Protein AF-A0A524LQP6-F1 (afdb_monomer)

Secondary structure (DSSP, 8-state):
-EEEESSEEEE--EETTEESSEEEETTEEEE--TT--EEEEEEETTEEEEEEE-S-EEEEE----TTS-EEEEEEE-TTT--EEEEEESSPPEEESS--SSPPTT-EEEETTTTEEEEEETTEEEEEEEEEEEEEETTEEE---BS-TTSTTSEESS--EEEEE-EEBPB-TTSPBPB-TTSPBPBTTS---BTTBTT----TTSS-EEEEESS-B-TT-EEEEEETTEEEE--GGGTTTS-EEEESS-B-TT-EEEEESSEEEE-TT----STT-EEEE-TTS-EESS-HHHH-TTT--S----SEEEEETTEEEE-S-----PPPPPPPPSS-PPPP-------PPPSS--SSTTS--SS-TT-GGGT--PPPP--PPPTTS-B----TT---SBHHHHHHHHHHHSPPTT----SS----SS---STTSPPPHHHHHH--GGG-TTEE-SSPPPTT---EE-SSSEE-S--TT--SSGGG-TTS-S--TT-TT-EEEE-TTSSSEEEE----PPPS-TTEEEEEETTEEEEEEEEEEETTTTEEEE-----

pLDDT: mean 83.87, std 13.57, range [41.31, 98.38]

Sequence (554 aa):
MNINFTQGIIIYPYSGTSQLFLSASAGYVSLGTTAGRVDVAFAFGEQNYLLTEASSVPNAWGPYTNGVDTWLYWDINTQTAVRTFGTTILPPLYGPTFPVSPAEDQHFFHTTEKIMYVYQSGGWREAIRVFAAMVNTSTFTPLGVGFPATPFAGTQVGITGSNVVGRIIVDNTGTPIRKSDGSFFTSEDEFFINGSPANTLRFEANVINATAQENIATYQVVAYTGFNEINLATYNQLQTTAIAMSVQGLGIGQVGTIVTQGTVVNPAWNWTVAGAPLWVDDSGELTAIDLHTTDVVGHPIAKPPIGRVLSPTSVFFDQGLGGAGPAGPIGPDGTPALATDTVFGITKLSLPATSAINPIAVGDNDPRMVDARAPLTHEQPATTITFTPYGTLTGPYTQNAIQQLEDEKLSLDGGTLTGFLTLAANPVNPLHAATKLYVDSLTLASLTDVTLLGPASLGDVLSYDGAVWTNTIPSFIPKTFLQLTDAPSSYVGQAGLFARVNIGETGLEFAASAGTPAGANTEIQYNNSGSFGADSSFTYDLTSGAFRVSPGTV

Mean predicted aligned error: 21.94 Å

Solvent-accessible surface area (backbone atoms only — not comparable to full-atom values): 33281 Å² total; per-residue (Å²): 89,82,40,65,33,54,37,27,31,71,45,62,27,63,58,81,70,43,75,58,33,70,48,64,55,99,44,24,31,23,40,42,24,92,79,34,49,36,32,35,33,26,26,50,46,97,46,33,37,38,46,73,42,73,66,62,35,80,60,47,30,63,83,53,56,73,85,40,64,31,36,34,30,44,36,35,41,91,83,52,61,49,75,46,56,41,69,37,75,50,75,76,44,68,38,82,65,82,74,94,77,71,53,82,64,30,35,36,34,30,63,76,59,34,30,27,29,37,26,51,97,92,42,77,39,86,41,37,46,40,71,65,31,36,37,40,69,76,43,75,43,62,56,26,47,93,33,88,65,45,35,52,24,34,17,68,77,77,53,69,43,87,32,67,32,18,39,72,40,55,50,100,85,60,47,52,42,62,44,97,87,68,49,75,33,30,76,71,59,88,49,65,52,93,95,40,86,83,57,73,69,59,95,87,73,64,74,49,70,34,26,23,75,40,79,40,55,58,66,25,33,26,25,53,80,51,93,56,29,29,36,72,22,35,52,84,46,59,89,75,44,62,45,31,30,26,78,46,69,32,50,63,74,35,73,40,60,29,38,46,57,46,80,48,72,42,90,87,50,76,52,89,53,71,66,40,54,22,32,51,36,82,79,6,42,79,33,76,62,63,55,39,82,77,36,49,82,89,30,77,65,82,69,65,38,34,27,30,31,67,43,41,36,29,30,40,40,35,74,44,57,88,56,81,71,78,81,71,79,82,71,75,96,64,84,81,79,78,86,85,80,84,75,90,72,90,78,86,70,97,59,85,55,96,40,87,89,65,64,68,94,70,52,99,79,41,61,74,81,79,47,87,64,73,82,68,94,71,88,77,61,48,78,75,43,68,60,85,64,63,89,88,49,80,37,72,20,51,46,48,37,52,51,50,51,64,73,71,50,80,50,94,93,52,74,86,77,94,66,90,85,87,73,97,63,71,56,86,55,95,87,49,74,71,45,68,67,52,64,72,66,58,50,76,77,69,38,92,58,36,48,73,83,62,86,88,53,96,86,66,53,78,40,74,79,87,84,39,33,24,53,47,75,58,98,76,68,62,88,47,73,45,61,36,92,47,32,50,76,66,69,82,91,45,82,85,41,46,85,41,73,35,98,80,73,74,34,41,33,76,41,71,91,67,82,71,75,33,73,55,99,39,32,48,75,45,82,54,94,88,40,61,30,44,41,88,38,36,31,43,40,85,89,78,72,45,77,44,78,52,88,68,86,129

Foldseek 3Di:
DKDFFAWFKADAQADFQGGDQWFDDPQAIKGDAPRHKIWTWWWQFQAIAIDIGNDIGPRQEDNHDAPQWKWKKWFQPLFARDIHIYIDSEDAAEECDDDPDDDQQHWYQNPVRRFIWGDHPNDTDTTRMDIQFIDHNRDTHAQAPDDSRHRNGHDNHPGTGIGDYFHFDADPVSGFDADPVSGGDGLPDFDDDVPGPPDTDNPPDWKDKAAEQAWDAAFFKWFDPDVRYIDGDAQQCQPVTQIWTFRHTHHHGDIGITGRWFKDFAPPAFDDDFFQFWTAHRRRDIDSDFCCVVPCPVPVDGHAGQWTHHHRGMITGHSHDPDDPPDPPDDPPDDDDDDPDDPDDDQDDPDDAPDPVDRDSADPPNVVVVDVDDPDDDDDPQLPAADDDDDPQDDRTRVSSVVVCVVPDADPVGDDDPDDDDDPDADDDPPDDGDPVRVVPDDQVNDPQEDEPDDDDPPQDFDDPPRGTYSPPPPDDCPDQLSDPQEPVDCVPLPQFDWDQDPVNRHIYTHHPDQDADDDPFWDWDDDPNHTDTDPQWGADPVVRDTGGHPDDD

Nearest PDB structures (foldseek):
  8qsy-assembly1_KJ  TM=5.710E-01  e=4.023E-04  Haloferax tailed virus 1

Structure (mmCIF, N/CA/C/O backbone):
data_AF-A0A524LQP6-F1
#
_entry.id   AF-A0A524LQP6-F1
#
loop_
_atom_site.group_PDB
_atom_site.id
_atom_site.type_symbol
_atom_site.label_atom_id
_atom_site.label_alt_id
_atom_site.label_comp_id
_atom_site.label_asym_id
_atom_site.label_entity_id
_atom_site.label_seq_id
_atom_site.pdbx_PDB_ins_code
_atom_site.Cartn_x
_atom_site.Cartn_y
_atom_site.Cartn_z
_atom_site.occupancy
_atom_site.B_iso_or_equiv
_atom_site.auth_seq_id
_atom_site.auth_comp_id
_atom_site.auth_asym_id
_atom_site.auth_atom_id
_atom_site.pdbx_PDB_model_num
ATOM 1 N N . MET A 1 1 ? -3.733 2.770 -8.983 1.00 78.31 1 MET A N 1
ATOM 2 C CA . MET A 1 1 ? -3.804 4.188 -8.536 1.00 78.31 1 MET A CA 1
ATOM 3 C C . MET A 1 1 ? -3.780 4.212 -7.015 1.00 78.31 1 MET A C 1
ATOM 5 O O . MET A 1 1 ? -4.474 3.408 -6.415 1.00 78.31 1 MET A O 1
ATOM 9 N N . ASN A 1 2 ? -3.011 5.101 -6.380 1.00 86.19 2 ASN A N 1
ATOM 10 C CA . ASN A 1 2 ? -2.996 5.215 -4.915 1.00 86.19 2 ASN A CA 1
ATOM 11 C C . ASN A 1 2 ? -3.967 6.313 -4.450 1.00 86.19 2 ASN A C 1
ATOM 13 O O . ASN A 1 2 ? -3.911 7.433 -4.959 1.00 86.19 2 ASN A O 1
ATOM 17 N N . ILE A 1 3 ? -4.843 5.991 -3.501 1.00 90.00 3 ILE A N 1
ATOM 18 C CA . ILE A 1 3 ? -5.812 6.906 -2.886 1.00 90.00 3 ILE A CA 1
ATOM 19 C C . ILE A 1 3 ? -5.651 6.900 -1.361 1.00 90.00 3 ILE A C 1
ATOM 21 O O . ILE A 1 3 ? -5.089 5.971 -0.792 1.00 90.00 3 ILE A O 1
ATOM 25 N N . ASN A 1 4 ? -6.133 7.938 -0.677 1.00 89.62 4 ASN A N 1
ATOM 26 C CA . ASN A 1 4 ? -5.966 8.120 0.773 1.00 89.62 4 ASN A CA 1
ATOM 27 C C . ASN A 1 4 ? -7.167 7.638 1.615 1.00 89.62 4 ASN A C 1
ATOM 29 O O . ASN A 1 4 ? -7.301 8.020 2.782 1.00 89.62 4 ASN A O 1
ATOM 33 N N . PHE A 1 5 ? -8.035 6.804 1.045 1.00 90.81 5 PHE A N 1
ATOM 34 C CA . PHE A 1 5 ? -9.161 6.169 1.727 1.00 90.81 5 PHE A CA 1
ATOM 35 C C . PHE A 1 5 ? -9.500 4.808 1.106 1.00 90.81 5 PHE A C 1
ATOM 37 O O . PHE A 1 5 ? -8.947 4.450 0.073 1.00 90.81 5 PHE A O 1
ATOM 44 N N . THR A 1 6 ? -10.394 4.045 1.741 1.00 88.12 6 THR A N 1
ATOM 45 C CA . THR A 1 6 ? -10.693 2.652 1.350 1.00 88.12 6 THR A CA 1
ATOM 46 C C . THR A 1 6 ? -11.822 2.518 0.322 1.00 88.12 6 THR A C 1
ATOM 48 O O . THR A 1 6 ? -11.671 1.803 -0.659 1.00 88.12 6 THR A O 1
ATOM 51 N N . GLN A 1 7 ? -12.948 3.214 0.503 1.00 93.75 7 GLN A N 1
ATOM 52 C CA . GLN A 1 7 ? -14.068 3.179 -0.449 1.00 93.75 7 GLN A CA 1
ATOM 53 C C . GLN A 1 7 ? -14.760 4.536 -0.526 1.00 93.75 7 GLN A C 1
ATOM 55 O O . GLN A 1 7 ? -14.829 5.226 0.491 1.00 93.75 7 GLN A O 1
ATOM 60 N N . GLY A 1 8 ? -15.264 4.908 -1.700 1.00 94.69 8 GLY A N 1
ATOM 61 C CA . GLY A 1 8 ? -15.974 6.164 -1.929 1.00 94.69 8 GLY A CA 1
ATOM 62 C C . GLY A 1 8 ? -15.736 6.745 -3.322 1.00 94.69 8 GLY A C 1
ATOM 63 O O . GLY A 1 8 ? -15.078 6.137 -4.168 1.00 94.69 8 GLY A O 1
ATOM 64 N N . ILE A 1 9 ? -16.263 7.942 -3.577 1.00 95.69 9 ILE A N 1
ATOM 65 C CA . ILE A 1 9 ? -16.049 8.644 -4.850 1.00 95.69 9 ILE A CA 1
ATOM 66 C C . ILE A 1 9 ? -14.677 9.325 -4.811 1.00 95.69 9 ILE A C 1
ATOM 68 O O . ILE A 1 9 ? -14.369 10.062 -3.878 1.00 95.69 9 ILE A O 1
ATOM 72 N N . ILE A 1 10 ? -13.850 9.098 -5.829 1.00 93.56 10 ILE A N 1
ATOM 73 C CA . ILE A 1 10 ? -12.512 9.693 -5.946 1.00 93.56 10 ILE A CA 1
ATOM 74 C C . ILE A 1 10 ? -12.606 11.059 -6.624 1.00 93.56 10 ILE A C 1
ATOM 76 O O . ILE A 1 10 ? -12.106 12.056 -6.108 1.00 93.56 10 ILE A O 1
ATOM 80 N N . ILE A 1 11 ? -13.254 11.106 -7.787 1.00 92.31 11 ILE A N 1
ATOM 81 C CA . ILE A 1 11 ? -13.440 12.326 -8.572 1.00 92.31 11 ILE A CA 1
ATOM 82 C C . ILE A 1 11 ? -14.802 12.295 -9.251 1.00 92.31 11 ILE A C 1
ATOM 84 O O . ILE A 1 11 ? -15.312 11.234 -9.603 1.00 92.31 11 ILE A O 1
ATOM 88 N N . TYR A 1 12 ? -15.382 13.473 -9.432 1.00 94.38 12 TYR A N 1
ATOM 89 C CA . TYR A 1 12 ? -16.624 13.698 -10.156 1.00 94.38 12 TYR A CA 1
ATOM 90 C C . TYR A 1 12 ? -16.598 15.113 -10.761 1.00 94.38 12 TYR A C 1
ATOM 92 O O . TYR A 1 12 ? -15.854 15.961 -10.265 1.00 94.38 12 TYR A O 1
ATOM 100 N N . PRO A 1 13 ? -17.373 15.412 -11.817 1.00 93.25 13 PRO A N 1
ATOM 101 C CA . PRO A 1 13 ? -17.502 16.770 -12.334 1.00 93.25 13 PRO A CA 1
ATOM 102 C C . PRO A 1 13 ? -18.320 17.653 -11.378 1.00 93.25 13 PRO A C 1
ATOM 104 O O . PRO A 1 13 ? -19.394 17.261 -10.915 1.00 93.25 13 PRO A O 1
ATOM 107 N N . TYR A 1 14 ? -17.833 18.864 -11.100 1.00 92.94 14 TYR A N 1
ATOM 108 C CA . TYR A 1 14 ? -18.463 19.809 -10.173 1.00 92.94 14 TYR A CA 1
ATOM 109 C C . TYR A 1 14 ? -18.298 21.268 -10.619 1.00 92.94 14 TYR A C 1
ATOM 111 O O . TYR A 1 14 ? -17.412 21.599 -11.405 1.00 92.94 14 TYR A O 1
ATOM 119 N N . SER A 1 15 ? -19.148 22.150 -10.090 1.00 91.38 15 SER A N 1
ATOM 120 C CA . SER A 1 15 ? -19.000 23.607 -10.179 1.00 91.38 15 SER A CA 1
ATOM 121 C C . SER A 1 15 ? -19.232 24.226 -8.802 1.00 91.38 15 SER A C 1
ATOM 123 O O . SER A 1 15 ? -20.302 24.074 -8.207 1.00 91.38 15 SER A O 1
ATOM 125 N N . GLY A 1 16 ? -18.204 24.874 -8.247 1.00 87.56 16 GLY A N 1
ATOM 126 C CA . GLY A 1 16 ? -18.199 25.263 -6.834 1.00 87.56 16 GLY A CA 1
ATOM 127 C C . GLY A 1 16 ? -18.302 24.028 -5.933 1.00 87.56 16 GLY A C 1
ATOM 128 O O . GLY A 1 16 ? -17.493 23.120 -6.051 1.00 87.56 16 GLY A O 1
ATOM 129 N N . THR A 1 17 ? -19.313 23.970 -5.067 1.00 85.94 17 THR A N 1
ATOM 130 C CA . THR A 1 17 ? -19.618 22.790 -4.232 1.00 85.94 17 THR A CA 1
ATOM 131 C C . THR A 1 17 ? -20.709 21.892 -4.828 1.00 85.94 17 THR A C 1
ATOM 133 O O . THR A 1 17 ? -21.042 20.856 -4.251 1.00 85.94 17 THR A O 1
ATOM 136 N N . SER A 1 18 ? -21.282 22.273 -5.977 1.00 89.38 18 SER A N 1
ATOM 137 C CA . SER A 1 18 ? -22.383 21.547 -6.617 1.00 89.38 18 SER A CA 1
ATOM 138 C C . SER A 1 18 ? -21.863 20.458 -7.545 1.00 89.38 18 SER A C 1
ATOM 140 O O . SER A 1 18 ? -20.984 20.694 -8.372 1.00 89.38 18 SER A O 1
ATOM 142 N N . GLN A 1 19 ? -22.437 19.266 -7.431 1.00 93.94 19 GLN A N 1
ATOM 143 C CA . GLN A 1 19 ? -22.165 18.149 -8.330 1.00 93.94 19 GLN A CA 1
ATOM 144 C C . GLN A 1 19 ? -22.809 18.367 -9.715 1.00 93.94 19 GLN A C 1
ATOM 146 O O . GLN A 1 19 ? -23.863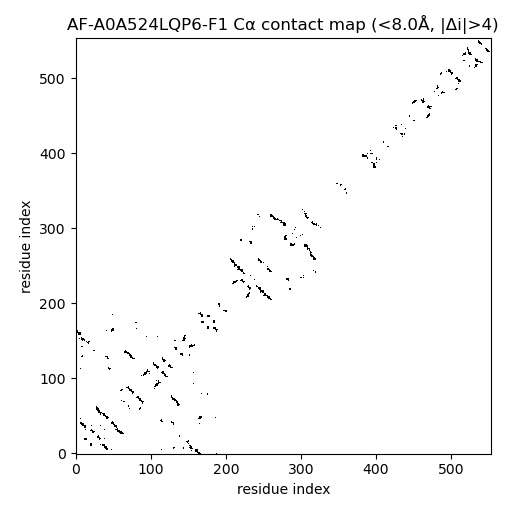 18.996 -9.804 1.00 93.94 19 GLN A O 1
ATOM 151 N N . LEU A 1 20 ? -22.190 17.843 -10.781 1.00 94.69 20 LEU A N 1
ATOM 152 C CA . LEU A 1 20 ? -22.688 17.908 -12.167 1.00 94.69 20 LEU A CA 1
ATOM 153 C C . LEU A 1 20 ? -22.902 16.522 -12.813 1.00 94.69 20 LEU A C 1
ATOM 155 O O . LEU A 1 20 ? -23.123 16.442 -14.020 1.00 94.69 20 LEU A O 1
ATOM 159 N N . PHE A 1 21 ? -22.810 15.434 -12.042 1.00 96.12 21 PHE A N 1
ATOM 160 C CA . PHE A 1 21 ? -22.890 14.057 -12.548 1.00 96.12 21 PHE A CA 1
ATOM 161 C C . PHE A 1 21 ? -24.236 13.368 -12.309 1.00 96.12 21 PHE A C 1
ATOM 163 O O . PHE A 1 21 ? -24.485 12.316 -12.888 1.00 96.12 21 PHE A O 1
ATOM 170 N N . LEU A 1 22 ? -25.115 13.938 -11.487 1.00 96.88 22 LEU A N 1
ATOM 171 C CA . LEU A 1 22 ? -26.453 13.433 -11.198 1.00 96.88 22 LEU A CA 1
ATOM 172 C C . LEU A 1 22 ? -27.497 14.450 -11.642 1.00 96.88 22 LEU A C 1
ATOM 174 O O . LEU A 1 22 ? -27.423 15.633 -11.301 1.00 96.88 22 LEU A O 1
ATOM 178 N N . SER A 1 23 ? -28.507 13.969 -12.358 1.00 95.62 23 SER A N 1
ATOM 179 C CA . SER A 1 23 ? -29.680 14.757 -12.738 1.00 95.62 23 SER A CA 1
ATOM 180 C C . SER A 1 23 ? -30.948 13.950 -12.492 1.00 95.62 23 SER A C 1
ATOM 182 O O . SER A 1 23 ? -31.059 12.812 -12.942 1.00 95.62 23 SER A O 1
ATOM 184 N N . ALA A 1 24 ? -31.893 14.518 -11.746 1.00 94.38 24 ALA A N 1
ATOM 185 C CA . ALA A 1 24 ? -33.171 13.881 -11.454 1.00 94.38 24 ALA A CA 1
ATOM 186 C C . ALA A 1 24 ? -34.245 14.360 -12.438 1.00 94.38 24 ALA A C 1
ATOM 188 O O . ALA A 1 24 ? -34.389 15.559 -12.671 1.00 94.38 24 ALA A O 1
ATOM 189 N N . SER A 1 25 ? -35.005 13.428 -13.011 1.00 92.88 25 SER A N 1
ATOM 190 C CA . SER A 1 25 ? -36.141 13.722 -13.884 1.00 92.88 25 SER A CA 1
ATOM 191 C C . SER A 1 25 ? -37.157 12.584 -13.836 1.00 92.88 25 SER A C 1
ATOM 193 O O . SER A 1 25 ? -36.784 11.416 -13.871 1.00 92.88 25 SER A O 1
ATOM 195 N N . ALA A 1 26 ? -38.446 12.923 -13.747 1.00 88.44 26 ALA A N 1
ATOM 196 C CA . ALA A 1 26 ? -39.562 11.971 -13.803 1.00 88.44 26 ALA A CA 1
ATOM 197 C C . ALA A 1 26 ? -39.443 10.749 -12.856 1.00 88.44 26 ALA A C 1
ATOM 199 O O . ALA A 1 26 ? -39.868 9.653 -13.210 1.00 88.44 26 ALA A O 1
ATOM 200 N N . GLY A 1 27 ? -38.878 10.926 -11.654 1.00 90.69 27 GLY A N 1
ATOM 201 C CA . GLY A 1 27 ? -38.706 9.840 -10.676 1.00 90.69 27 GLY A CA 1
ATOM 202 C C . GLY A 1 27 ? -37.508 8.922 -10.944 1.00 90.69 27 GLY A C 1
ATOM 203 O O . GLY A 1 27 ? -37.382 7.889 -10.299 1.00 90.69 27 GLY A O 1
ATOM 204 N N . TYR A 1 28 ? -36.616 9.293 -11.861 1.00 96.62 28 TYR A N 1
ATOM 205 C CA . TYR A 1 28 ? -35.351 8.609 -12.123 1.00 96.62 28 TYR A CA 1
ATOM 206 C C . TYR A 1 28 ? -34.178 9.575 -11.964 1.00 96.62 28 TYR A C 1
ATOM 208 O O . TYR A 1 28 ? -34.334 10.794 -12.068 1.00 96.62 28 TYR A O 1
ATOM 216 N N . VAL A 1 29 ? -32.987 9.032 -11.728 1.00 97.62 29 VAL A N 1
ATOM 217 C CA . VAL A 1 29 ? -31.732 9.783 -11.692 1.00 97.62 29 VAL A CA 1
ATOM 218 C C . VAL A 1 29 ? -30.822 9.272 -12.797 1.00 97.62 29 VAL A C 1
ATOM 220 O O . VAL A 1 29 ? -30.566 8.076 -12.901 1.00 97.62 29 VAL A O 1
ATOM 223 N N . SER A 1 30 ? -30.330 10.183 -13.627 1.00 97.56 30 SER A N 1
ATOM 224 C CA . SER A 1 30 ? -29.376 9.892 -14.694 1.00 97.56 30 SER A CA 1
ATOM 225 C C . SER A 1 30 ? -27.956 10.232 -14.257 1.00 97.56 30 SER A C 1
ATOM 227 O O . SER A 1 30 ? -27.734 11.255 -13.604 1.00 97.56 30 SER A O 1
ATOM 229 N N . LEU A 1 31 ? -27.009 9.393 -14.674 1.00 97.25 31 LEU A N 1
ATOM 230 C CA . LEU A 1 31 ? -25.576 9.635 -14.562 1.00 97.25 31 LEU A CA 1
ATOM 231 C C . LEU A 1 31 ? -25.103 10.428 -15.787 1.00 97.25 31 LEU A C 1
ATOM 233 O O . LEU A 1 31 ? -25.296 9.985 -16.918 1.00 97.25 31 LEU A O 1
ATOM 237 N N . GLY A 1 32 ? -24.481 11.583 -15.581 1.00 93.81 32 GLY A N 1
ATOM 238 C CA . GLY A 1 32 ? -23.940 12.438 -16.636 1.00 93.81 32 GLY A CA 1
ATOM 239 C C . GLY A 1 32 ? -22.417 12.511 -16.589 1.00 93.81 32 GLY A C 1
ATOM 240 O O . GLY A 1 32 ? -21.848 12.788 -15.537 1.00 93.81 32 GLY A O 1
ATOM 241 N N . THR A 1 33 ? -21.758 12.318 -17.734 1.00 91.50 33 THR A N 1
ATOM 242 C CA . THR A 1 33 ? -20.290 12.426 -17.858 1.00 91.50 33 THR A CA 1
ATOM 243 C C . THR A 1 33 ? -19.832 13.544 -18.801 1.00 91.50 33 THR A C 1
ATOM 245 O O . THR A 1 33 ? -18.643 13.704 -19.068 1.00 91.50 33 THR A O 1
ATOM 248 N N . THR A 1 34 ? -20.759 14.375 -19.294 1.00 89.75 34 THR A N 1
ATOM 249 C CA . THR A 1 34 ? -20.473 15.456 -20.258 1.00 89.75 34 THR A CA 1
ATOM 250 C C . THR A 1 34 ? -19.499 16.509 -19.719 1.00 89.75 34 THR A C 1
ATOM 252 O O . THR A 1 34 ? -18.716 17.063 -20.482 1.00 89.75 34 THR A O 1
ATOM 255 N N . ALA A 1 35 ? -19.528 16.778 -18.411 1.00 87.00 35 ALA A N 1
ATOM 256 C CA . ALA A 1 35 ? -18.632 17.730 -17.749 1.00 87.00 35 ALA A CA 1
ATOM 257 C C . ALA A 1 35 ? -17.348 17.078 -17.191 1.00 87.00 35 ALA A C 1
ATOM 259 O O . ALA A 1 35 ? -16.534 17.760 -16.574 1.00 87.00 35 ALA A O 1
ATOM 260 N N . GLY A 1 36 ? -17.170 15.766 -17.379 1.00 90.12 36 GLY A N 1
ATOM 261 C CA . GLY A 1 36 ? -16.053 14.991 -16.844 1.00 90.12 36 GLY A CA 1
ATOM 262 C C . GLY A 1 36 ? -16.475 13.594 -16.388 1.00 90.12 36 GLY A C 1
ATOM 263 O O . GLY A 1 36 ? -17.659 13.306 -16.228 1.00 90.12 36 GLY A O 1
ATOM 264 N N . ARG A 1 37 ? -15.490 12.720 -16.170 1.00 91.94 37 ARG A N 1
ATOM 265 C CA . ARG A 1 37 ? -15.708 11.349 -15.682 1.00 91.94 37 ARG A CA 1
ATOM 266 C C . ARG A 1 37 ? -15.982 11.303 -14.175 1.00 91.94 37 ARG A C 1
ATOM 268 O O . ARG A 1 37 ? -15.606 12.226 -13.452 1.00 91.94 37 ARG A O 1
ATOM 275 N N . VAL A 1 38 ? -16.549 10.192 -13.711 1.00 95.12 38 VAL A N 1
ATOM 276 C CA . VAL A 1 38 ? -16.641 9.856 -12.280 1.00 95.12 38 VAL A CA 1
ATOM 277 C C . VAL A 1 38 ? -15.774 8.633 -12.011 1.00 95.12 38 VAL A C 1
ATOM 279 O O . VAL A 1 38 ? -15.972 7.608 -12.654 1.00 95.12 38 VAL A O 1
ATOM 282 N N . ASP A 1 39 ? -14.831 8.725 -11.074 1.00 95.38 39 ASP A N 1
ATOM 283 C CA . ASP A 1 39 ? -14.061 7.562 -10.622 1.00 95.38 39 ASP A CA 1
ATOM 284 C C . ASP A 1 39 ? -14.493 7.181 -9.201 1.00 95.38 39 ASP A C 1
ATOM 286 O O . ASP A 1 39 ? -14.607 8.041 -8.323 1.00 95.38 39 ASP A O 1
ATOM 290 N N . VAL A 1 40 ? -14.730 5.890 -8.973 1.00 96.44 40 VAL A N 1
ATOM 291 C CA . VAL A 1 40 ? -15.268 5.349 -7.717 1.00 96.44 40 VAL A CA 1
ATOM 292 C C . VAL A 1 40 ? -14.398 4.186 -7.244 1.00 96.44 40 VAL A C 1
ATOM 294 O O . VAL A 1 40 ? -14.078 3.289 -8.025 1.00 96.44 40 VAL A O 1
ATOM 297 N N . ALA A 1 41 ? -14.024 4.207 -5.965 1.00 95.94 41 ALA A N 1
ATOM 298 C CA . ALA A 1 41 ? -13.287 3.147 -5.286 1.00 95.94 41 ALA A CA 1
ATOM 299 C C . ALA A 1 41 ? -14.238 2.259 -4.481 1.00 95.94 41 ALA A C 1
ATOM 301 O O . ALA A 1 41 ? -14.897 2.742 -3.563 1.00 95.94 41 ALA A O 1
ATOM 302 N N . PHE A 1 42 ? -14.263 0.967 -4.785 1.00 96.94 42 PHE A N 1
ATOM 303 C CA . PHE A 1 42 ? -15.020 -0.051 -4.060 1.00 96.94 42 PHE A CA 1
ATOM 304 C C . PHE A 1 42 ? -14.071 -0.870 -3.195 1.00 96.94 42 PHE A C 1
ATOM 306 O O . PHE A 1 42 ? -12.996 -1.228 -3.667 1.00 96.94 42 PHE A O 1
ATOM 313 N N . ALA A 1 43 ? -14.490 -1.230 -1.985 1.00 95.25 43 ALA A N 1
ATOM 314 C CA . ALA A 1 43 ? -13.748 -2.151 -1.128 1.00 95.25 43 ALA A CA 1
ATOM 315 C C . ALA A 1 43 ? -14.444 -3.512 -1.052 1.00 95.25 43 ALA A C 1
ATOM 317 O O . ALA A 1 43 ? -15.677 -3.588 -1.021 1.00 95.25 43 ALA A O 1
ATOM 318 N N . PHE A 1 44 ? -13.643 -4.574 -1.031 1.00 94.94 44 PHE A N 1
ATOM 319 C CA . PHE A 1 44 ? -14.095 -5.942 -0.824 1.00 94.94 44 PHE A CA 1
ATOM 320 C C . PHE A 1 44 ? -12.998 -6.746 -0.125 1.00 94.94 44 PHE A C 1
ATOM 322 O O . PHE A 1 44 ? -12.129 -7.350 -0.763 1.00 94.94 44 PHE A O 1
ATOM 329 N N . GLY A 1 45 ? -13.008 -6.710 1.204 1.00 92.50 45 GLY A N 1
ATOM 330 C CA . GLY A 1 45 ? -11.943 -7.302 1.998 1.00 92.50 45 GLY A CA 1
ATOM 331 C C . GLY A 1 45 ? -10.687 -6.445 1.915 1.00 92.50 45 GLY A C 1
ATOM 332 O O . GLY A 1 45 ? -10.727 -5.219 2.008 1.00 92.50 45 GLY A O 1
ATOM 333 N N . GLU A 1 46 ? -9.555 -7.094 1.672 1.00 89.44 46 GLU A N 1
ATOM 334 C CA . GLU A 1 46 ? -8.277 -6.408 1.452 1.00 89.44 46 GLU A CA 1
ATOM 335 C C . GLU A 1 46 ? -8.097 -5.903 0.008 1.00 89.44 46 GLU A C 1
ATOM 337 O O . GLU A 1 46 ? -7.094 -5.263 -0.301 1.00 89.44 46 GLU A O 1
ATOM 342 N N . GLN A 1 47 ? -9.054 -6.174 -0.886 1.00 90.81 47 GLN A N 1
ATOM 343 C CA . GLN A 1 47 ? -9.006 -5.742 -2.282 1.00 90.81 47 GLN A CA 1
ATOM 344 C C . GLN A 1 47 ? -9.821 -4.470 -2.495 1.00 90.81 47 GLN A C 1
ATOM 346 O O . GLN A 1 47 ? -10.910 -4.316 -1.937 1.00 90.81 47 GLN A O 1
ATOM 351 N N . ASN A 1 48 ? -9.321 -3.586 -3.362 1.00 93.12 48 ASN A N 1
ATOM 352 C CA . ASN A 1 48 ? -10.041 -2.383 -3.756 1.00 93.12 48 ASN A CA 1
ATOM 353 C C . ASN A 1 48 ? -10.111 -2.245 -5.282 1.00 93.12 48 ASN A C 1
ATOM 355 O O . ASN A 1 48 ? -9.102 -2.341 -5.985 1.00 93.12 48 ASN A O 1
ATOM 359 N N . TYR A 1 49 ? -11.309 -1.972 -5.791 1.00 95.56 49 TYR A N 1
ATOM 360 C CA . TYR A 1 49 ? -11.600 -1.919 -7.220 1.00 95.56 49 TYR A CA 1
ATOM 361 C C . TYR A 1 49 ? -11.922 -0.497 -7.670 1.00 95.56 49 TYR A C 1
ATOM 363 O O . TYR A 1 49 ? -12.674 0.223 -7.016 1.00 95.56 49 TYR A O 1
ATOM 371 N N . LEU A 1 50 ? -11.371 -0.109 -8.815 1.00 95.31 50 LEU A N 1
ATOM 372 C CA . LEU A 1 50 ? -11.617 1.167 -9.471 1.00 95.31 50 LEU A CA 1
ATOM 373 C C . LEU A 1 50 ? -12.647 0.994 -10.588 1.00 95.31 50 LEU A C 1
ATOM 375 O O . LEU A 1 50 ? -12.418 0.254 -11.546 1.00 95.31 50 LEU A O 1
ATOM 379 N N . LEU A 1 51 ? -13.738 1.747 -10.502 1.00 95.88 51 LEU A N 1
ATOM 380 C CA . LEU A 1 51 ? -14.693 1.938 -11.589 1.00 95.88 51 LEU A CA 1
ATOM 381 C C . LEU A 1 51 ? -14.540 3.352 -12.145 1.00 95.88 51 LEU A C 1
ATOM 383 O O . LEU A 1 51 ? -14.530 4.316 -11.382 1.00 95.88 51 LEU A O 1
ATOM 387 N N . THR A 1 52 ? -14.473 3.473 -13.469 1.00 94.75 52 THR A N 1
ATOM 388 C CA . THR A 1 52 ? -14.508 4.763 -14.164 1.00 94.75 52 THR A CA 1
ATOM 389 C C . THR A 1 52 ? -15.777 4.854 -15.002 1.00 94.75 52 THR A C 1
ATOM 391 O O . THR A 1 52 ? -15.955 4.111 -15.966 1.00 94.75 52 THR A O 1
ATOM 394 N N . GLU A 1 53 ? -16.623 5.825 -14.687 1.00 94.62 53 GLU A N 1
ATOM 395 C CA . GLU A 1 53 ? -17.762 6.218 -15.503 1.00 94.62 53 GLU A CA 1
ATOM 396 C C . GLU A 1 53 ? -17.330 7.231 -16.554 1.00 94.62 53 GLU A C 1
ATOM 398 O O . GLU A 1 53 ? -17.173 8.422 -16.274 1.00 94.62 53 GLU A O 1
ATOM 403 N N . ALA A 1 54 ? -17.142 6.752 -17.781 1.00 87.69 54 ALA A N 1
ATOM 404 C CA . ALA A 1 54 ? -16.793 7.599 -18.918 1.00 87.69 54 ALA A CA 1
ATOM 405 C C . ALA A 1 54 ? -18.004 7.969 -19.795 1.00 87.69 54 ALA A C 1
ATOM 407 O O . ALA A 1 54 ? -17.922 8.912 -20.578 1.00 87.69 54 ALA A O 1
ATOM 408 N N . SER A 1 55 ? -19.133 7.265 -19.667 1.00 93.19 55 SER A N 1
ATOM 409 C CA . SER A 1 55 ? -20.326 7.463 -20.503 1.00 93.19 55 SER A CA 1
ATOM 410 C C . SER A 1 55 ? -21.561 7.784 -19.667 1.00 93.19 55 SER A C 1
ATOM 412 O O . SER A 1 55 ? -21.795 7.154 -18.638 1.00 93.19 55 SER A O 1
ATOM 414 N N . SER A 1 56 ? -22.370 8.736 -20.135 1.00 94.31 56 SER A N 1
ATOM 415 C CA . SER A 1 56 ? -23.647 9.073 -19.506 1.00 94.31 56 SER A CA 1
ATOM 416 C C . SER A 1 56 ? -24.620 7.896 -19.581 1.00 94.31 56 SER A C 1
ATOM 418 O O . SER A 1 56 ? -24.759 7.265 -20.630 1.00 94.31 56 SER A O 1
ATOM 420 N N . VAL A 1 57 ? -25.341 7.645 -18.489 1.00 96.69 57 VAL A N 1
ATOM 421 C CA . VAL A 1 57 ? -26.379 6.615 -18.407 1.00 96.69 57 VAL A CA 1
ATOM 422 C C . VAL A 1 57 ? -27.714 7.277 -18.054 1.00 96.69 57 VAL A C 1
ATOM 424 O O . VAL A 1 57 ? -27.900 7.714 -16.911 1.00 96.69 57 VAL A O 1
ATOM 427 N N . PRO A 1 58 ? -28.653 7.377 -19.011 1.00 96.12 58 PRO A N 1
ATOM 428 C CA . PRO A 1 58 ? -29.987 7.883 -18.729 1.00 96.12 58 PRO A CA 1
ATOM 429 C C . PRO A 1 58 ? -30.739 6.899 -17.831 1.00 96.12 58 PRO A C 1
ATOM 431 O O . PRO A 1 58 ? -30.650 5.688 -18.024 1.00 96.12 58 PRO A O 1
ATOM 434 N N . ASN A 1 59 ? -31.494 7.423 -16.865 1.00 96.12 59 ASN A N 1
ATOM 435 C CA . ASN A 1 59 ? -32.272 6.636 -15.901 1.00 96.12 59 ASN A CA 1
ATOM 436 C C . ASN A 1 59 ? -31.441 5.558 -15.184 1.00 96.12 59 ASN A C 1
ATOM 438 O O . ASN A 1 59 ? -31.926 4.454 -14.947 1.00 96.12 59 ASN A O 1
ATOM 442 N N . ALA A 1 60 ? -30.187 5.887 -14.859 1.00 96.88 60 ALA A N 1
ATOM 443 C CA . ALA A 1 60 ? -29.266 5.011 -14.147 1.00 96.88 60 ALA A CA 1
ATOM 444 C C . ALA A 1 60 ? -29.883 4.457 -12.856 1.00 96.88 60 ALA A C 1
ATOM 446 O O . ALA A 1 60 ? -29.835 3.256 -12.628 1.00 96.88 60 ALA A O 1
ATOM 447 N N . TRP A 1 61 ? -30.519 5.308 -12.050 1.00 98.12 61 TRP A N 1
ATOM 448 C CA . TRP A 1 61 ? -31.187 4.896 -10.819 1.00 98.12 61 TRP A CA 1
ATOM 449 C C . TRP A 1 61 ? -32.679 5.201 -10.839 1.00 98.12 61 TRP A C 1
ATOM 451 O O . TRP A 1 61 ? -33.108 6.249 -11.325 1.00 98.12 61 TRP A O 1
ATOM 461 N N . GLY A 1 62 ? -33.461 4.319 -10.222 1.00 93.12 62 GLY A N 1
ATOM 462 C CA . GLY A 1 62 ? -34.880 4.519 -9.957 1.00 93.12 62 GLY A CA 1
ATOM 463 C C . GLY A 1 62 ? -35.741 3.301 -10.310 1.00 93.12 62 GLY A C 1
ATOM 464 O O . GLY A 1 62 ? -35.214 2.257 -10.696 1.00 93.12 62 GLY A O 1
ATOM 465 N N . PRO A 1 63 ? -37.072 3.439 -10.207 1.00 94.62 63 PRO A N 1
ATOM 466 C CA . PRO A 1 63 ? -37.775 4.663 -9.817 1.00 94.62 63 PRO A CA 1
ATOM 467 C C . PRO A 1 63 ? -37.588 5.013 -8.329 1.00 94.62 63 PRO A C 1
ATOM 469 O O . PRO A 1 63 ? -37.459 4.125 -7.493 1.00 94.62 63 PRO A O 1
ATOM 472 N N . TYR A 1 64 ? -37.603 6.305 -7.995 1.00 94.00 64 TYR A N 1
ATOM 473 C CA . TYR A 1 64 ? -37.659 6.814 -6.621 1.00 94.00 64 TYR A CA 1
ATOM 474 C C . TYR A 1 64 ? -38.886 7.716 -6.421 1.00 94.00 64 TYR A C 1
ATOM 476 O O . TYR A 1 64 ? -39.411 8.311 -7.366 1.00 94.00 64 TYR A O 1
ATOM 484 N N . THR A 1 65 ? -39.339 7.834 -5.173 1.00 93.88 65 THR A N 1
ATOM 485 C CA . THR A 1 65 ? -40.534 8.611 -4.816 1.00 93.88 65 THR A CA 1
ATOM 486 C C . THR A 1 65 ? -40.135 9.964 -4.235 1.00 93.88 65 THR A C 1
ATOM 488 O O . THR A 1 65 ? -39.376 10.038 -3.273 1.00 93.88 65 THR A O 1
ATOM 491 N N . ASN A 1 66 ? -40.668 11.057 -4.787 1.00 90.25 66 ASN A N 1
ATOM 492 C CA . ASN A 1 66 ? -40.456 12.389 -4.213 1.00 90.25 66 ASN A CA 1
ATOM 493 C C . ASN A 1 66 ? -41.039 12.472 -2.792 1.00 90.25 66 ASN A C 1
ATOM 495 O O . ASN A 1 66 ? -42.133 11.971 -2.540 1.00 90.25 66 ASN A O 1
ATOM 499 N N . GLY A 1 67 ? -40.320 13.126 -1.879 1.00 92.00 67 GLY A N 1
ATOM 500 C CA . GLY A 1 67 ? -40.674 13.189 -0.459 1.00 92.00 67 GLY A CA 1
ATOM 501 C C . GLY A 1 67 ? -40.183 12.001 0.375 1.00 92.00 67 GLY A C 1
ATOM 502 O O . GLY A 1 67 ? -40.343 12.037 1.591 1.00 92.00 67 GLY A O 1
ATOM 503 N N . VAL A 1 68 ? -39.570 10.982 -0.240 1.00 95.38 68 VAL A N 1
ATOM 504 C CA . VAL A 1 68 ? -38.959 9.838 0.452 1.00 95.38 68 VAL A CA 1
ATOM 505 C C . VAL A 1 68 ? -37.452 9.868 0.225 1.00 95.38 68 VAL A C 1
ATOM 507 O O . VAL A 1 68 ? -37.000 9.886 -0.922 1.00 95.38 68 VAL A O 1
ATOM 510 N N . ASP A 1 69 ? -36.676 9.854 1.309 1.00 97.31 69 ASP A N 1
ATOM 511 C CA . ASP A 1 69 ? -35.221 9.743 1.221 1.00 97.31 69 ASP A CA 1
ATOM 512 C C . ASP A 1 69 ? -34.856 8.421 0.541 1.00 97.31 69 ASP A C 1
ATOM 514 O O . ASP A 1 69 ? -35.245 7.341 0.985 1.00 97.31 69 ASP A O 1
ATOM 518 N N . THR A 1 70 ? -34.150 8.518 -0.584 1.00 97.75 70 THR A N 1
ATOM 519 C CA . THR A 1 70 ? -33.732 7.358 -1.371 1.00 97.75 70 THR A CA 1
ATOM 520 C C . THR A 1 70 ? -32.232 7.420 -1.603 1.00 97.75 70 THR A C 1
ATOM 522 O O . THR A 1 70 ? -31.716 8.399 -2.135 1.00 97.75 70 THR A O 1
ATOM 525 N N . TRP A 1 71 ? -31.513 6.369 -1.233 1.00 98.25 71 TRP A N 1
ATOM 526 C CA . TRP A 1 71 ? -30.076 6.250 -1.431 1.00 98.25 71 TRP A CA 1
ATOM 527 C C . TRP A 1 71 ? -29.777 5.527 -2.736 1.00 98.25 71 TRP A C 1
ATOM 529 O O . TRP A 1 71 ? -30.311 4.453 -3.003 1.00 98.25 71 TRP A O 1
ATOM 539 N N . LEU A 1 72 ? -28.908 6.130 -3.539 1.00 98.25 72 LEU A N 1
ATOM 540 C CA . LEU A 1 72 ? -28.475 5.637 -4.841 1.00 98.25 72 LEU A CA 1
ATOM 541 C C . LEU A 1 72 ? -27.136 4.922 -4.672 1.00 98.25 72 LEU A C 1
ATOM 543 O O . LEU A 1 72 ? -26.258 5.459 -3.998 1.00 98.25 72 LEU A O 1
ATOM 547 N N . TYR A 1 73 ? -26.935 3.763 -5.291 1.00 98.19 73 TYR A N 1
ATOM 548 C CA . TYR A 1 73 ? -25.657 3.053 -5.220 1.00 98.19 73 TYR A CA 1
ATOM 549 C C . TYR A 1 73 ? -25.257 2.402 -6.541 1.00 98.19 73 TYR A C 1
ATOM 551 O O . TYR A 1 73 ? -26.100 2.042 -7.367 1.00 98.19 73 TYR A O 1
ATOM 559 N N . TRP A 1 74 ? -23.949 2.259 -6.730 1.00 98.38 74 TRP A N 1
ATOM 560 C CA . TRP A 1 74 ? -23.371 1.375 -7.733 1.00 98.38 74 TRP A CA 1
ATOM 561 C C . TRP A 1 74 ? -23.125 0.012 -7.116 1.00 98.38 74 TRP A C 1
ATOM 563 O O . TRP A 1 74 ? -22.627 -0.076 -5.996 1.00 98.38 74 TRP A O 1
ATOM 573 N N . ASP A 1 75 ? -23.393 -1.026 -7.891 1.00 97.25 75 ASP A N 1
ATOM 574 C CA . ASP A 1 75 ? -23.045 -2.397 -7.559 1.00 97.25 75 ASP A CA 1
ATOM 575 C C . ASP A 1 75 ? -22.134 -2.977 -8.617 1.00 97.25 75 ASP A C 1
ATOM 577 O O . ASP A 1 75 ? -22.364 -2.783 -9.809 1.00 97.25 75 ASP A O 1
ATOM 581 N N . ILE A 1 76 ? -21.160 -3.765 -8.189 1.00 96.94 76 ILE A N 1
ATOM 582 C CA . ILE A 1 76 ? -20.408 -4.651 -9.066 1.00 96.94 76 ILE A CA 1
ATOM 583 C C . ILE A 1 76 ? -20.791 -6.076 -8.689 1.00 96.94 76 ILE A C 1
ATOM 585 O O . ILE A 1 76 ? -20.629 -6.503 -7.545 1.00 96.94 76 ILE A O 1
ATOM 589 N N . ASN A 1 77 ? -21.317 -6.828 -9.654 1.00 94.00 77 ASN A N 1
ATOM 590 C CA . ASN A 1 77 ? -21.659 -8.221 -9.417 1.00 94.00 77 ASN A CA 1
ATOM 591 C C . ASN A 1 77 ? -20.393 -9.009 -9.041 1.00 94.00 77 ASN A C 1
ATOM 593 O O . ASN A 1 77 ? -19.424 -9.038 -9.801 1.00 94.00 77 ASN A O 1
ATOM 597 N N . THR A 1 78 ? -20.415 -9.682 -7.890 1.00 91.56 78 THR A N 1
ATOM 598 C CA . THR A 1 78 ? -19.259 -10.414 -7.346 1.00 91.56 78 THR A CA 1
ATOM 599 C C . THR A 1 78 ? -18.796 -11.566 -8.235 1.00 91.56 78 THR A C 1
ATOM 601 O O . THR A 1 78 ? -17.653 -12.002 -8.113 1.00 91.56 78 THR A O 1
ATOM 604 N N . GLN A 1 79 ? -19.640 -12.040 -9.159 1.00 90.81 79 GLN A N 1
ATOM 605 C CA . GLN A 1 79 ? -19.356 -13.130 -10.094 1.00 90.81 79 GLN A CA 1
ATOM 606 C C . GLN A 1 79 ? -18.971 -12.636 -11.494 1.00 90.81 79 GLN A C 1
ATOM 608 O O . GLN A 1 79 ? -17.989 -13.112 -12.061 1.00 90.81 79 GLN A O 1
ATOM 613 N N . THR A 1 80 ? -19.714 -11.676 -12.041 1.00 92.19 80 THR A N 1
ATOM 614 C CA . THR A 1 80 ? -19.572 -11.254 -13.444 1.00 92.19 80 THR A CA 1
ATOM 615 C C . THR A 1 80 ? -18.831 -9.934 -13.629 1.00 92.19 80 THR A C 1
ATOM 617 O O . THR A 1 80 ? -18.589 -9.548 -14.764 1.00 92.19 80 THR A O 1
ATOM 620 N N . ALA A 1 81 ? -18.501 -9.219 -12.548 1.00 92.88 81 ALA A N 1
ATOM 621 C CA . ALA A 1 81 ? -17.948 -7.859 -12.572 1.00 92.88 81 ALA A CA 1
ATOM 622 C C . ALA A 1 81 ? -18.816 -6.821 -13.316 1.00 92.88 81 ALA A C 1
ATOM 624 O O . ALA A 1 81 ? -18.393 -5.688 -13.541 1.00 92.88 81 ALA A O 1
ATOM 625 N N . VAL A 1 82 ? -20.054 -7.176 -13.669 1.00 93.75 82 VAL A N 1
ATOM 626 C CA . VAL A 1 82 ? -20.982 -6.262 -14.331 1.00 93.75 82 VAL A CA 1
ATOM 627 C C . VAL A 1 82 ? -21.424 -5.202 -13.335 1.00 93.75 82 VAL A C 1
ATOM 629 O O . VAL A 1 82 ? -21.937 -5.519 -12.257 1.00 93.75 82 VAL A O 1
ATOM 632 N N . ARG A 1 83 ? -21.261 -3.937 -13.728 1.00 94.69 83 ARG A N 1
ATOM 633 C CA . ARG A 1 83 ? 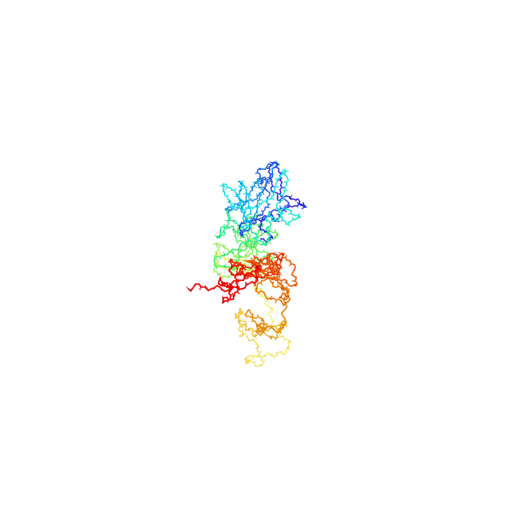-21.818 -2.809 -12.993 1.00 94.69 83 ARG A CA 1
ATOM 634 C C . ARG A 1 83 ? -23.333 -2.789 -13.142 1.00 94.69 83 ARG A C 1
ATOM 636 O O . ARG A 1 83 ? -23.852 -2.789 -14.257 1.00 94.69 83 ARG A O 1
ATOM 643 N N . THR A 1 84 ? -24.028 -2.629 -12.025 1.00 96.81 84 THR A N 1
ATOM 644 C CA . THR A 1 84 ? -25.454 -2.302 -11.966 1.00 96.81 84 THR A CA 1
ATOM 645 C C . THR A 1 84 ? -25.694 -1.073 -11.088 1.00 96.81 84 THR A C 1
ATOM 647 O O . THR A 1 84 ? -24.781 -0.557 -10.438 1.00 96.81 84 THR A O 1
ATOM 650 N N . PHE A 1 85 ? -26.918 -0.566 -11.127 1.00 97.94 85 PHE A N 1
ATOM 651 C CA . PHE A 1 85 ? -27.365 0.568 -10.337 1.00 97.94 85 PHE A CA 1
ATOM 652 C C . PHE A 1 85 ? -28.575 0.142 -9.520 1.00 97.94 85 PHE A C 1
ATOM 654 O O . PHE A 1 85 ? -29.451 -0.553 -10.038 1.00 97.94 85 PHE A O 1
ATOM 661 N N . GLY A 1 86 ? -28.646 0.580 -8.270 1.00 97.31 86 GLY A N 1
ATOM 662 C CA . GLY A 1 86 ? -29.788 0.278 -7.422 1.00 97.31 86 GLY A CA 1
ATOM 663 C C . GLY A 1 86 ? -30.094 1.385 -6.430 1.00 97.31 86 GLY A C 1
ATOM 664 O O . GLY A 1 86 ? -29.325 2.332 -6.242 1.00 97.31 86 GLY A O 1
ATOM 665 N N . THR A 1 87 ? -31.269 1.273 -5.827 1.00 97.44 87 THR A N 1
ATOM 666 C CA . THR A 1 87 ? -31.796 2.248 -4.877 1.00 97.44 87 THR A CA 1
ATOM 667 C C . THR A 1 87 ? -32.313 1.553 -3.634 1.00 97.44 87 THR A C 1
ATOM 669 O O . THR A 1 87 ? -32.785 0.424 -3.716 1.00 97.44 87 THR A O 1
ATOM 672 N N . THR A 1 88 ? -32.277 2.244 -2.503 1.00 97.38 88 THR A N 1
ATOM 673 C CA . THR A 1 88 ? -32.898 1.794 -1.253 1.00 97.38 88 THR A CA 1
ATOM 674 C C . THR A 1 88 ? -33.499 2.984 -0.514 1.00 97.38 88 THR A C 1
ATOM 676 O O . THR A 1 88 ? -33.034 4.112 -0.672 1.00 97.38 88 THR A O 1
ATOM 679 N N . ILE A 1 89 ? -34.528 2.745 0.294 1.00 97.06 89 ILE A N 1
ATOM 680 C CA . ILE A 1 89 ? -35.117 3.752 1.194 1.00 97.06 89 ILE A CA 1
ATOM 681 C C . ILE A 1 89 ? -34.547 3.663 2.615 1.00 97.06 89 ILE A C 1
ATOM 683 O O . ILE A 1 89 ? -34.996 4.379 3.508 1.00 97.06 89 ILE A O 1
ATOM 687 N N . LEU A 1 90 ? -33.598 2.753 2.848 1.00 97.25 90 LEU A N 1
ATOM 688 C CA . LEU A 1 90 ? -32.938 2.588 4.134 1.00 97.25 90 LEU A CA 1
ATOM 689 C C . LEU A 1 90 ? -31.551 3.238 4.096 1.00 97.25 90 LEU A C 1
ATOM 691 O O . LEU A 1 90 ? -30.786 2.994 3.158 1.00 97.25 90 LEU A O 1
ATOM 695 N N . PRO A 1 91 ? -31.184 4.039 5.111 1.00 95.88 91 PRO A N 1
ATOM 696 C CA . PRO A 1 91 ? -29.870 4.659 5.156 1.00 95.88 91 PRO A CA 1
ATOM 697 C C . PRO A 1 91 ? -28.777 3.587 5.264 1.00 95.88 91 PRO A C 1
ATOM 699 O O . PRO A 1 91 ? -28.940 2.635 6.035 1.00 95.88 91 PRO A O 1
ATOM 702 N N . PRO A 1 92 ? -27.646 3.726 4.550 1.00 96.69 92 PRO A N 1
ATOM 703 C CA . PRO A 1 92 ? -26.510 2.845 4.753 1.00 96.69 92 PRO A CA 1
ATOM 704 C C . PRO A 1 92 ? -25.933 3.045 6.153 1.00 96.69 92 PRO A C 1
ATOM 706 O O . PRO A 1 92 ? -25.718 4.168 6.609 1.00 96.69 92 PRO A O 1
ATOM 709 N N . LEU A 1 93 ? -25.670 1.934 6.829 1.00 96.94 93 LEU A N 1
ATOM 710 C CA . LEU A 1 93 ? -25.035 1.891 8.139 1.00 96.94 93 LEU A CA 1
ATOM 711 C C . LEU A 1 93 ? -23.581 1.432 7.994 1.00 96.94 93 LEU A C 1
ATOM 713 O O . LEU A 1 93 ? -23.198 0.856 6.976 1.00 96.94 93 LEU A O 1
ATOM 717 N N . TYR A 1 94 ? -22.761 1.665 9.013 1.00 96.56 94 TYR A N 1
ATOM 718 C CA . TYR A 1 94 ? -21.389 1.167 9.047 1.00 96.56 94 TYR A CA 1
ATOM 719 C C . TYR A 1 94 ? -20.912 0.955 10.483 1.00 96.56 94 TYR A C 1
ATOM 721 O O . TYR A 1 94 ? -21.372 1.625 11.408 1.00 96.56 94 TYR A O 1
ATOM 729 N N . GLY A 1 95 ? -19.982 0.024 10.672 1.00 96.50 95 GLY A N 1
ATOM 730 C CA . GLY A 1 95 ? -19.370 -0.243 11.971 1.00 96.50 95 GLY A CA 1
ATOM 731 C C . GLY A 1 95 ? -18.652 -1.592 12.033 1.00 96.50 95 GLY A C 1
ATOM 732 O O . GLY A 1 95 ? -18.660 -2.341 11.057 1.00 96.50 95 GLY A O 1
ATOM 733 N N . PRO A 1 96 ? -18.031 -1.924 13.176 1.00 96.19 96 PRO A N 1
ATOM 734 C CA . PRO A 1 96 ? -17.296 -3.175 13.350 1.00 96.19 96 PRO A CA 1
ATOM 735 C C . PRO A 1 96 ? -18.189 -4.361 13.748 1.00 96.19 96 PRO A C 1
ATOM 737 O O . PRO A 1 96 ? -17.673 -5.458 13.929 1.00 96.19 96 PRO A O 1
ATOM 740 N N . THR A 1 97 ? -19.492 -4.143 13.955 1.00 96.50 97 THR A N 1
ATOM 741 C CA . THR A 1 97 ? -20.454 -5.166 14.384 1.00 96.50 97 THR A CA 1
ATOM 742 C C . THR A 1 97 ? -21.787 -4.996 13.665 1.00 96.50 97 THR A C 1
ATOM 744 O O . THR A 1 97 ? -22.312 -3.886 13.567 1.00 96.50 97 THR A O 1
ATOM 747 N N . PHE A 1 98 ? -22.364 -6.101 13.190 1.00 96.50 98 PHE A N 1
ATOM 748 C CA . PHE A 1 98 ? -23.665 -6.077 12.522 1.00 96.50 98 PHE A CA 1
ATOM 749 C C . PHE A 1 98 ? -24.800 -5.593 13.451 1.00 96.50 98 PHE A C 1
ATOM 751 O O . PHE A 1 98 ? -24.817 -5.935 14.638 1.00 96.50 98 PHE A O 1
ATOM 758 N N . PRO A 1 99 ? -25.796 -4.857 12.920 1.00 94.88 99 PRO A N 1
ATOM 759 C CA . PRO A 1 99 ? -27.036 -4.549 13.627 1.00 94.88 99 PRO A CA 1
ATOM 760 C C . PRO A 1 99 ? -27.774 -5.815 14.090 1.00 94.88 99 PRO A C 1
ATOM 762 O O . PRO A 1 99 ? -27.879 -6.788 13.347 1.00 94.88 99 PRO A O 1
ATOM 765 N N . VAL A 1 100 ? -28.346 -5.784 15.298 1.00 90.62 100 VAL A N 1
ATOM 766 C CA . VAL A 1 100 ? -29.025 -6.940 15.928 1.00 90.62 100 VAL A CA 1
ATOM 767 C C . VAL A 1 100 ? -30.454 -7.195 15.425 1.00 90.62 100 VAL A C 1
ATOM 769 O O . VAL A 1 100 ? -31.063 -8.206 15.765 1.00 90.62 100 VAL A O 1
ATOM 772 N N . SER A 1 101 ? -31.026 -6.283 14.638 1.00 92.00 101 SER A N 1
ATOM 773 C CA . SER A 1 101 ? -32.362 -6.423 14.036 1.00 92.00 101 SER A CA 1
ATOM 774 C C . SER A 1 101 ? -32.436 -5.634 12.723 1.00 92.00 101 SER A C 1
ATOM 776 O O . SER A 1 101 ? -33.069 -4.579 12.677 1.00 92.00 101 SER A O 1
ATOM 778 N N . PRO A 1 102 ? -31.720 -6.074 11.673 1.00 95.56 102 PRO A N 1
ATOM 779 C CA . PRO A 1 102 ? -31.729 -5.387 10.388 1.00 95.56 102 PRO A CA 1
ATOM 780 C C . PRO A 1 102 ? -33.088 -5.530 9.694 1.00 95.56 102 PRO A C 1
ATOM 782 O O . PRO A 1 102 ? -33.730 -6.578 9.757 1.00 95.56 102 PRO A O 1
ATOM 785 N N . ALA A 1 103 ? -33.516 -4.464 9.022 1.00 96.12 103 ALA A N 1
ATOM 786 C CA . ALA A 1 103 ? -34.638 -4.527 8.096 1.00 96.12 103 ALA A CA 1
ATOM 787 C C . ALA A 1 103 ? -34.210 -5.213 6.786 1.00 96.12 103 ALA A C 1
ATOM 789 O O . ALA A 1 103 ? -33.027 -5.232 6.443 1.00 96.12 103 ALA A O 1
ATOM 790 N N . GLU A 1 104 ? -35.169 -5.765 6.044 1.00 96.44 104 GLU A N 1
ATOM 791 C CA . GLU A 1 104 ? -34.914 -6.244 4.680 1.00 96.44 104 GLU A CA 1
ATOM 792 C C . GLU A 1 104 ? -34.407 -5.080 3.817 1.00 96.44 104 GLU A C 1
ATOM 794 O O . GLU A 1 104 ? -34.941 -3.975 3.912 1.00 96.44 104 GLU A O 1
ATOM 799 N N . ASP A 1 105 ? -33.384 -5.330 2.995 1.00 96.69 105 ASP A N 1
ATOM 800 C CA . ASP A 1 105 ? -32.671 -4.322 2.196 1.00 96.69 105 ASP A CA 1
ATOM 801 C C . ASP A 1 105 ? -31.848 -3.319 3.034 1.00 96.69 105 ASP A C 1
ATOM 803 O O . ASP A 1 105 ? -31.464 -2.249 2.563 1.00 96.69 105 ASP A O 1
ATOM 807 N N . GLN A 1 106 ? -31.534 -3.643 4.294 1.00 98.06 106 GLN A N 1
ATOM 808 C CA . GLN A 1 106 ? -30.598 -2.844 5.083 1.00 98.06 106 GLN A CA 1
ATOM 809 C C . GLN A 1 106 ? -29.170 -3.041 4.569 1.00 98.06 106 GLN A C 1
ATOM 811 O O . GLN A 1 106 ? -28.686 -4.166 4.456 1.00 98.06 106 GLN A O 1
ATOM 816 N N . HIS A 1 107 ? -28.467 -1.935 4.336 1.00 98.12 107 HIS A N 1
ATOM 817 C CA . HIS A 1 107 ? -27.068 -1.932 3.911 1.00 98.12 107 HIS A CA 1
ATOM 818 C C . HIS A 1 107 ? -26.153 -1.629 5.088 1.00 98.12 107 HIS A C 1
ATOM 820 O O . HIS A 1 107 ? -26.447 -0.729 5.883 1.00 98.12 107 HIS A O 1
ATOM 826 N N . PHE A 1 108 ? -25.058 -2.373 5.198 1.00 97.94 108 PHE A N 1
ATOM 827 C CA . PHE A 1 108 ? -24.097 -2.230 6.281 1.00 97.94 108 PHE A CA 1
ATOM 828 C C . PHE A 1 108 ? -22.669 -2.425 5.778 1.00 97.94 108 PHE A C 1
ATOM 830 O O . PHE A 1 108 ? -22.310 -3.508 5.326 1.00 97.94 108 PHE A O 1
ATOM 837 N N . PHE A 1 109 ? -21.836 -1.393 5.887 1.00 97.69 109 PHE A N 1
ATOM 838 C CA . PHE A 1 109 ? -20.408 -1.522 5.626 1.00 97.69 109 PHE A CA 1
ATOM 839 C C . PHE A 1 109 ? -19.683 -1.985 6.891 1.00 97.69 109 PHE A C 1
ATOM 841 O O . PHE A 1 109 ? -19.576 -1.238 7.870 1.00 97.69 109 PHE A O 1
ATOM 848 N N . HIS A 1 110 ? -19.158 -3.207 6.868 1.00 97.62 110 HIS A N 1
ATOM 849 C CA . HIS A 1 110 ? -18.420 -3.759 7.994 1.00 97.62 110 HIS A CA 1
ATOM 850 C C . HIS A 1 110 ? -16.999 -3.186 8.014 1.00 97.62 110 HIS A C 1
ATOM 852 O O . HIS A 1 110 ? -16.183 -3.495 7.151 1.00 97.62 110 HIS A O 1
ATOM 858 N N . THR A 1 111 ? -16.666 -2.352 9.000 1.00 95.38 111 THR A N 1
ATOM 859 C CA . THR A 1 111 ? -15.409 -1.578 8.990 1.00 95.38 111 THR A CA 1
ATOM 860 C C . THR A 1 111 ? -14.165 -2.417 9.271 1.00 95.38 111 THR A C 1
ATOM 862 O O . THR A 1 111 ? -13.086 -2.050 8.817 1.00 95.38 111 THR A O 1
ATOM 865 N N . THR A 1 112 ? -14.302 -3.544 9.979 1.00 94.62 112 THR A N 1
ATOM 866 C CA . THR A 1 112 ? -13.199 -4.501 10.192 1.00 94.62 112 THR A CA 1
ATOM 867 C C . THR A 1 112 ? -12.916 -5.337 8.947 1.00 94.62 112 THR A C 1
ATOM 869 O O . THR A 1 112 ? -11.779 -5.407 8.501 1.00 94.62 112 THR A O 1
ATOM 872 N N . GLU A 1 113 ? -13.954 -5.951 8.374 1.00 95.19 113 GLU A N 1
ATOM 873 C CA . GLU A 1 113 ? -13.842 -6.804 7.189 1.00 95.19 113 GLU A CA 1
ATOM 874 C C . GLU A 1 113 ? -13.687 -6.004 5.893 1.00 95.19 113 GLU A C 1
ATOM 876 O O . GLU A 1 113 ? -13.281 -6.568 4.890 1.00 95.19 113 GLU A O 1
ATOM 881 N N . LYS A 1 114 ? -13.990 -4.698 5.901 1.00 95.12 114 LYS A N 1
ATOM 882 C CA . LYS A 1 114 ? -13.958 -3.801 4.732 1.00 95.12 114 LYS A CA 1
ATOM 883 C C . LYS A 1 114 ? -14.830 -4.310 3.574 1.00 95.12 114 LYS A C 1
ATOM 885 O O . LYS A 1 114 ? -14.457 -4.226 2.404 1.00 95.12 114 LYS A O 1
ATOM 890 N N . ILE A 1 115 ? -16.005 -4.840 3.904 1.00 96.31 115 ILE A N 1
ATOM 891 C CA . ILE A 1 115 ? -16.979 -5.380 2.946 1.00 96.31 115 ILE A CA 1
ATOM 892 C C . ILE A 1 115 ? -18.327 -4.690 3.163 1.00 96.31 115 ILE A C 1
ATOM 894 O O . ILE A 1 115 ? -18.749 -4.465 4.302 1.00 96.31 115 ILE A O 1
ATOM 898 N N . MET A 1 116 ? -19.013 -4.349 2.068 1.00 97.81 116 MET A N 1
ATOM 899 C CA . MET A 1 116 ? -20.419 -3.959 2.136 1.00 97.81 116 MET A CA 1
ATOM 900 C C . MET A 1 116 ? -21.289 -5.209 2.213 1.00 97.81 116 MET A C 1
ATOM 902 O O . MET A 1 116 ? -21.122 -6.140 1.432 1.00 97.81 116 MET A O 1
ATOM 906 N N . TYR A 1 117 ? -22.271 -5.190 3.102 1.00 97.94 117 TYR A N 1
ATOM 907 C CA . TYR A 1 117 ? -23.295 -6.211 3.202 1.00 97.94 117 TYR A CA 1
ATOM 908 C C . TYR A 1 117 ? -24.681 -5.636 2.930 1.00 97.94 117 TYR A C 1
ATOM 910 O O . TYR A 1 117 ? -24.964 -4.475 3.236 1.00 97.94 117 TYR A O 1
ATOM 918 N N . VAL A 1 118 ? -25.564 -6.478 2.404 1.00 97.56 118 VAL A N 1
ATOM 919 C CA . VAL A 1 118 ? -27.004 -6.227 2.323 1.00 97.56 118 VAL A CA 1
ATOM 920 C C . VAL A 1 118 ? -27.760 -7.334 3.051 1.00 97.56 118 VAL A C 1
ATOM 922 O O . VAL A 1 118 ? -27.447 -8.515 2.893 1.00 97.56 118 VAL A O 1
ATOM 925 N N . TYR A 1 119 ? -28.732 -6.966 3.882 1.00 97.81 119 TYR A N 1
ATOM 926 C CA . TYR A 1 119 ? -29.584 -7.925 4.574 1.00 97.81 119 TYR A CA 1
ATOM 927 C C . TYR A 1 119 ? -30.741 -8.345 3.669 1.00 97.81 119 TYR A C 1
ATOM 929 O O . TYR A 1 119 ? -31.581 -7.520 3.308 1.00 97.81 119 TYR A O 1
ATOM 937 N N . GLN A 1 120 ? -30.764 -9.619 3.280 1.00 95.38 120 GLN A N 1
ATOM 938 C CA . GLN A 1 120 ? -31.793 -10.174 2.404 1.00 95.38 120 GLN A CA 1
ATOM 939 C C . GLN A 1 120 ? -32.163 -11.595 2.806 1.00 95.38 120 GLN A C 1
ATOM 941 O O . GLN A 1 120 ? -31.289 -12.433 3.051 1.00 95.38 120 GLN A O 1
ATOM 946 N N . SER A 1 121 ? -33.458 -11.910 2.775 1.00 93.38 121 SER A N 1
ATOM 947 C CA . SER A 1 121 ? -33.971 -13.267 3.026 1.00 93.38 121 SER A CA 1
ATOM 948 C C . SER A 1 121 ? -33.482 -13.867 4.355 1.00 93.38 121 SER A C 1
ATOM 950 O O . SER A 1 121 ? -33.182 -15.059 4.435 1.00 93.38 121 SER A O 1
ATOM 952 N N . GLY A 1 122 ? -33.374 -13.038 5.396 1.00 91.62 122 GLY A N 1
ATOM 953 C CA . GLY A 1 122 ? -32.981 -13.468 6.739 1.00 91.62 122 GLY A CA 1
ATOM 954 C C . GLY A 1 122 ? -31.472 -13.520 7.017 1.00 91.62 122 GLY A C 1
ATOM 955 O O . GLY A 1 122 ? -31.089 -13.956 8.103 1.00 91.62 122 GLY A O 1
ATOM 956 N N . GLY A 1 123 ? -30.608 -13.078 6.093 1.00 94.94 123 GLY A N 1
ATOM 957 C CA . GLY A 1 123 ? -29.153 -13.098 6.287 1.00 94.94 123 GLY A CA 1
ATOM 958 C C . GLY A 1 123 ? -28.405 -11.958 5.596 1.00 94.94 123 GLY A C 1
ATOM 959 O O . GLY A 1 123 ? -28.901 -11.345 4.654 1.00 94.94 123 GLY A O 1
ATOM 960 N N . TRP A 1 124 ? -27.188 -11.688 6.067 1.00 97.00 124 TRP A N 1
ATOM 961 C CA . TRP A 1 124 ? -26.270 -10.742 5.433 1.00 97.00 124 TRP A CA 1
ATOM 962 C C . TRP A 1 124 ? -25.585 -11.385 4.227 1.00 97.00 124 TRP A C 1
ATOM 964 O O . TRP A 1 124 ? -25.076 -12.502 4.315 1.00 97.00 124 TRP A O 1
ATOM 974 N N . ARG A 1 125 ? -25.575 -10.675 3.098 1.00 95.62 125 ARG A N 1
ATOM 975 C CA . ARG A 1 125 ? -24.904 -11.076 1.858 1.00 95.62 125 ARG A CA 1
ATOM 976 C C . ARG A 1 125 ? -23.868 -10.034 1.477 1.00 95.62 125 ARG A C 1
ATOM 978 O O . ARG A 1 125 ? -24.161 -8.843 1.524 1.00 95.62 125 ARG A O 1
ATOM 985 N N . GLU A 1 126 ? -22.685 -10.491 1.099 1.00 96.06 126 GLU A N 1
ATOM 986 C CA . GLU A 1 126 ? -21.590 -9.635 0.648 1.00 96.06 126 GLU A CA 1
ATOM 987 C C . GLU A 1 126 ? -21.928 -8.957 -0.688 1.00 96.06 126 GLU A C 1
ATOM 989 O O . GLU A 1 126 ? -22.504 -9.570 -1.592 1.00 96.06 126 GLU A O 1
ATOM 994 N N . ALA A 1 127 ? -21.532 -7.696 -0.829 1.00 96.25 127 ALA A N 1
ATOM 995 C CA . ALA A 1 127 ? -21.706 -6.887 -2.024 1.00 96.25 127 ALA A CA 1
ATOM 996 C C . ALA A 1 127 ? -20.466 -6.015 -2.270 1.00 96.25 127 ALA A C 1
ATOM 998 O O . ALA A 1 127 ? -19.835 -5.514 -1.340 1.00 96.25 127 ALA A O 1
ATOM 999 N N . ILE A 1 128 ? -20.140 -5.784 -3.542 1.00 97.19 128 ILE A N 1
ATOM 1000 C CA . ILE A 1 128 ? -19.152 -4.777 -3.944 1.00 97.19 128 ILE A CA 1
ATOM 1001 C C . ILE A 1 128 ? -19.939 -3.517 -4.291 1.00 97.19 128 ILE A C 1
ATOM 1003 O O . ILE A 1 128 ? -20.482 -3.410 -5.392 1.00 97.19 128 ILE A O 1
ATOM 1007 N N . ARG A 1 129 ? -20.034 -2.584 -3.339 1.00 97.56 129 ARG A N 1
ATOM 1008 C CA . ARG A 1 129 ? -20.970 -1.457 -3.428 1.00 97.56 129 ARG A CA 1
ATOM 1009 C C . ARG A 1 129 ? -20.430 -0.159 -2.847 1.00 97.56 129 ARG A C 1
ATOM 1011 O O . ARG A 1 129 ? -19.796 -0.161 -1.795 1.00 97.56 129 ARG A O 1
ATOM 1018 N N . VAL A 1 130 ? -20.789 0.947 -3.496 1.00 97.44 130 VAL A N 1
ATOM 1019 C CA . VAL A 1 130 ? -20.556 2.324 -3.034 1.00 97.44 130 VAL A CA 1
ATOM 1020 C C . VAL A 1 130 ? -21.799 3.160 -3.316 1.00 97.44 130 VAL A C 1
ATOM 1022 O O . VAL A 1 130 ? -22.417 3.028 -4.374 1.00 97.44 130 VAL A O 1
ATOM 1025 N N . PHE A 1 131 ? -22.171 4.037 -2.386 1.00 97.88 131 PHE A N 1
ATOM 1026 C CA . PHE A 1 131 ? -23.320 4.924 -2.561 1.00 97.88 131 PHE A CA 1
ATOM 1027 C C . PHE A 1 131 ? -22.942 6.187 -3.350 1.00 97.88 131 PHE A C 1
ATOM 1029 O O . PHE A 1 131 ? -21.872 6.752 -3.154 1.00 97.88 131 PHE A O 1
ATOM 1036 N N . ALA A 1 132 ? -23.810 6.662 -4.237 1.00 96.62 132 ALA A N 1
ATOM 1037 C CA . ALA A 1 132 ? -23.590 7.886 -5.005 1.00 96.62 132 ALA A CA 1
ATOM 1038 C C . ALA A 1 132 ? -24.045 9.134 -4.237 1.00 96.62 132 ALA A C 1
ATOM 1040 O O . ALA A 1 132 ? -23.300 10.103 -4.106 1.00 96.62 132 ALA A O 1
ATOM 1041 N N . ALA A 1 133 ? -25.285 9.108 -3.746 1.00 96.88 133 ALA A N 1
ATOM 1042 C CA . ALA A 1 133 ? -25.940 10.208 -3.045 1.00 96.88 133 ALA A CA 1
ATOM 1043 C C . ALA A 1 133 ? -27.231 9.713 -2.377 1.00 96.88 133 ALA A C 1
ATOM 1045 O O . ALA A 1 133 ? -27.764 8.664 -2.745 1.00 96.88 133 ALA A O 1
ATOM 1046 N N . MET A 1 134 ? -27.777 10.510 -1.464 1.00 96.88 134 MET A N 1
ATOM 1047 C CA . MET A 1 134 ? -29.200 10.461 -1.128 1.00 96.88 134 MET A CA 1
ATOM 1048 C C . MET A 1 134 ? -29.943 11.452 -2.028 1.00 96.88 134 MET A C 1
ATOM 1050 O O . MET A 1 134 ? -29.457 12.560 -2.245 1.00 96.88 134 MET A O 1
ATOM 1054 N N . VAL A 1 135 ? -31.106 11.075 -2.552 1.00 97.00 135 VAL A N 1
ATOM 1055 C CA . VAL A 1 135 ? -32.001 11.958 -3.301 1.00 97.00 135 VAL A CA 1
ATOM 1056 C C . VAL A 1 135 ? -33.336 12.093 -2.577 1.00 97.00 135 VAL A C 1
ATOM 1058 O O . VAL A 1 135 ? -33.935 11.103 -2.164 1.00 97.00 135 VAL A O 1
ATOM 1061 N N . ASN A 1 136 ? -33.817 13.329 -2.455 1.00 94.75 136 ASN A N 1
ATOM 1062 C CA . ASN A 1 136 ? -35.186 13.626 -2.051 1.00 94.75 136 ASN A CA 1
ATOM 1063 C C . ASN A 1 136 ? -35.665 14.873 -2.796 1.00 94.75 136 ASN A C 1
ATOM 1065 O O . ASN A 1 136 ? -35.012 15.914 -2.781 1.00 94.75 136 ASN A O 1
ATOM 1069 N N . THR A 1 137 ? -36.803 14.765 -3.485 1.00 90.81 137 THR A N 1
ATOM 1070 C CA . THR A 1 137 ? -37.425 15.887 -4.211 1.00 90.81 137 THR A CA 1
ATOM 1071 C C . THR A 1 137 ? -36.426 16.579 -5.158 1.00 90.81 137 THR A C 1
ATOM 1073 O O . THR A 1 137 ? -36.303 17.799 -5.198 1.00 90.81 137 THR A O 1
ATOM 1076 N N . SER A 1 138 ? -35.670 15.775 -5.918 1.00 88.19 138 SER A N 1
ATOM 1077 C CA . SER A 1 138 ? -34.606 16.209 -6.850 1.00 88.19 138 SER A CA 1
ATOM 1078 C C . SER A 1 138 ? -33.401 16.919 -6.214 1.00 88.19 138 SER A C 1
ATOM 1080 O O . SER A 1 138 ? -32.540 17.424 -6.930 1.00 88.19 138 SER A O 1
ATOM 1082 N N . THR A 1 139 ? -33.312 16.948 -4.884 1.00 93.69 139 THR A N 1
ATOM 1083 C CA . THR A 1 139 ? -32.142 17.447 -4.157 1.00 93.69 139 THR A CA 1
ATOM 1084 C C . THR A 1 139 ? -31.221 16.282 -3.826 1.00 93.69 139 THR A C 1
ATOM 1086 O O . THR A 1 139 ? -31.689 15.265 -3.318 1.00 93.69 139 THR A O 1
ATOM 1089 N N . PHE A 1 140 ? -29.924 16.433 -4.106 1.00 96.56 140 PHE A N 1
ATOM 1090 C CA . PHE A 1 140 ? -28.906 15.425 -3.813 1.00 96.56 140 PHE A CA 1
ATOM 1091 C C . PHE A 1 140 ? -28.108 15.799 -2.567 1.00 96.56 140 PHE A C 1
ATOM 1093 O O . PHE A 1 140 ? -27.532 16.886 -2.500 1.00 96.56 140 PHE A O 1
ATOM 1100 N N . THR A 1 141 ? -28.019 14.876 -1.617 1.00 95.38 141 THR A N 1
ATOM 1101 C CA . THR A 1 141 ? -27.200 15.011 -0.414 1.00 95.38 141 THR A CA 1
ATOM 1102 C C . THR A 1 141 ? -25.984 14.084 -0.517 1.00 95.38 141 THR A C 1
ATOM 1104 O O . THR A 1 141 ? -26.147 12.894 -0.811 1.00 95.38 141 THR A O 1
ATOM 1107 N N . PRO A 1 142 ? -24.765 14.609 -0.308 1.00 94.69 142 PRO A N 1
ATOM 1108 C CA . PRO A 1 142 ? -23.541 13.820 -0.362 1.00 94.69 142 PRO A CA 1
ATOM 1109 C C . PRO A 1 142 ? -23.417 12.856 0.823 1.00 94.69 142 PRO A C 1
ATOM 1111 O O . PRO A 1 142 ? -23.935 13.121 1.905 1.00 94.69 142 PRO A O 1
ATOM 1114 N N . LEU A 1 143 ? -22.666 11.770 0.621 1.00 91.88 143 LEU A N 1
ATOM 1115 C CA . LEU A 1 143 ? -22.247 10.843 1.684 1.00 91.88 143 LEU A CA 1
ATOM 1116 C C . LEU A 1 143 ? -20.734 10.890 1.957 1.00 91.88 143 LEU A C 1
ATOM 1118 O O . LEU A 1 143 ? -20.264 10.247 2.893 1.00 91.88 143 LEU A O 1
ATOM 1122 N N . GLY A 1 144 ? -19.966 11.605 1.130 1.00 83.06 144 GLY A N 1
ATOM 1123 C CA . GLY A 1 144 ? -18.521 11.726 1.289 1.00 83.06 144 GLY A CA 1
ATOM 1124 C C . GLY A 1 144 ? -18.158 12.543 2.527 1.00 83.06 144 GLY A C 1
ATOM 1125 O O . GLY A 1 144 ? -18.759 13.581 2.809 1.00 83.06 144 GLY A O 1
ATOM 1126 N N . VAL A 1 145 ? -17.148 12.088 3.266 1.00 77.88 145 VAL A N 1
ATOM 1127 C CA . VAL A 1 145 ? -16.535 12.832 4.369 1.00 77.88 145 VAL A CA 1
ATOM 1128 C C . VAL A 1 145 ? -15.065 13.125 4.065 1.00 77.88 145 VAL A C 1
ATOM 1130 O O . VAL A 1 145 ? -14.364 12.329 3.440 1.00 77.88 145 VAL A O 1
ATOM 1133 N N . GLY A 1 146 ? -14.588 14.287 4.521 1.00 69.25 146 GLY A N 1
ATOM 1134 C CA . GLY A 1 146 ? -13.173 14.677 4.445 1.00 69.25 146 GLY A CA 1
ATOM 1135 C C . GLY A 1 146 ? -12.813 15.738 3.397 1.00 69.25 146 GLY A C 1
ATOM 1136 O O . GLY A 1 146 ? -11.694 16.243 3.447 1.00 69.25 146 GLY A O 1
ATOM 1137 N N . PHE A 1 147 ? -13.733 16.143 2.508 1.00 80.25 147 PHE A N 1
ATOM 1138 C CA . PHE A 1 147 ? -13.445 17.115 1.436 1.00 80.25 147 PHE A CA 1
ATOM 1139 C C . PHE A 1 147 ? -14.508 18.229 1.318 1.00 80.25 147 PHE A C 1
ATOM 1141 O O . PHE A 1 147 ? -15.416 18.137 0.494 1.00 80.25 147 PHE A O 1
ATOM 1148 N N . PRO A 1 148 ? -14.397 19.333 2.086 1.00 79.62 148 PRO A N 1
ATOM 1149 C CA . PRO A 1 148 ? -15.411 20.398 2.111 1.00 79.62 148 PRO A CA 1
ATOM 1150 C C . PRO A 1 148 ? -15.655 21.091 0.761 1.00 79.62 148 PRO A C 1
ATOM 1152 O O . PRO A 1 148 ? -16.761 21.553 0.493 1.00 79.62 148 PRO A O 1
ATOM 1155 N N . ALA A 1 149 ? -14.629 21.169 -0.093 1.00 84.50 149 ALA A N 1
ATOM 1156 C CA . ALA A 1 149 ? -14.727 21.776 -1.421 1.00 84.50 149 ALA A CA 1
ATOM 1157 C C . ALA A 1 149 ? -15.400 20.855 -2.456 1.00 84.50 149 ALA A C 1
ATOM 1159 O O . ALA A 1 149 ? -15.965 21.339 -3.432 1.00 84.50 149 ALA A O 1
ATOM 1160 N N . THR A 1 150 ? -15.359 19.540 -2.232 1.00 89.06 150 THR A N 1
ATOM 1161 C CA . THR A 1 150 ? -15.901 18.510 -3.126 1.00 89.06 150 THR A CA 1
ATOM 1162 C C . THR A 1 150 ? -16.679 17.490 -2.292 1.00 89.06 150 THR A C 1
ATOM 1164 O O . THR A 1 150 ? -16.206 16.372 -2.082 1.00 89.06 150 THR A O 1
ATOM 1167 N N . PRO A 1 151 ? -17.860 17.863 -1.771 1.00 89.56 151 PRO A N 1
ATOM 1168 C CA . PRO A 1 151 ? -18.508 17.130 -0.686 1.00 89.56 151 PRO A CA 1
ATOM 1169 C C . PRO A 1 151 ? -19.000 15.729 -1.077 1.00 89.56 151 PRO A C 1
ATOM 1171 O O . PRO A 1 151 ? -19.252 14.915 -0.199 1.00 89.56 151 PRO A O 1
ATOM 1174 N N . PHE A 1 152 ? -19.123 15.414 -2.371 1.00 93.50 152 PHE A N 1
ATOM 1175 C CA . PHE A 1 152 ? -19.466 14.057 -2.816 1.00 93.50 152 PHE A CA 1
ATOM 1176 C C . PHE A 1 152 ? -18.247 13.129 -2.888 1.00 93.50 152 PHE A C 1
ATOM 1178 O O . PHE A 1 152 ? -18.434 11.919 -2.926 1.00 93.50 152 PHE A O 1
ATOM 1185 N N . ALA A 1 153 ? -17.022 13.665 -2.894 1.00 92.62 153 ALA A N 1
ATOM 1186 C CA . ALA A 1 153 ? -15.797 12.872 -2.914 1.00 92.62 153 ALA A CA 1
ATOM 1187 C C . ALA A 1 153 ? -15.355 12.485 -1.498 1.00 92.62 153 ALA A C 1
ATOM 1189 O O . ALA 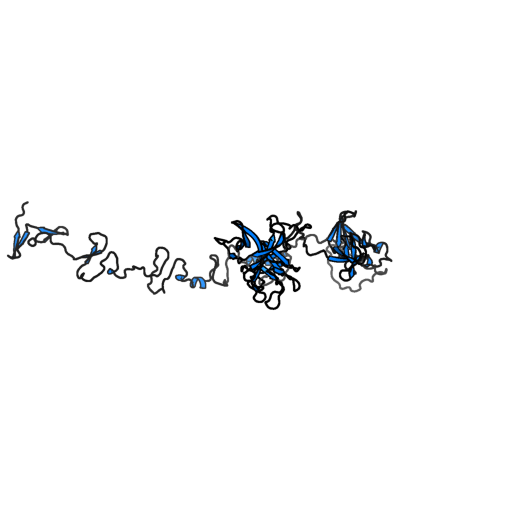A 1 153 ? -15.646 13.170 -0.516 1.00 92.62 153 ALA A O 1
ATOM 1190 N N . GLY A 1 154 ? -14.594 11.400 -1.421 1.00 91.06 154 GLY A N 1
ATOM 1191 C CA . GLY A 1 154 ? -14.029 10.861 -0.196 1.00 91.06 154 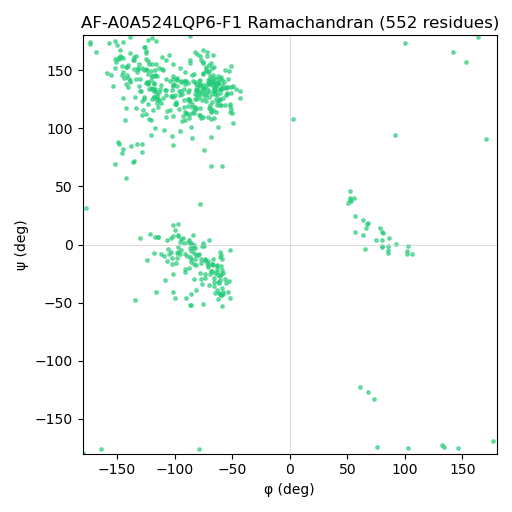GLY A CA 1
ATOM 1192 C C . GLY A 1 154 ? -14.762 9.639 0.332 1.00 91.06 154 GLY A C 1
ATOM 1193 O O . GLY A 1 154 ? -15.673 9.092 -0.293 1.00 91.06 154 GLY A O 1
ATOM 1194 N N . THR A 1 155 ? -14.318 9.208 1.510 1.00 92.31 155 THR A N 1
ATOM 1195 C CA . THR A 1 155 ? -14.840 8.018 2.183 1.00 92.31 155 THR A CA 1
ATOM 1196 C C . THR A 1 155 ? -16.245 8.236 2.712 1.00 92.31 155 THR A C 1
ATOM 1198 O O . THR A 1 155 ? -16.576 9.342 3.117 1.00 92.31 155 THR A O 1
ATOM 1201 N N . GLN A 1 156 ? -17.067 7.188 2.748 1.00 91.88 156 GLN A N 1
ATOM 1202 C CA . GLN A 1 156 ? -18.423 7.253 3.324 1.00 91.88 156 GLN A CA 1
ATOM 1203 C C . GLN A 1 156 ? -18.478 6.721 4.759 1.00 91.88 156 GLN A C 1
ATOM 1205 O O . GLN A 1 156 ? -19.509 6.793 5.418 1.00 91.88 156 GLN A O 1
ATOM 1210 N N . VAL A 1 157 ? -17.368 6.146 5.229 1.00 92.06 157 VAL A N 1
ATOM 1211 C CA . VAL A 1 157 ? -17.286 5.398 6.495 1.00 92.06 157 VAL A CA 1
ATOM 1212 C C . VAL A 1 157 ? -16.122 5.855 7.375 1.00 92.06 157 VAL A C 1
ATOM 1214 O O . VAL A 1 157 ? -15.837 5.251 8.402 1.00 92.06 157 VAL A O 1
ATOM 1217 N N . GLY A 1 158 ? -15.414 6.913 6.968 1.00 88.19 158 GLY A N 1
ATOM 1218 C CA . GLY A 1 158 ? -14.333 7.520 7.749 1.00 88.19 158 GLY A CA 1
ATOM 1219 C C . GLY A 1 158 ? -13.016 6.735 7.776 1.00 88.19 158 GLY A C 1
ATOM 1220 O O . GLY A 1 158 ? -12.085 7.160 8.453 1.00 88.19 158 GLY A O 1
ATOM 1221 N N . ILE A 1 159 ? -12.902 5.624 7.040 1.00 89.06 159 ILE A N 1
ATOM 1222 C CA . ILE A 1 159 ? -11.651 4.859 6.942 1.00 89.06 159 ILE A CA 1
ATOM 1223 C C . ILE A 1 159 ? -10.705 5.570 5.970 1.00 89.06 159 ILE A C 1
ATOM 1225 O O . ILE A 1 159 ? -10.963 5.624 4.761 1.00 89.06 159 ILE A O 1
ATOM 1229 N N . THR A 1 160 ? -9.620 6.117 6.514 1.00 87.06 160 THR A N 1
ATOM 1230 C CA . THR A 1 160 ? -8.548 6.804 5.785 1.00 87.06 160 THR A CA 1
ATOM 1231 C C . THR A 1 160 ? -7.261 5.977 5.820 1.00 87.06 160 THR A C 1
ATOM 1233 O O . THR A 1 160 ? -7.032 5.190 6.736 1.00 87.06 160 THR A O 1
ATOM 1236 N N . GLY A 1 161 ? -6.425 6.119 4.794 1.00 82.88 161 GLY A N 1
ATOM 1237 C CA . GLY A 1 161 ? -5.185 5.358 4.642 1.00 82.88 161 GLY A CA 1
ATOM 1238 C C . GLY A 1 161 ? -4.776 5.217 3.180 1.00 82.88 161 GLY A C 1
ATOM 1239 O O . GLY A 1 161 ? -5.614 5.333 2.289 1.00 82.88 161 GLY A O 1
ATOM 1240 N N . SER A 1 162 ? -3.490 4.981 2.924 1.00 85.19 162 SER A N 1
ATOM 1241 C CA . SER A 1 162 ? -2.995 4.739 1.565 1.00 85.19 162 SER A CA 1
ATOM 1242 C C . SER A 1 162 ? -3.497 3.381 1.077 1.00 85.19 162 SER A C 1
ATOM 1244 O O . SER A 1 162 ? -3.159 2.359 1.667 1.00 85.19 162 SER A O 1
ATOM 1246 N N . ASN A 1 163 ? -4.297 3.374 0.016 1.00 88.12 163 ASN A N 1
ATOM 1247 C CA . ASN A 1 163 ? -4.844 2.169 -0.593 1.00 88.12 163 ASN A CA 1
ATOM 1248 C C . ASN A 1 163 ? -4.606 2.204 -2.101 1.00 88.12 163 ASN A C 1
ATOM 1250 O O . ASN A 1 163 ? -4.820 3.222 -2.761 1.00 88.12 163 ASN A O 1
ATOM 1254 N N . VAL A 1 164 ? -4.192 1.067 -2.649 1.00 88.69 164 VAL A N 1
ATOM 1255 C CA . VAL A 1 164 ? -4.067 0.881 -4.092 1.00 88.69 164 VAL A CA 1
ATOM 1256 C C . VAL A 1 164 ? -5.412 0.400 -4.631 1.00 88.69 164 VAL A C 1
ATOM 1258 O O . VAL A 1 164 ? -5.965 -0.582 -4.143 1.00 88.69 164 VAL A O 1
ATOM 1261 N N . VAL A 1 165 ? -5.942 1.114 -5.623 1.00 91.75 165 VAL A N 1
ATOM 1262 C CA . VAL A 1 165 ? -7.165 0.766 -6.356 1.00 91.75 165 VAL A CA 1
ATOM 1263 C C . VAL A 1 165 ? -6.827 0.472 -7.812 1.00 91.75 165 VAL A C 1
ATOM 1265 O O . VAL A 1 165 ? -6.147 1.270 -8.471 1.00 91.75 165 VAL A O 1
ATOM 1268 N N . GLY A 1 166 ? -7.306 -0.669 -8.309 1.00 90.81 166 GLY A N 1
ATOM 1269 C CA . GLY A 1 166 ? -7.061 -1.140 -9.673 1.00 90.81 166 GLY A CA 1
ATOM 1270 C C . GLY A 1 166 ? -8.350 -1.421 -10.436 1.00 90.81 166 GLY A C 1
ATOM 1271 O O . GLY A 1 166 ? -9.373 -1.765 -9.847 1.00 90.81 166 GLY A O 1
ATOM 1272 N N . ARG A 1 167 ? -8.322 -1.266 -11.762 1.00 91.81 167 ARG A N 1
ATOM 1273 C CA . ARG A 1 167 ? -9.473 -1.598 -12.619 1.00 91.81 167 ARG A CA 1
ATOM 1274 C C . ARG A 1 167 ? -9.588 -3.108 -12.765 1.00 91.81 167 ARG A C 1
ATOM 1276 O O . ARG A 1 167 ? -8.568 -3.755 -12.975 1.00 91.81 167 ARG A O 1
ATOM 1283 N N . ILE A 1 168 ? -10.803 -3.647 -12.688 1.00 93.69 168 ILE A N 1
ATOM 1284 C CA . ILE A 1 168 ? -11.052 -5.080 -12.904 1.00 93.69 168 ILE A CA 1
ATOM 1285 C C . ILE A 1 168 ? -10.712 -5.438 -14.353 1.00 93.69 168 ILE A C 1
ATOM 1287 O O . ILE A 1 168 ? -11.183 -4.783 -15.284 1.00 93.69 168 ILE A O 1
ATOM 1291 N N . ILE A 1 169 ? -9.903 -6.481 -14.534 1.00 90.56 169 ILE A N 1
ATOM 1292 C CA . ILE A 1 169 ? -9.519 -6.993 -15.849 1.00 90.56 169 ILE A CA 1
ATOM 1293 C C . ILE A 1 169 ? -10.500 -8.085 -16.280 1.00 90.56 169 ILE A C 1
ATOM 1295 O O . ILE A 1 169 ? -10.830 -8.993 -15.513 1.00 90.56 169 ILE A O 1
ATOM 1299 N N . VAL A 1 170 ? -10.948 -8.002 -17.531 1.00 89.44 170 VAL A N 1
ATOM 1300 C CA . VAL A 1 170 ? -11.854 -8.965 -18.166 1.00 89.44 170 VAL A CA 1
ATOM 1301 C C . VAL A 1 170 ? -11.193 -9.596 -19.389 1.00 89.44 170 VAL A C 1
ATOM 1303 O O . VAL A 1 170 ? -10.288 -9.014 -19.986 1.00 89.44 170 VAL A O 1
ATOM 1306 N N . ASP A 1 171 ? -11.635 -10.794 -19.756 1.00 88.12 171 ASP A N 1
ATOM 1307 C CA . ASP A 1 171 ? -11.237 -11.462 -20.991 1.00 88.12 171 ASP A CA 1
ATOM 1308 C C . ASP A 1 171 ? -11.990 -10.911 -22.221 1.00 88.12 171 ASP A C 1
ATOM 1310 O O . ASP A 1 171 ? -12.780 -9.967 -22.138 1.00 88.12 171 ASP A O 1
ATOM 1314 N N . ASN A 1 172 ? -11.764 -11.516 -23.392 1.00 80.62 172 ASN A N 1
ATOM 1315 C CA . ASN A 1 172 ? -12.404 -11.093 -24.642 1.00 80.62 172 ASN A CA 1
ATOM 1316 C C . ASN A 1 172 ? -13.933 -11.306 -24.679 1.00 80.62 172 ASN A C 1
ATOM 1318 O O . ASN A 1 172 ? -14.594 -10.778 -25.573 1.00 80.62 172 ASN A O 1
ATOM 1322 N N . THR A 1 173 ? -14.495 -12.061 -23.732 1.00 85.81 173 THR A N 1
ATOM 1323 C CA . THR A 1 173 ? -15.938 -12.288 -23.580 1.00 85.81 173 THR A CA 1
ATOM 1324 C C . THR A 1 173 ? -16.574 -11.320 -22.583 1.00 85.81 173 THR A C 1
ATOM 1326 O O . THR A 1 173 ? -17.793 -11.321 -22.422 1.00 85.81 173 THR A O 1
ATOM 1329 N N . GLY A 1 174 ? -15.767 -10.484 -21.919 1.00 81.94 174 GLY A N 1
ATOM 1330 C CA . GLY A 1 174 ? -16.204 -9.627 -20.822 1.00 81.94 174 GLY A CA 1
ATOM 1331 C C . GLY A 1 174 ? -16.303 -10.356 -19.479 1.00 81.94 174 GLY A C 1
ATOM 1332 O O . GLY A 1 174 ? -16.821 -9.781 -18.523 1.00 81.94 174 GLY A O 1
ATOM 1333 N N . THR A 1 175 ? -15.809 -11.595 -19.381 1.00 90.44 175 THR A N 1
ATOM 1334 C CA . THR A 1 175 ? -15.772 -12.348 -18.122 1.00 90.44 175 THR A CA 1
ATOM 1335 C C . THR A 1 175 ? -14.554 -11.908 -17.307 1.00 90.44 175 THR A C 1
ATOM 1337 O O . THR A 1 175 ? -13.455 -11.812 -17.856 1.00 90.44 175 THR A O 1
ATOM 1340 N N . PRO A 1 176 ? -14.693 -11.629 -16.002 1.00 93.56 176 PRO A N 1
ATOM 1341 C CA . PRO A 1 176 ? -13.573 -11.168 -15.194 1.00 93.56 176 PRO A CA 1
ATOM 1342 C C . PRO A 1 176 ? -12.541 -12.269 -14.954 1.00 93.56 176 PRO A C 1
ATOM 1344 O O . PRO A 1 176 ? -12.881 -13.414 -14.645 1.00 93.56 176 PRO A O 1
ATOM 1347 N N . ILE A 1 177 ? -11.266 -11.892 -15.017 1.00 92.44 177 ILE A N 1
ATOM 1348 C CA . ILE A 1 177 ? -10.153 -12.754 -14.619 1.00 92.44 177 ILE A CA 1
ATOM 1349 C C . ILE A 1 177 ? -10.052 -12.737 -13.089 1.00 92.44 177 ILE A C 1
ATOM 1351 O O . ILE A 1 177 ? -10.237 -11.697 -12.454 1.00 92.44 177 ILE A O 1
ATOM 1355 N N . ARG A 1 178 ? -9.768 -13.892 -12.476 1.00 92.12 178 ARG A N 1
ATOM 1356 C CA . ARG A 1 178 ? -9.698 -14.042 -11.015 1.00 92.12 178 ARG A CA 1
ATOM 1357 C C . ARG A 1 178 ? -8.337 -14.508 -10.534 1.00 92.12 178 ARG A C 1
ATOM 1359 O O . ARG A 1 178 ? -7.656 -15.280 -11.206 1.00 92.12 178 ARG A O 1
ATOM 1366 N N . LYS A 1 179 ? -7.999 -14.069 -9.326 1.00 90.25 179 LYS A N 1
ATOM 1367 C CA . LYS A 1 179 ? -6.889 -14.584 -8.527 1.00 90.25 179 LYS A CA 1
ATOM 1368 C C . LYS A 1 179 ? -7.242 -15.946 -7.924 1.00 90.25 179 LYS A C 1
ATOM 1370 O O . LYS A 1 179 ? -8.401 -16.364 -7.913 1.00 90.25 179 LYS A O 1
ATOM 1375 N N . SER A 1 180 ? -6.237 -16.642 -7.393 1.00 88.12 180 SER A N 1
ATOM 1376 C CA . SER A 1 180 ? -6.418 -17.947 -6.737 1.00 88.12 180 SER A CA 1
ATOM 1377 C C . SER A 1 180 ? -7.300 -17.889 -5.486 1.00 88.12 180 SER A C 1
ATOM 1379 O O . SER A 1 180 ? -7.879 -18.902 -5.112 1.00 88.12 180 SER A O 1
ATOM 1381 N N . ASP A 1 181 ? -7.406 -16.722 -4.847 1.00 87.94 181 ASP A N 1
ATOM 1382 C CA . ASP A 1 181 ? -8.281 -16.470 -3.693 1.00 87.94 181 ASP A CA 1
ATOM 1383 C C . ASP A 1 181 ? -9.738 -16.148 -4.091 1.00 87.94 181 ASP A C 1
ATOM 1385 O O . ASP A 1 181 ? -10.584 -15.925 -3.230 1.00 87.94 181 ASP A O 1
ATOM 1389 N N . GLY A 1 182 ? -10.042 -16.128 -5.393 1.00 87.94 182 GLY A N 1
ATOM 1390 C CA . GLY A 1 182 ? -11.366 -15.829 -5.929 1.00 87.94 182 GLY A CA 1
ATOM 1391 C C . GLY A 1 182 ? -11.660 -14.341 -6.123 1.00 87.94 182 GLY A C 1
ATOM 1392 O O . GLY A 1 182 ? -12.679 -14.025 -6.738 1.00 87.94 182 GLY A O 1
ATOM 1393 N N . SER A 1 183 ? -10.796 -13.425 -5.681 1.00 91.31 183 SER A N 1
ATOM 1394 C CA . SER A 1 183 ? -10.954 -11.989 -5.937 1.00 91.31 183 SER A CA 1
ATOM 1395 C C . SER A 1 183 ? -10.665 -11.629 -7.402 1.00 91.31 183 SER A C 1
ATOM 1397 O O . SER A 1 183 ? -10.078 -12.416 -8.153 1.00 91.31 183 SER A O 1
ATOM 1399 N N . PHE A 1 184 ? -11.121 -10.456 -7.848 1.00 94.69 184 PHE A N 1
ATOM 1400 C CA . PHE A 1 184 ? -10.877 -10.022 -9.223 1.00 94.69 184 PHE A CA 1
ATOM 1401 C C . PHE A 1 184 ? -9.414 -9.639 -9.426 1.00 94.69 184 PHE A C 1
ATOM 1403 O O . PHE A 1 184 ? -8.817 -8.970 -8.585 1.00 94.69 184 PHE A O 1
ATOM 1410 N N . PHE A 1 185 ? -8.855 -10.043 -10.563 1.00 91.56 185 PHE A N 1
ATOM 1411 C CA . PHE A 1 185 ? -7.558 -9.564 -11.017 1.00 91.56 185 PHE A CA 1
ATOM 1412 C C . PHE A 1 185 ? -7.696 -8.122 -11.516 1.00 91.56 185 PHE A C 1
ATOM 1414 O O . PHE A 1 185 ? -8.653 -7.792 -12.226 1.00 91.56 185 PHE A O 1
ATOM 1421 N N . THR A 1 186 ? -6.759 -7.257 -11.141 1.00 92.06 186 THR A N 1
ATOM 1422 C CA . THR A 1 186 ? -6.820 -5.820 -11.412 1.00 92.06 186 THR A CA 1
ATOM 1423 C C . THR A 1 186 ? -5.590 -5.303 -12.153 1.00 92.06 186 THR A C 1
ATOM 1425 O O . THR A 1 186 ? -4.557 -5.960 -12.216 1.00 92.06 186 THR A O 1
ATOM 1428 N N . SER A 1 187 ? -5.681 -4.081 -12.685 1.00 88.25 187 SER A N 1
ATOM 1429 C CA . SER A 1 187 ? -4.562 -3.376 -13.333 1.00 88.25 187 SER A CA 1
ATOM 1430 C C . SER A 1 187 ? -3.347 -3.114 -12.430 1.00 88.25 187 SER A C 1
ATOM 1432 O O . SER A 1 187 ? -2.319 -2.661 -12.924 1.00 88.25 187 SER A O 1
ATOM 1434 N N . GLU A 1 188 ? -3.469 -3.329 -11.119 1.00 87.19 188 GLU A N 1
ATOM 1435 C CA . GLU A 1 188 ? -2.392 -3.121 -10.143 1.00 87.19 188 GLU A CA 1
ATOM 1436 C C . GLU A 1 188 ? -1.779 -4.445 -9.664 1.00 87.19 188 GLU A C 1
ATOM 1438 O O . GLU A 1 188 ? -0.769 -4.424 -8.965 1.00 87.19 188 GLU A O 1
ATOM 1443 N N . ASP A 1 189 ? -2.371 -5.586 -10.031 1.00 84.62 189 ASP A N 1
ATOM 1444 C CA . ASP A 1 189 ? -1.818 -6.900 -9.720 1.00 84.62 189 ASP A CA 1
ATOM 1445 C C . ASP A 1 189 ? -0.674 -7.239 -10.693 1.00 84.62 189 ASP A C 1
ATOM 1447 O O . ASP A 1 189 ? -0.762 -7.021 -11.905 1.00 84.62 189 ASP A O 1
ATOM 1451 N N . GLU A 1 190 ? 0.413 -7.803 -10.168 1.00 78.38 190 GLU A N 1
ATOM 1452 C CA . GLU A 1 190 ? 1.541 -8.257 -10.982 1.00 78.38 190 GLU A CA 1
ATOM 1453 C C . GLU A 1 190 ? 1.225 -9.603 -11.654 1.00 78.38 190 GLU A C 1
ATOM 1455 O O . GLU A 1 190 ? 0.697 -10.527 -11.030 1.00 78.38 190 GLU A O 1
ATOM 1460 N N . PHE A 1 191 ? 1.571 -9.732 -12.938 1.00 73.00 191 PHE A N 1
ATOM 1461 C CA . PHE A 1 191 ? 1.377 -10.953 -13.720 1.00 73.00 191 PHE A CA 1
ATOM 1462 C C . PHE A 1 191 ? 2.721 -11.505 -14.204 1.00 73.00 191 PHE A C 1
ATOM 1464 O O . PHE A 1 191 ? 3.490 -10.802 -14.864 1.00 73.00 191 PHE A O 1
ATOM 1471 N N . PHE A 1 192 ? 2.974 -12.783 -13.911 1.00 70.00 192 PHE A N 1
ATOM 1472 C CA . PHE A 1 192 ? 4.207 -13.484 -14.266 1.00 70.00 192 PHE A CA 1
ATOM 1473 C C . PHE A 1 192 ? 3.918 -14.685 -15.164 1.00 70.00 192 PHE A C 1
ATOM 1475 O O . PHE A 1 192 ? 2.928 -15.397 -14.989 1.00 70.00 192 PHE A O 1
ATOM 1482 N N . ILE A 1 193 ? 4.833 -14.962 -16.092 1.00 67.06 193 ILE A N 1
ATOM 1483 C CA . ILE A 1 193 ? 4.823 -16.208 -16.860 1.00 67.06 193 ILE A CA 1
ATOM 1484 C C . ILE A 1 193 ? 5.471 -17.297 -16.002 1.00 67.06 193 ILE A C 1
ATOM 1486 O O . ILE A 1 193 ? 6.549 -17.099 -15.436 1.00 67.06 193 ILE A O 1
ATOM 1490 N N . ASN A 1 194 ? 4.834 -18.467 -15.918 1.00 56.06 194 ASN A N 1
ATOM 1491 C CA . ASN A 1 194 ? 5.383 -19.606 -15.188 1.00 56.06 194 ASN A CA 1
ATOM 1492 C C . ASN A 1 194 ? 6.788 -19.964 -15.719 1.00 56.06 194 ASN A C 1
ATOM 1494 O O . ASN A 1 194 ? 6.947 -20.260 -16.902 1.00 56.06 194 ASN A O 1
ATOM 1498 N N . GLY A 1 195 ? 7.800 -19.909 -14.847 1.00 57.28 195 GLY A N 1
ATOM 1499 C CA . GLY A 1 195 ? 9.209 -20.124 -15.198 1.00 57.28 195 GLY A CA 1
ATOM 1500 C C . GLY A 1 195 ? 10.015 -18.864 -15.554 1.00 57.28 195 GLY A C 1
ATOM 1501 O O . GLY A 1 195 ? 11.204 -18.985 -15.836 1.00 57.28 195 GLY A O 1
ATOM 1502 N N . SER A 1 196 ? 9.427 -17.660 -15.519 1.00 51.44 196 SER A N 1
ATOM 1503 C CA . SER A 1 196 ? 10.157 -16.401 -15.736 1.00 51.44 196 SER A CA 1
ATOM 1504 C C . SER A 1 196 ? 9.608 -15.253 -14.867 1.00 51.44 196 SER A C 1
ATOM 1506 O O . SER A 1 196 ? 8.819 -14.434 -15.338 1.00 51.44 196 SER A O 1
ATOM 1508 N N . PRO A 1 197 ? 10.024 -15.159 -13.588 1.00 53.09 197 PRO A N 1
ATOM 1509 C CA . PRO A 1 197 ? 9.575 -14.103 -12.674 1.00 53.09 197 PRO A CA 1
ATOM 1510 C C . PRO A 1 197 ? 10.210 -12.724 -12.951 1.00 53.09 197 PRO A C 1
ATOM 1512 O O . PRO A 1 197 ? 9.903 -11.765 -12.255 1.00 53.09 197 PRO A O 1
ATOM 1515 N N . ALA A 1 198 ? 11.109 -12.607 -13.937 1.00 48.19 198 ALA A N 1
ATOM 1516 C CA . ALA A 1 198 ? 11.882 -11.384 -14.177 1.00 48.19 198 ALA A CA 1
ATOM 1517 C C . ALA A 1 198 ? 11.188 -10.361 -15.096 1.00 48.19 198 ALA A C 1
ATOM 1519 O O . ALA A 1 198 ? 11.545 -9.187 -15.065 1.00 48.19 198 ALA A O 1
ATOM 1520 N N . ASN A 1 199 ? 10.206 -10.783 -15.900 1.00 48.47 199 ASN A N 1
ATOM 1521 C CA . ASN A 1 199 ? 9.516 -9.902 -16.841 1.00 48.47 199 ASN A CA 1
ATOM 1522 C C . ASN A 1 199 ? 8.083 -9.652 -16.367 1.00 48.47 199 ASN A C 1
ATOM 1524 O O . ASN A 1 199 ? 7.189 -10.462 -16.611 1.00 48.47 199 ASN A O 1
ATOM 1528 N N . THR A 1 200 ? 7.864 -8.517 -15.706 1.00 47.69 200 THR A N 1
ATOM 1529 C CA . THR A 1 200 ? 6.521 -8.001 -15.440 1.00 47.69 200 THR A CA 1
ATOM 1530 C C . THR A 1 200 ? 5.924 -7.496 -16.755 1.00 47.69 200 THR A C 1
ATOM 1532 O O . THR A 1 200 ? 6.365 -6.500 -17.329 1.00 47.69 200 THR A O 1
ATOM 1535 N N . LEU A 1 201 ? 4.923 -8.205 -17.279 1.00 54.94 201 LEU A N 1
ATOM 1536 C CA . LEU A 1 201 ? 4.121 -7.707 -18.396 1.00 54.94 201 LEU A CA 1
ATOM 1537 C C . LEU A 1 201 ? 3.284 -6.527 -17.887 1.00 54.94 201 LEU A C 1
ATOM 1539 O O . LEU A 1 201 ? 2.346 -6.709 -17.115 1.00 54.94 201 LEU A O 1
ATOM 1543 N N . ARG A 1 202 ? 3.639 -5.305 -18.296 1.00 49.69 202 ARG A N 1
ATOM 1544 C CA . ARG A 1 202 ? 2.869 -4.094 -17.987 1.00 49.69 202 ARG A CA 1
ATOM 1545 C C . ARG A 1 202 ? 1.880 -3.837 -19.122 1.00 49.69 202 ARG A C 1
ATOM 1547 O O . ARG A 1 202 ? 2.279 -3.469 -20.222 1.00 49.69 202 ARG A O 1
ATOM 1554 N N . PHE A 1 203 ? 0.590 -4.011 -18.850 1.00 53.28 203 PHE A N 1
ATOM 1555 C CA . PHE A 1 203 ? -0.489 -3.961 -19.850 1.00 53.28 203 PHE A CA 1
ATOM 1556 C C . PHE A 1 203 ? -0.793 -2.563 -20.435 1.00 53.28 203 PHE A C 1
ATOM 1558 O O . PHE A 1 203 ? -1.696 -2.433 -21.252 1.00 53.28 203 PHE A O 1
ATOM 1565 N N . GLU A 1 204 ? -0.031 -1.526 -20.072 1.00 41.31 204 GLU A N 1
ATOM 1566 C CA . GLU A 1 204 ? -0.235 -0.139 -20.534 1.00 41.31 204 GLU A CA 1
ATOM 1567 C C . GLU A 1 204 ? 0.921 0.390 -21.416 1.00 41.31 204 GLU A C 1
ATOM 1569 O O . GLU A 1 204 ? 0.937 1.564 -21.770 1.00 41.31 204 GLU A O 1
ATOM 1574 N N . ALA A 1 205 ? 1.903 -0.436 -21.800 1.00 45.62 205 ALA A N 1
ATOM 1575 C CA . ALA A 1 205 ? 3.003 0.027 -22.653 1.00 45.62 205 ALA A CA 1
ATOM 1576 C C . ALA A 1 205 ? 3.550 -1.072 -23.577 1.00 45.62 205 ALA A C 1
ATOM 1578 O O . ALA A 1 205 ? 4.507 -1.742 -23.210 1.00 45.62 205 ALA A O 1
ATOM 1579 N N . ASN A 1 206 ? 2.937 -1.251 -24.759 1.00 52.69 206 ASN A N 1
ATOM 1580 C CA . ASN A 1 206 ? 3.637 -1.238 -26.066 1.00 52.69 206 ASN A CA 1
ATOM 1581 C C . ASN A 1 206 ? 2.698 -1.398 -27.285 1.00 52.69 206 ASN A C 1
ATOM 1583 O O . ASN A 1 206 ? 3.070 -1.987 -28.299 1.00 52.69 206 ASN A O 1
ATOM 1587 N N . VAL A 1 207 ? 1.462 -0.903 -27.198 1.00 57.62 207 VAL A N 1
ATOM 1588 C CA . VAL A 1 207 ? 0.514 -0.931 -28.318 1.00 57.62 207 VAL A CA 1
ATOM 1589 C C . VAL A 1 207 ? 0.097 0.500 -28.612 1.00 57.62 207 VAL A C 1
ATOM 1591 O O . VAL A 1 207 ? -0.612 1.120 -27.824 1.00 57.62 207 VAL A O 1
ATOM 1594 N N . ILE A 1 208 ? 0.580 1.035 -29.731 1.00 68.81 208 ILE A N 1
ATOM 1595 C CA . ILE A 1 208 ? 0.158 2.339 -30.243 1.00 68.81 208 ILE A CA 1
ATOM 1596 C C . ILE A 1 208 ? -0.850 2.068 -31.361 1.00 68.81 208 ILE A C 1
ATOM 1598 O O . ILE A 1 208 ? -0.672 1.137 -32.148 1.00 68.81 208 ILE A O 1
ATOM 1602 N N . ASN A 1 209 ? -1.932 2.841 -31.407 1.00 76.94 209 ASN A N 1
ATOM 1603 C CA . ASN A 1 209 ? -2.876 2.794 -32.519 1.00 76.94 209 ASN A CA 1
ATOM 1604 C C . ASN A 1 209 ? -2.438 3.798 -33.588 1.00 76.94 209 ASN A C 1
ATOM 1606 O O . ASN A 1 209 ? -2.031 4.899 -33.237 1.00 76.94 209 ASN A O 1
ATOM 1610 N N . ALA A 1 210 ? -2.549 3.451 -34.868 1.00 82.56 210 ALA A N 1
ATOM 1611 C CA . ALA A 1 210 ? -2.285 4.373 -35.973 1.00 82.56 210 ALA A CA 1
ATOM 1612 C C . ALA A 1 210 ? -3.217 4.111 -37.168 1.00 82.56 210 ALA A C 1
ATOM 1614 O O . ALA A 1 210 ? -3.715 3.000 -37.346 1.00 82.56 210 ALA A O 1
ATOM 1615 N N . THR A 1 211 ? -3.473 5.147 -37.965 1.00 90.88 211 THR A N 1
ATOM 1616 C CA . THR A 1 211 ? -4.337 5.135 -39.152 1.00 90.88 211 THR A CA 1
ATOM 1617 C C . THR A 1 211 ? -3.517 4.833 -40.404 1.00 90.88 211 THR A C 1
ATOM 1619 O O . THR A 1 211 ? -2.572 5.560 -40.709 1.00 90.88 211 THR A O 1
ATOM 1622 N N . ALA A 1 212 ? -3.892 3.800 -41.158 1.00 91.81 212 ALA A N 1
ATOM 1623 C CA . ALA A 1 212 ? -3.224 3.440 -42.406 1.00 91.81 212 ALA A CA 1
ATOM 1624 C C . ALA A 1 212 ? -3.566 4.418 -43.542 1.00 91.81 212 ALA A C 1
ATOM 1626 O O . ALA A 1 212 ? -4.740 4.650 -43.826 1.00 91.81 212 ALA A O 1
ATOM 1627 N N . GLN A 1 213 ? -2.555 4.987 -44.199 1.00 92.25 213 GLN A N 1
ATOM 1628 C CA . GLN A 1 213 ? -2.723 5.863 -45.370 1.00 92.25 213 GLN A CA 1
ATOM 1629 C C . GLN A 1 213 ? -2.546 5.103 -46.701 1.00 92.25 213 GLN A C 1
ATOM 1631 O O . GLN A 1 213 ? -2.876 5.619 -47.768 1.00 92.25 213 GLN A O 1
ATOM 1636 N N . GLU A 1 214 ? -2.143 3.834 -46.632 1.00 93.00 214 GLU A N 1
ATOM 1637 C CA . GLU A 1 214 ? -2.140 2.876 -47.737 1.00 93.00 214 GLU A CA 1
ATOM 1638 C C . GLU A 1 214 ? -2.612 1.485 -47.274 1.00 93.00 214 GLU A C 1
ATOM 1640 O O . GLU A 1 214 ? -2.967 1.297 -46.111 1.00 93.00 214 GLU A O 1
ATOM 1645 N N . ASN A 1 215 ? -2.681 0.509 -48.184 1.00 92.31 215 ASN A N 1
ATOM 1646 C CA . ASN A 1 215 ? -3.082 -0.853 -47.828 1.00 92.31 215 ASN A CA 1
ATOM 1647 C C . ASN A 1 215 ? -1.892 -1.630 -47.249 1.00 92.31 215 ASN A C 1
ATOM 1649 O O . ASN A 1 215 ? -0.923 -1.885 -47.959 1.00 92.31 215 ASN A O 1
ATOM 1653 N N . ILE A 1 216 ? -1.999 -2.042 -45.988 1.00 92.69 216 ILE A N 1
ATOM 1654 C CA . ILE A 1 216 ? -0.929 -2.680 -45.216 1.00 92.69 216 ILE A CA 1
ATOM 1655 C C . ILE A 1 216 ? -1.357 -4.109 -44.872 1.00 92.69 216 ILE A C 1
ATOM 1657 O O . ILE A 1 216 ? -2.413 -4.339 -44.283 1.00 92.69 216 ILE A O 1
ATOM 1661 N N . ALA A 1 217 ? -0.545 -5.094 -45.229 1.00 90.75 217 ALA A N 1
ATOM 1662 C CA . ALA A 1 217 ? -0.749 -6.488 -44.866 1.00 90.75 217 ALA A CA 1
ATOM 1663 C C . ALA A 1 217 ? -0.276 -6.785 -43.430 1.00 90.75 217 ALA A C 1
ATOM 1665 O O . ALA A 1 217 ? 0.453 -6.026 -42.791 1.00 90.75 217 ALA A O 1
ATOM 1666 N N . THR A 1 218 ? -0.711 -7.928 -42.902 1.00 89.69 218 THR A N 1
ATOM 1667 C CA . THR A 1 218 ? -0.286 -8.401 -41.576 1.00 89.69 218 THR A CA 1
ATOM 1668 C C . THR A 1 218 ? 1.224 -8.665 -41.562 1.00 89.69 218 THR A C 1
ATOM 1670 O O . THR A 1 218 ? 1.745 -9.269 -42.494 1.00 89.69 218 THR A O 1
ATOM 1673 N N . TYR A 1 219 ? 1.909 -8.257 -40.491 1.00 89.31 219 TYR A N 1
ATOM 1674 C CA . TYR A 1 219 ? 3.359 -8.390 -40.271 1.00 89.31 219 TYR A CA 1
ATOM 1675 C C . TYR A 1 219 ? 4.259 -7.559 -41.195 1.00 89.31 219 TYR A C 1
ATOM 1677 O O . TYR A 1 219 ? 5.459 -7.824 -41.265 1.00 89.31 219 TYR A O 1
ATOM 1685 N N . GLN A 1 220 ? 3.714 -6.533 -41.854 1.00 92.56 220 GLN A N 1
ATOM 1686 C CA . GLN A 1 220 ? 4.524 -5.548 -42.570 1.00 92.56 220 GLN A CA 1
ATOM 1687 C C . GLN A 1 220 ? 5.054 -4.459 -41.636 1.00 92.56 220 GLN A C 1
ATOM 1689 O O . GLN A 1 220 ? 4.412 -4.070 -40.655 1.00 92.56 220 GLN A O 1
ATOM 1694 N N . VAL A 1 221 ? 6.246 -3.970 -41.956 1.00 92.75 221 VAL A N 1
ATOM 1695 C CA . VAL A 1 221 ? 6.894 -2.844 -41.294 1.00 92.75 221 VAL A CA 1
ATOM 1696 C C . VAL A 1 221 ? 6.306 -1.551 -41.847 1.00 92.75 221 VAL A C 1
ATOM 1698 O O . VAL A 1 221 ? 6.166 -1.368 -43.055 1.00 92.75 221 VAL A O 1
ATOM 1701 N N . VAL A 1 222 ? 5.965 -0.644 -40.942 1.00 92.44 222 VAL A N 1
ATOM 1702 C CA . VAL A 1 222 ? 5.313 0.628 -41.227 1.00 92.44 222 VAL A CA 1
ATOM 1703 C C . VAL A 1 222 ? 6.133 1.783 -40.669 1.00 92.44 222 VAL A C 1
ATOM 1705 O O . VAL A 1 222 ? 6.832 1.642 -39.665 1.00 92.44 222 VAL A O 1
ATOM 1708 N N . ALA A 1 223 ? 6.044 2.933 -41.319 1.00 91.81 223 ALA A N 1
ATOM 1709 C CA . ALA A 1 223 ? 6.705 4.172 -40.953 1.00 91.81 223 ALA A CA 1
ATOM 1710 C C . ALA A 1 223 ? 5.659 5.244 -40.637 1.00 91.81 223 ALA A C 1
ATOM 1712 O O . ALA A 1 223 ? 4.663 5.381 -41.352 1.00 91.81 223 ALA A O 1
ATOM 1713 N N . TYR A 1 224 ? 5.896 6.035 -39.590 1.00 89.25 224 TYR A N 1
ATOM 1714 C CA . TYR A 1 224 ? 5.047 7.187 -39.294 1.00 89.25 224 TYR A CA 1
ATOM 1715 C C . TYR A 1 224 ? 5.310 8.310 -40.302 1.00 89.25 224 TYR A C 1
ATOM 1717 O O . TYR A 1 224 ? 6.442 8.781 -40.446 1.00 89.25 224 TYR A O 1
ATOM 1725 N N . THR A 1 225 ? 4.261 8.758 -40.989 1.00 86.88 225 THR A N 1
ATOM 1726 C CA . THR A 1 225 ? 4.318 9.860 -41.969 1.00 86.88 225 THR A CA 1
ATOM 1727 C C . THR A 1 225 ? 3.687 11.148 -41.449 1.00 86.88 225 THR A C 1
ATOM 1729 O O . THR A 1 225 ? 3.916 12.219 -42.007 1.00 86.88 225 THR A O 1
ATOM 1732 N N . GLY A 1 226 ? 2.930 11.056 -40.356 1.00 83.56 226 GLY A N 1
ATOM 1733 C CA . GLY A 1 226 ? 2.258 12.163 -39.689 1.00 83.56 226 GLY A CA 1
ATOM 1734 C C . GLY A 1 226 ? 1.816 11.768 -38.281 1.00 83.56 226 GLY A C 1
ATOM 1735 O O . GLY A 1 226 ? 2.099 10.665 -37.805 1.00 83.56 226 GLY A O 1
ATOM 1736 N N . PHE A 1 227 ? 1.108 12.664 -37.595 1.00 77.56 227 PHE A N 1
ATOM 1737 C CA . PHE A 1 227 ? 0.516 12.331 -36.300 1.00 77.56 227 PHE A CA 1
ATOM 1738 C C . PHE A 1 227 ? -0.529 11.234 -36.478 1.00 77.56 227 PHE A C 1
ATOM 1740 O O . PHE A 1 227 ? -1.573 11.469 -37.076 1.00 77.56 227 PHE A O 1
ATOM 1747 N N . ASN A 1 228 ? -0.260 10.058 -35.905 1.00 81.94 228 ASN A N 1
ATOM 1748 C CA . ASN A 1 228 ? -1.170 8.915 -35.938 1.00 81.94 228 ASN A CA 1
ATOM 1749 C C . ASN A 1 228 ? -1.431 8.358 -37.352 1.00 81.94 228 ASN A C 1
ATOM 1751 O O . ASN A 1 228 ? -2.432 7.679 -37.554 1.00 81.94 228 ASN A O 1
ATOM 1755 N N . GLU A 1 229 ? -0.551 8.633 -38.317 1.00 90.31 229 GLU A N 1
ATOM 1756 C CA . GLU A 1 229 ? -0.660 8.174 -39.705 1.00 90.31 229 GLU A CA 1
ATOM 1757 C C . GLU A 1 229 ? 0.546 7.313 -40.079 1.00 90.31 229 GLU A C 1
ATOM 1759 O O . GLU A 1 229 ? 1.688 7.690 -39.796 1.00 90.31 229 GLU A O 1
ATOM 1764 N N . ILE A 1 230 ? 0.284 6.168 -40.713 1.00 92.00 230 ILE A N 1
ATOM 1765 C CA . ILE A 1 230 ? 1.299 5.181 -41.089 1.00 92.00 230 ILE A CA 1
ATOM 1766 C C . ILE A 1 230 ? 1.184 4.758 -42.557 1.00 92.00 230 ILE A C 1
ATOM 1768 O O . ILE A 1 230 ? 0.083 4.569 -43.077 1.00 92.00 230 ILE A O 1
ATOM 1772 N N . ASN A 1 231 ? 2.347 4.554 -43.169 1.00 93.81 231 ASN A N 1
ATOM 1773 C CA . ASN A 1 231 ? 2.562 3.955 -44.488 1.00 93.81 231 ASN A CA 1
ATOM 1774 C C . ASN A 1 231 ? 3.537 2.778 -44.371 1.00 93.81 231 ASN A C 1
ATOM 1776 O O . ASN A 1 231 ? 4.159 2.607 -43.324 1.00 93.81 231 ASN A O 1
ATOM 1780 N N . LEU A 1 232 ? 3.697 1.977 -45.420 1.00 93.75 232 LEU A N 1
ATOM 1781 C CA . LEU A 1 232 ? 4.742 0.963 -45.511 1.00 93.75 232 LEU A CA 1
ATOM 1782 C C . LEU A 1 232 ? 6.115 1.623 -45.367 1.00 93.75 232 LEU A C 1
ATOM 1784 O O . LEU A 1 232 ? 6.392 2.682 -45.935 1.00 93.75 232 LEU A O 1
ATOM 1788 N N . ALA A 1 233 ? 6.963 1.011 -44.546 1.00 92.44 233 ALA A N 1
ATOM 1789 C CA . ALA A 1 233 ? 8.322 1.483 -44.357 1.00 92.44 233 ALA A CA 1
ATOM 1790 C C . ALA A 1 233 ? 9.195 1.062 -45.539 1.00 92.44 233 ALA A C 1
ATOM 1792 O O . ALA A 1 233 ? 9.106 -0.062 -46.020 1.00 92.44 233 ALA A O 1
ATOM 1793 N N . THR A 1 234 ? 10.092 1.955 -45.937 1.00 91.94 234 THR A N 1
ATOM 1794 C CA . THR A 1 234 ? 11.158 1.692 -46.909 1.00 91.94 234 THR A CA 1
ATOM 1795 C C . THR A 1 234 ? 12.518 1.709 -46.222 1.00 91.94 234 THR A C 1
ATOM 1797 O O . THR A 1 234 ? 12.686 2.302 -45.147 1.00 91.94 234 THR A O 1
ATOM 1800 N N . TYR A 1 235 ? 13.533 1.124 -46.861 1.00 89.69 235 TYR A N 1
ATOM 1801 C CA . TYR A 1 235 ? 14.883 1.058 -46.293 1.00 89.69 235 TYR A CA 1
ATOM 1802 C C . TYR A 1 235 ? 15.461 2.455 -45.997 1.00 89.69 235 TYR A C 1
ATOM 1804 O O . TYR A 1 235 ? 16.100 2.695 -44.973 1.00 89.69 235 TYR A O 1
ATOM 1812 N N . ASN A 1 236 ? 15.188 3.435 -46.860 1.00 88.06 236 ASN A N 1
ATOM 1813 C CA . ASN A 1 236 ? 15.716 4.793 -46.704 1.00 88.06 236 ASN A CA 1
ATOM 1814 C C . ASN A 1 236 ? 15.080 5.569 -45.531 1.00 88.06 236 ASN A C 1
ATOM 1816 O O . ASN A 1 236 ? 15.679 6.529 -45.032 1.00 88.06 236 ASN A O 1
ATOM 1820 N N . GLN A 1 237 ? 13.906 5.141 -45.055 1.00 86.31 237 GLN A N 1
ATOM 1821 C CA . GLN A 1 237 ? 13.208 5.735 -43.907 1.00 86.31 237 GLN A CA 1
ATOM 1822 C C . GLN A 1 237 ? 13.732 5.242 -42.551 1.00 86.31 237 GLN A C 1
ATOM 1824 O O . GLN A 1 237 ? 13.398 5.803 -41.503 1.00 86.31 237 GLN A O 1
ATOM 1829 N N . LEU A 1 238 ? 14.594 4.225 -42.550 1.00 84.75 238 LEU A N 1
ATOM 1830 C CA . LEU A 1 238 ? 15.233 3.759 -41.330 1.00 84.75 238 LEU A CA 1
ATOM 1831 C C . LEU A 1 238 ? 16.064 4.889 -40.695 1.00 84.75 238 LEU A C 1
ATOM 1833 O O . LEU A 1 238 ? 16.825 5.587 -41.376 1.00 84.75 238 LEU A O 1
ATOM 1837 N N . GLN A 1 239 ? 15.914 5.066 -39.379 1.00 82.12 239 GLN A N 1
ATOM 1838 C CA . GLN A 1 239 ? 16.508 6.135 -38.554 1.00 82.12 239 GLN A CA 1
ATOM 1839 C C . GLN A 1 239 ? 16.045 7.575 -38.838 1.00 82.12 239 GLN A C 1
ATOM 1841 O O . GLN A 1 239 ? 16.484 8.485 -38.137 1.00 82.12 239 GLN A O 1
ATOM 1846 N N . THR A 1 240 ? 15.198 7.823 -39.840 1.00 82.19 240 THR A N 1
ATOM 1847 C CA . THR A 1 240 ? 14.680 9.177 -40.124 1.00 82.19 240 THR A CA 1
ATOM 1848 C C . THR A 1 240 ? 13.262 9.378 -39.606 1.00 82.19 240 THR A C 1
ATOM 1850 O O . THR A 1 240 ? 12.884 10.502 -39.285 1.00 82.19 240 THR A O 1
ATOM 1853 N N . THR A 1 241 ? 12.498 8.296 -39.469 1.00 83.12 241 THR A N 1
ATOM 1854 C CA . THR A 1 241 ? 11.183 8.284 -38.829 1.00 83.12 241 THR A CA 1
ATOM 1855 C C . THR A 1 241 ? 11.049 7.085 -37.895 1.00 83.12 241 THR A C 1
ATOM 1857 O O . THR A 1 241 ? 11.804 6.114 -37.986 1.00 83.12 241 THR A O 1
ATOM 1860 N N . ALA A 1 242 ? 10.089 7.164 -36.975 1.00 85.88 242 ALA A N 1
ATOM 1861 C CA . ALA A 1 242 ? 9.722 6.032 -36.145 1.00 85.88 242 ALA A CA 1
ATOM 1862 C C . ALA A 1 242 ? 9.122 4.928 -37.024 1.00 85.88 242 ALA A C 1
ATOM 1864 O O . ALA A 1 242 ? 8.276 5.188 -37.885 1.00 85.88 242 ALA A O 1
ATOM 1865 N N . ILE A 1 243 ? 9.548 3.694 -36.773 1.00 90.31 243 ILE A N 1
ATOM 1866 C CA . ILE A 1 243 ? 9.042 2.501 -37.449 1.00 90.31 243 ILE A CA 1
ATOM 1867 C C . ILE A 1 243 ? 8.293 1.605 -36.467 1.00 90.31 243 ILE A C 1
ATOM 1869 O O . ILE A 1 243 ? 8.567 1.589 -35.266 1.00 90.31 243 ILE A O 1
ATOM 1873 N N . ALA A 1 244 ? 7.337 0.850 -36.976 1.00 89.94 244 ALA A N 1
ATOM 1874 C CA . ALA A 1 244 ? 6.594 -0.143 -36.221 1.00 89.94 244 ALA A CA 1
ATOM 1875 C C . ALA A 1 244 ? 6.280 -1.338 -37.122 1.00 89.94 244 ALA A C 1
ATOM 1877 O O . ALA A 1 244 ? 6.539 -1.302 -38.320 1.00 89.94 244 ALA A O 1
ATOM 1878 N N . MET A 1 245 ? 5.706 -2.393 -36.564 1.00 89.81 245 MET A N 1
ATOM 1879 C CA . MET A 1 245 ? 5.189 -3.522 -37.326 1.00 89.81 245 MET A CA 1
ATOM 1880 C C . MET A 1 245 ? 3.684 -3.637 -37.130 1.00 89.81 245 MET A C 1
ATOM 1882 O O . MET A 1 245 ? 3.194 -3.602 -35.999 1.00 89.81 245 MET A O 1
ATOM 1886 N N . SER A 1 246 ? 2.947 -3.797 -38.225 1.00 89.19 246 SER A N 1
ATOM 1887 C CA . SER A 1 246 ? 1.524 -4.107 -38.160 1.00 89.19 246 SER A CA 1
ATOM 1888 C C . SER A 1 246 ? 1.318 -5.568 -37.779 1.00 89.19 246 SER A C 1
ATOM 1890 O O . SER A 1 246 ? 1.914 -6.454 -38.380 1.00 89.19 246 SER A O 1
ATOM 1892 N N . VAL A 1 247 ? 0.441 -5.851 -36.818 1.00 85.81 247 VAL A N 1
ATOM 1893 C CA . VAL A 1 247 ? 0.074 -7.233 -36.436 1.00 85.81 247 VAL A CA 1
ATOM 1894 C C . VAL A 1 247 ? -1.269 -7.674 -37.019 1.00 85.81 247 VAL A C 1
ATOM 1896 O O . VAL A 1 247 ? -1.763 -8.752 -36.703 1.00 85.81 247 VAL A O 1
ATOM 1899 N N . GLN A 1 248 ? -1.855 -6.853 -37.893 1.00 85.44 248 GLN A N 1
ATOM 1900 C CA . GLN A 1 248 ? -3.114 -7.119 -38.590 1.00 85.44 248 GLN A CA 1
ATOM 1901 C C . GLN A 1 248 ? -3.105 -6.490 -39.992 1.00 85.44 248 GLN A C 1
ATOM 1903 O O . GLN A 1 248 ? -2.280 -5.632 -40.293 1.00 85.44 248 GLN A O 1
ATOM 1908 N N . GLY A 1 249 ? -3.998 -6.928 -40.880 1.00 88.62 249 GLY A N 1
ATOM 1909 C CA . GLY A 1 249 ? -4.206 -6.250 -42.163 1.00 88.62 249 GLY A CA 1
ATOM 1910 C C . GLY A 1 249 ? -5.001 -4.958 -41.967 1.00 88.62 249 GLY A C 1
ATOM 1911 O O . GLY A 1 249 ? -6.000 -4.970 -41.248 1.00 88.62 249 GLY A O 1
ATOM 1912 N N . LEU A 1 250 ? -4.569 -3.864 -42.593 1.00 90.56 250 LEU A N 1
ATOM 1913 C CA . LEU A 1 250 ? -5.198 -2.546 -42.519 1.00 90.56 250 LEU A CA 1
ATOM 1914 C C . LEU A 1 250 ? -5.451 -1.999 -43.921 1.00 90.56 250 LEU A C 1
ATOM 1916 O O . LEU A 1 250 ? -4.529 -1.844 -44.717 1.00 90.56 250 LEU A O 1
ATOM 1920 N N . GLY A 1 251 ? -6.709 -1.676 -44.208 1.00 90.75 251 GLY A N 1
ATOM 1921 C CA . GLY A 1 251 ? -7.077 -0.891 -45.380 1.00 90.75 251 GLY A CA 1
ATOM 1922 C C . GLY A 1 251 ? -6.908 0.612 -45.143 1.00 90.75 251 GLY A C 1
ATOM 1923 O O . GLY A 1 251 ? -6.826 1.075 -44.006 1.00 90.75 251 GLY A O 1
ATOM 1924 N N . ILE A 1 252 ? -6.931 1.388 -46.227 1.00 92.19 252 ILE A N 1
ATOM 1925 C CA . ILE A 1 252 ? -6.809 2.854 -46.189 1.00 92.19 252 ILE A CA 1
ATOM 1926 C C . ILE A 1 252 ? -7.871 3.464 -45.258 1.00 92.19 252 ILE A C 1
ATOM 1928 O O . ILE A 1 252 ? -9.062 3.170 -45.375 1.00 92.19 252 ILE A O 1
ATOM 1932 N N . GLY A 1 253 ? -7.434 4.324 -44.339 1.00 85.50 253 GLY A N 1
ATOM 1933 C CA . GLY A 1 253 ? -8.258 5.010 -43.345 1.00 85.50 253 GLY A CA 1
ATOM 1934 C C . GLY A 1 253 ? -8.620 4.172 -42.115 1.00 85.50 253 GLY A C 1
ATOM 1935 O O . GLY A 1 253 ? -9.286 4.687 -41.216 1.00 85.50 253 GLY A O 1
ATOM 1936 N N . GLN A 1 254 ? -8.207 2.902 -42.040 1.00 86.75 254 GLN A N 1
ATOM 1937 C CA . GLN A 1 254 ? -8.464 2.056 -40.875 1.00 86.75 254 GLN A CA 1
ATOM 1938 C C . GLN A 1 254 ? -7.437 2.305 -39.771 1.00 86.75 254 GLN A C 1
ATOM 1940 O O . GLN A 1 254 ? -6.243 2.445 -40.028 1.00 86.75 254 GLN A O 1
ATOM 1945 N N . VAL A 1 255 ? -7.914 2.329 -38.526 1.00 84.50 255 VAL A N 1
ATOM 1946 C CA . VAL A 1 255 ? -7.064 2.398 -37.334 1.00 84.50 255 VAL A CA 1
ATOM 1947 C C . VAL A 1 255 ? -6.695 0.984 -36.908 1.00 84.50 255 VAL A C 1
ATOM 1949 O O . VAL A 1 255 ? -7.566 0.121 -36.786 1.00 84.50 255 VAL A O 1
ATOM 1952 N N . GLY A 1 256 ? -5.408 0.756 -36.670 1.00 80.06 256 GLY A N 1
ATOM 1953 C CA . GLY A 1 256 ? -4.868 -0.542 -36.303 1.00 80.06 256 GLY A CA 1
ATOM 1954 C C . GLY A 1 256 ? -3.851 -0.493 -35.182 1.00 80.06 256 GLY A C 1
ATOM 1955 O O . GLY A 1 256 ? -3.228 0.536 -34.929 1.00 80.06 256 GLY A O 1
ATOM 1956 N N . THR A 1 257 ? -3.675 -1.641 -34.540 1.00 82.00 257 THR A N 1
ATOM 1957 C CA . THR A 1 257 ? -2.634 -1.875 -33.542 1.00 82.00 257 THR A CA 1
ATOM 1958 C C . THR A 1 257 ? -1.293 -2.139 -34.219 1.00 82.00 257 THR A C 1
ATOM 1960 O O . THR A 1 257 ? -1.192 -3.001 -35.096 1.00 82.00 257 THR A O 1
ATOM 1963 N N . ILE A 1 258 ? -0.257 -1.427 -33.770 1.00 86.56 258 ILE A N 1
ATOM 1964 C CA . ILE A 1 258 ? 1.121 -1.597 -34.236 1.00 86.56 258 ILE A CA 1
ATOM 1965 C C . ILE A 1 258 ? 2.092 -1.831 -33.073 1.00 86.56 258 ILE A C 1
ATOM 1967 O O . ILE A 1 258 ? 1.885 -1.355 -31.956 1.00 86.56 258 ILE A O 1
ATOM 1971 N N . VAL A 1 259 ? 3.163 -2.572 -33.358 1.00 84.38 259 VAL A N 1
ATOM 1972 C CA . VAL A 1 259 ? 4.226 -2.940 -32.415 1.00 84.38 259 VAL A CA 1
ATOM 1973 C C . VAL A 1 259 ? 5.473 -2.126 -32.732 1.00 84.38 259 VAL A C 1
ATOM 1975 O O . VAL A 1 259 ? 6.068 -2.283 -33.792 1.00 84.38 259 VAL A O 1
ATOM 1978 N N . THR A 1 260 ? 5.885 -1.249 -31.824 1.00 83.44 260 THR A N 1
ATOM 1979 C CA . THR A 1 260 ? 7.094 -0.421 -31.986 1.00 83.44 260 THR A CA 1
ATOM 1980 C C . THR A 1 260 ? 8.372 -1.154 -31.593 1.00 83.44 260 THR A C 1
ATOM 1982 O O . THR A 1 260 ? 9.425 -0.877 -32.156 1.00 83.44 260 THR A O 1
ATOM 1985 N N . GLN A 1 261 ? 8.290 -2.094 -30.648 1.00 84.00 261 GLN A N 1
ATOM 1986 C CA . GLN A 1 261 ? 9.416 -2.908 -30.189 1.00 84.00 261 GLN A CA 1
ATOM 1987 C C . GLN A 1 261 ? 8.901 -4.188 -29.515 1.00 84.00 261 GLN A C 1
ATOM 1989 O O . GLN A 1 261 ? 7.856 -4.179 -28.862 1.00 84.00 261 GLN A O 1
ATOM 1994 N N . GLY A 1 262 ? 9.644 -5.286 -29.624 1.00 80.56 262 GLY A N 1
ATOM 1995 C CA . GLY A 1 262 ? 9.375 -6.525 -28.898 1.00 80.56 262 GLY A CA 1
ATOM 1996 C C . GLY A 1 262 ? 9.409 -7.772 -29.774 1.00 80.56 262 GLY A C 1
ATOM 1997 O O . GLY A 1 262 ? 9.802 -7.744 -30.936 1.00 80.56 262 GLY A O 1
ATOM 1998 N N . THR A 1 263 ? 9.012 -8.906 -29.196 1.00 85.12 263 THR A N 1
ATOM 1999 C CA . THR A 1 263 ? 8.981 -10.178 -29.930 1.00 85.12 263 THR A CA 1
ATOM 2000 C C . THR A 1 263 ? 7.729 -10.265 -30.793 1.00 85.12 263 THR A C 1
ATOM 2002 O O . THR A 1 263 ? 6.619 -10.176 -30.273 1.00 85.12 263 THR A O 1
ATOM 2005 N N . VAL A 1 264 ? 7.909 -10.505 -32.091 1.00 84.56 264 VAL A N 1
ATOM 2006 C CA . VAL A 1 264 ? 6.823 -10.770 -33.038 1.00 84.56 264 VAL A CA 1
ATOM 2007 C C . VAL A 1 264 ? 6.919 -12.209 -33.528 1.00 84.56 264 VAL A C 1
ATOM 2009 O O . VAL A 1 264 ? 7.998 -12.689 -33.881 1.00 84.56 264 VAL A O 1
ATOM 2012 N N . VAL A 1 265 ? 5.780 -12.903 -33.542 1.00 86.25 265 VAL A N 1
ATOM 2013 C CA . VAL A 1 265 ? 5.659 -14.286 -34.012 1.00 86.25 265 VAL A CA 1
ATOM 2014 C C . VAL A 1 265 ? 4.766 -14.308 -35.246 1.00 86.25 265 VAL A C 1
ATOM 2016 O O . VAL A 1 265 ? 3.606 -13.907 -35.169 1.00 86.25 265 VAL A O 1
ATOM 2019 N N . ASN A 1 266 ? 5.297 -14.811 -36.358 1.00 86.00 266 ASN A N 1
ATOM 2020 C CA . ASN A 1 266 ? 4.543 -15.079 -37.576 1.00 86.00 266 ASN A CA 1
ATOM 2021 C C . ASN A 1 266 ? 4.746 -16.556 -37.964 1.00 86.00 266 ASN A C 1
ATOM 2023 O O . ASN A 1 266 ? 5.854 -16.939 -38.353 1.00 86.00 266 ASN A O 1
ATOM 2027 N N . PRO A 1 267 ? 3.695 -17.391 -37.887 1.00 82.25 267 PRO A N 1
ATOM 2028 C CA . PRO A 1 267 ? 3.765 -18.808 -38.246 1.00 82.25 267 PRO A CA 1
ATOM 2029 C C . PRO A 1 267 ? 4.174 -19.090 -39.700 1.00 82.25 267 PRO A C 1
ATOM 2031 O O . PRO A 1 267 ? 4.558 -20.215 -40.002 1.00 82.25 267 PRO A O 1
ATOM 2034 N N . ALA A 1 268 ? 4.067 -18.105 -40.600 1.00 87.00 268 ALA A N 1
ATOM 2035 C CA . ALA A 1 268 ? 4.439 -18.243 -42.007 1.00 87.00 268 ALA A CA 1
ATOM 2036 C C . ALA A 1 268 ? 5.930 -17.976 -42.284 1.00 87.00 268 ALA A C 1
ATOM 2038 O O . ALA A 1 268 ? 6.408 -18.281 -43.377 1.00 87.00 268 ALA A O 1
ATOM 2039 N N . TRP A 1 269 ? 6.674 -17.407 -41.328 1.00 91.69 269 TRP A N 1
ATOM 2040 C CA . TRP A 1 269 ? 8.118 -17.230 -41.478 1.00 91.69 269 TRP A CA 1
ATOM 2041 C C . TRP A 1 269 ? 8.867 -18.558 -41.347 1.00 91.69 269 TRP A C 1
ATOM 2043 O O . TRP A 1 269 ? 8.426 -19.487 -40.673 1.00 91.69 269 TRP A O 1
ATOM 2053 N N . ASN A 1 270 ? 10.029 -18.628 -41.995 1.00 93.31 270 ASN A N 1
ATOM 2054 C CA . ASN A 1 270 ? 10.915 -19.786 -41.949 1.00 93.31 270 ASN A CA 1
ATOM 2055 C C . ASN A 1 270 ? 12.386 -19.343 -41.911 1.00 93.31 270 ASN A C 1
ATOM 2057 O O . ASN A 1 270 ? 13.181 -19.663 -42.797 1.00 93.31 270 ASN A O 1
ATOM 2061 N N . TRP A 1 271 ? 12.741 -18.536 -40.910 1.00 94.12 271 TRP A N 1
ATOM 2062 C CA . TRP A 1 271 ? 14.113 -18.068 -40.723 1.00 94.12 271 TRP A CA 1
ATOM 2063 C C . TRP A 1 271 ? 15.046 -19.227 -40.353 1.00 94.12 271 TRP A C 1
ATOM 2065 O O . TRP A 1 271 ? 14.730 -20.063 -39.510 1.00 94.12 271 TRP A O 1
ATOM 2075 N N . THR A 1 272 ? 16.230 -19.277 -40.957 1.00 91.38 272 THR A N 1
ATOM 2076 C CA . THR A 1 272 ? 17.136 -20.433 -40.829 1.00 91.38 272 THR A CA 1
ATOM 2077 C C . THR A 1 272 ? 18.296 -20.211 -39.862 1.00 91.38 272 THR A C 1
ATOM 2079 O O . THR A 1 272 ? 18.918 -21.177 -39.424 1.00 91.38 272 THR A O 1
ATOM 2082 N N . VAL A 1 273 ? 18.589 -18.957 -39.506 1.00 89.81 273 VAL A N 1
ATOM 2083 C CA . VAL A 1 273 ? 19.751 -18.585 -38.688 1.00 89.81 273 VAL A CA 1
ATOM 2084 C C . VAL A 1 273 ? 19.303 -17.726 -37.510 1.00 89.81 273 VAL A C 1
ATOM 2086 O O . VAL A 1 273 ? 18.898 -16.579 -37.685 1.00 89.81 273 VAL A O 1
ATOM 2089 N N . ALA A 1 274 ? 19.396 -18.269 -36.295 1.00 89.94 274 ALA A N 1
ATOM 2090 C CA . ALA A 1 274 ? 19.134 -17.512 -35.073 1.00 89.94 274 ALA A CA 1
ATOM 2091 C C . ALA A 1 274 ? 20.174 -16.393 -34.889 1.00 89.94 274 ALA A C 1
ATOM 2093 O O . ALA A 1 274 ? 21.366 -16.586 -35.123 1.00 89.94 274 ALA A O 1
ATOM 2094 N N . GLY A 1 275 ? 19.718 -15.216 -34.468 1.00 85.94 275 GLY A N 1
ATOM 2095 C CA . GLY A 1 275 ? 20.540 -14.021 -34.287 1.00 85.94 275 GLY A CA 1
ATOM 2096 C C . GLY A 1 275 ? 20.859 -13.249 -35.570 1.00 85.94 275 GLY A C 1
ATOM 2097 O O . GLY A 1 275 ? 21.492 -12.197 -35.469 1.00 85.94 275 GLY A O 1
ATOM 2098 N N . ALA A 1 276 ? 20.420 -13.720 -36.746 1.00 89.69 276 ALA A N 1
ATOM 2099 C CA . ALA A 1 276 ? 20.631 -13.009 -38.005 1.00 89.69 276 ALA A CA 1
ATOM 2100 C C . ALA A 1 276 ? 19.982 -11.608 -37.968 1.00 89.69 276 ALA A C 1
ATOM 2102 O O . ALA A 1 276 ? 18.837 -11.494 -37.509 1.00 89.69 276 ALA A O 1
ATOM 2103 N N . PRO A 1 277 ? 20.695 -10.553 -38.411 1.00 91.06 277 PRO A N 1
ATOM 2104 C CA . PRO A 1 277 ? 20.147 -9.203 -38.499 1.00 91.06 277 PRO A CA 1
ATOM 2105 C C . PRO A 1 277 ? 19.083 -9.112 -39.598 1.00 91.06 277 PRO A C 1
ATOM 2107 O O . PRO A 1 277 ? 19.196 -9.774 -40.629 1.00 91.06 277 PRO A O 1
ATOM 2110 N N . LEU A 1 278 ? 18.060 -8.290 -39.364 1.00 91.62 278 LEU A N 1
ATOM 2111 C CA . LEU A 1 278 ? 16.957 -8.064 -40.295 1.00 91.62 278 LEU A CA 1
ATOM 2112 C C . LEU A 1 278 ? 16.817 -6.576 -40.632 1.00 91.62 278 LEU A C 1
ATOM 2114 O O . LEU A 1 278 ? 16.906 -5.724 -39.745 1.00 91.62 278 LEU A O 1
ATOM 2118 N N . TRP A 1 279 ? 16.545 -6.287 -41.899 1.00 92.50 279 TRP A N 1
ATOM 2119 C CA . TRP A 1 279 ? 16.205 -4.975 -42.451 1.00 92.50 279 TRP A CA 1
ATOM 2120 C C . TRP A 1 279 ? 14.784 -5.000 -43.021 1.00 92.50 279 TRP A C 1
ATOM 2122 O O . TRP A 1 279 ? 14.139 -6.048 -43.046 1.00 92.50 279 TRP A O 1
ATOM 2132 N N . VAL A 1 280 ? 14.299 -3.843 -43.467 1.00 92.62 280 VAL A N 1
ATOM 2133 C CA . VAL A 1 280 ? 13.069 -3.730 -44.258 1.00 92.62 280 VAL A CA 1
ATOM 2134 C C . VAL A 1 280 ? 13.426 -3.552 -45.730 1.00 92.62 280 VAL A C 1
ATOM 2136 O O . VAL A 1 280 ? 14.410 -2.873 -46.036 1.00 92.62 280 VAL A O 1
ATOM 2139 N N . ASP A 1 281 ? 12.649 -4.151 -46.623 1.00 90.56 281 ASP A N 1
ATOM 2140 C CA . ASP A 1 281 ? 12.708 -3.836 -48.047 1.00 90.56 281 ASP A CA 1
ATOM 2141 C C . ASP A 1 281 ? 11.810 -2.645 -48.429 1.00 90.56 281 ASP A C 1
ATOM 2143 O O . ASP A 1 281 ? 11.140 -2.049 -47.589 1.00 90.56 281 ASP A O 1
ATOM 2147 N N . ASP A 1 282 ? 11.794 -2.256 -49.704 1.00 88.25 282 ASP A N 1
ATOM 2148 C CA . ASP A 1 282 ? 10.966 -1.130 -50.162 1.00 88.25 282 ASP A CA 1
ATOM 2149 C C . ASP A 1 282 ? 9.464 -1.456 -50.268 1.00 88.25 282 ASP A C 1
ATOM 2151 O O . ASP A 1 282 ? 8.671 -0.596 -50.650 1.00 88.25 282 ASP A O 1
ATOM 2155 N N . SER A 1 283 ? 9.058 -2.680 -49.922 1.00 88.94 283 SER A N 1
ATOM 2156 C CA . SER A 1 283 ? 7.661 -3.117 -49.849 1.00 88.94 283 SER A CA 1
ATOM 2157 C C . SER A 1 283 ? 7.149 -3.281 -48.412 1.00 88.94 283 SER A C 1
ATOM 2159 O O . SER A 1 283 ? 6.009 -3.700 -48.204 1.00 88.94 283 SER A O 1
ATOM 2161 N N . GLY A 1 284 ? 7.966 -2.935 -47.412 1.00 89.44 284 GLY A N 1
ATOM 2162 C CA . GLY A 1 284 ? 7.621 -3.087 -46.003 1.00 89.44 284 GLY A CA 1
ATOM 2163 C C . GLY A 1 284 ? 7.754 -4.521 -45.484 1.00 89.44 284 GLY A C 1
ATOM 2164 O O . GLY A 1 284 ? 7.240 -4.816 -44.405 1.00 89.44 284 GLY A O 1
ATOM 2165 N N . GLU A 1 285 ? 8.416 -5.432 -46.201 1.00 93.00 285 GLU A N 1
ATOM 2166 C CA . GLU A 1 285 ? 8.688 -6.787 -45.714 1.00 93.00 285 GLU A CA 1
ATOM 2167 C C . GLU A 1 285 ? 10.037 -6.866 -44.990 1.00 93.00 285 GLU A C 1
ATOM 2169 O O . GLU A 1 285 ? 10.995 -6.155 -45.302 1.00 93.00 285 GLU A O 1
ATOM 2174 N N . LEU A 1 286 ? 10.123 -7.748 -43.988 1.00 92.75 286 LEU A N 1
ATOM 2175 C CA . LEU A 1 286 ? 11.392 -8.036 -43.327 1.00 92.75 286 LEU A CA 1
ATOM 2176 C C . LEU A 1 286 ? 12.276 -8.909 -44.216 1.00 92.75 286 LEU A C 1
ATOM 2178 O O . LEU A 1 286 ? 11.854 -9.959 -44.695 1.00 92.75 286 LEU A O 1
ATOM 2182 N N . THR A 1 287 ? 13.543 -8.530 -44.327 1.00 91.69 287 THR A N 1
ATOM 2183 C CA . THR A 1 287 ? 14.557 -9.244 -45.101 1.00 91.69 287 THR A CA 1
ATOM 2184 C C . THR A 1 287 ? 15.843 -9.425 -44.298 1.00 91.69 287 THR A C 1
ATOM 2186 O O . THR A 1 287 ? 16.207 -8.587 -43.477 1.00 91.69 287 THR A O 1
ATOM 2189 N N . ALA A 1 288 ? 16.560 -10.525 -44.534 1.00 89.88 288 ALA A N 1
ATOM 2190 C CA . ALA A 1 288 ? 17.895 -10.757 -43.968 1.00 89.88 288 ALA A CA 1
ATOM 2191 C C . ALA A 1 288 ? 19.021 -10.130 -44.813 1.00 89.88 288 ALA A C 1
ATOM 2193 O O . ALA A 1 288 ? 20.199 -10.288 -44.492 1.00 89.88 288 ALA A O 1
ATOM 2194 N N . ILE A 1 289 ? 18.669 -9.464 -45.916 1.00 88.88 289 ILE A N 1
ATOM 2195 C CA . ILE A 1 289 ? 19.609 -8.842 -46.848 1.00 88.88 289 ILE A CA 1
ATOM 2196 C C . ILE A 1 289 ? 19.685 -7.346 -46.556 1.00 88.88 289 ILE A C 1
ATOM 2198 O O . ILE A 1 289 ? 18.666 -6.660 -46.536 1.00 88.88 289 ILE A O 1
ATOM 2202 N N . ASP A 1 290 ? 20.902 -6.831 -46.391 1.00 89.12 290 ASP A N 1
ATOM 2203 C CA . ASP A 1 290 ? 21.141 -5.392 -46.350 1.00 89.12 290 ASP A CA 1
ATOM 2204 C C . ASP A 1 290 ? 21.090 -4.814 -47.775 1.00 89.12 290 ASP A C 1
ATOM 2206 O O . ASP A 1 290 ? 21.995 -5.046 -48.589 1.00 89.12 290 ASP A O 1
ATOM 2210 N N . LEU A 1 291 ? 20.036 -4.055 -48.086 1.00 88.50 291 LEU A N 1
ATOM 2211 C CA . LEU A 1 291 ? 19.843 -3.464 -49.411 1.00 88.50 291 LEU A CA 1
ATOM 2212 C C . LEU A 1 291 ? 20.955 -2.477 -49.799 1.00 88.50 291 LEU A C 1
ATOM 2214 O O . LEU A 1 291 ? 21.281 -2.384 -50.979 1.00 88.50 291 LEU A O 1
ATOM 2218 N N . HIS A 1 292 ? 21.641 -1.846 -48.838 1.00 85.19 292 HIS A N 1
ATOM 2219 C CA . HIS A 1 292 ? 22.810 -1.008 -49.136 1.00 85.19 292 HIS A CA 1
ATOM 2220 C C . HIS A 1 292 ? 23.962 -1.804 -49.766 1.00 85.19 292 HIS A C 1
ATOM 2222 O O . HIS A 1 292 ? 24.702 -1.280 -50.593 1.00 85.19 292 HIS A O 1
ATOM 2228 N N . THR A 1 293 ? 24.117 -3.080 -49.402 1.00 85.06 293 THR A N 1
ATOM 2229 C CA . THR A 1 293 ? 25.202 -3.933 -49.920 1.00 85.06 293 THR A CA 1
ATOM 2230 C C . THR A 1 293 ? 24.909 -4.525 -51.298 1.00 85.06 293 THR A C 1
ATOM 2232 O O . THR A 1 293 ? 25.831 -4.970 -51.981 1.00 85.06 293 THR A O 1
ATOM 2235 N N . THR A 1 294 ? 23.640 -4.537 -51.711 1.00 84.12 294 THR A N 1
ATOM 2236 C CA . THR A 1 294 ? 23.186 -5.154 -52.966 1.00 84.12 294 THR A CA 1
ATOM 2237 C C . THR A 1 294 ? 22.773 -4.124 -54.020 1.00 84.12 294 THR A C 1
ATOM 2239 O O . THR A 1 294 ? 23.004 -4.367 -55.203 1.00 84.12 294 THR A O 1
ATOM 2242 N N . ASP A 1 295 ? 22.267 -2.954 -53.611 1.00 84.88 295 ASP A N 1
ATOM 2243 C CA . ASP A 1 295 ? 21.986 -1.796 -54.466 1.00 84.88 295 ASP A CA 1
ATOM 2244 C C . ASP A 1 295 ? 22.417 -0.480 -53.790 1.00 84.88 295 ASP A C 1
ATOM 2246 O O . ASP A 1 295 ? 21.639 0.257 -53.181 1.00 84.88 295 ASP A O 1
ATOM 2250 N N . VAL A 1 296 ? 23.701 -0.155 -53.946 1.00 82.62 296 VAL A N 1
ATOM 2251 C CA . VAL A 1 296 ? 24.306 1.071 -53.401 1.00 82.62 296 VAL A CA 1
ATOM 2252 C C . VAL A 1 296 ? 23.763 2.345 -54.077 1.00 82.62 296 VAL A C 1
ATOM 2254 O O . VAL A 1 296 ? 23.944 3.445 -53.557 1.00 82.62 296 VAL A O 1
ATOM 2257 N N . VAL A 1 297 ? 23.124 2.231 -55.251 1.00 81.44 297 VAL A N 1
ATOM 2258 C CA . VAL A 1 297 ? 22.606 3.382 -56.010 1.00 81.44 297 VAL A CA 1
ATOM 2259 C C . VAL A 1 297 ? 21.207 3.763 -55.520 1.00 81.44 297 VAL A C 1
ATOM 2261 O O . VAL A 1 297 ? 20.942 4.950 -55.329 1.00 81.44 297 VAL A O 1
ATOM 2264 N N . GLY A 1 298 ? 20.336 2.780 -55.276 1.00 80.38 298 GLY A N 1
ATOM 2265 C CA . GLY A 1 298 ? 19.013 2.978 -54.667 1.00 80.38 298 GLY A CA 1
ATOM 2266 C C . GLY A 1 298 ? 19.063 3.268 -53.160 1.00 80.38 298 GLY A C 1
ATOM 2267 O O . GLY A 1 298 ? 18.228 4.013 -52.632 1.00 80.38 298 GLY A O 1
ATOM 2268 N N . HIS A 1 299 ? 20.088 2.754 -52.474 1.00 85.12 299 HIS A N 1
ATOM 2269 C CA . HIS A 1 299 ? 20.270 2.894 -51.028 1.00 85.12 299 HIS A CA 1
ATOM 2270 C C . HIS A 1 299 ? 21.675 3.420 -50.716 1.00 85.12 299 HIS A C 1
ATOM 2272 O O . HIS A 1 299 ? 22.555 2.653 -50.339 1.00 85.12 299 HIS A O 1
ATOM 2278 N N . PRO A 1 300 ? 21.935 4.731 -50.847 1.00 79.31 300 PRO A N 1
ATOM 2279 C CA . PRO A 1 300 ? 23.290 5.282 -50.754 1.00 79.31 300 PRO A CA 1
ATOM 2280 C C . PRO A 1 300 ? 23.868 5.327 -49.330 1.00 79.31 300 PRO A C 1
ATOM 2282 O O . PRO A 1 300 ? 25.066 5.547 -49.164 1.00 79.31 300 PRO A O 1
ATOM 2285 N N . ILE A 1 301 ? 23.041 5.144 -48.294 1.00 83.62 301 ILE A N 1
ATOM 2286 C CA . ILE A 1 301 ? 23.444 5.238 -46.884 1.00 83.62 301 ILE A CA 1
ATOM 2287 C C . ILE A 1 301 ? 23.105 3.926 -46.180 1.00 83.62 301 ILE A C 1
ATOM 2289 O O . ILE A 1 301 ? 21.931 3.570 -46.101 1.00 83.62 301 ILE A O 1
ATOM 2293 N N . ALA A 1 302 ? 24.115 3.258 -45.620 1.00 83.56 302 ALA A N 1
ATOM 2294 C CA . ALA A 1 302 ? 23.934 2.057 -44.808 1.00 83.56 302 ALA A CA 1
ATOM 2295 C C . ALA A 1 302 ? 23.055 2.335 -43.579 1.00 83.56 302 ALA A C 1
ATOM 2297 O O . ALA A 1 302 ? 23.275 3.314 -42.857 1.00 83.56 302 ALA A O 1
ATOM 2298 N N . LYS A 1 303 ? 22.082 1.458 -43.320 1.00 86.00 303 LYS A N 1
ATOM 2299 C CA . LYS A 1 303 ? 21.164 1.550 -42.178 1.00 86.00 303 LYS A CA 1
ATOM 2300 C C . LYS A 1 303 ? 21.369 0.379 -41.218 1.00 86.00 303 LYS A C 1
ATOM 2302 O O . LYS A 1 303 ? 21.660 -0.734 -41.661 1.00 86.00 303 LYS A O 1
ATOM 2307 N N . PRO A 1 304 ? 21.216 0.589 -39.899 1.00 86.31 304 PRO A N 1
ATOM 2308 C CA . PRO A 1 304 ? 21.299 -0.505 -38.946 1.00 86.31 304 PRO A CA 1
ATOM 2309 C C . PRO A 1 304 ? 20.102 -1.456 -39.102 1.00 86.31 304 PRO A C 1
ATOM 2311 O O . PRO A 1 304 ? 19.031 -1.037 -39.549 1.00 86.31 304 PRO A O 1
ATOM 2314 N N . PRO A 1 305 ? 20.256 -2.721 -38.685 1.00 89.56 305 PRO A N 1
ATOM 2315 C CA . PRO A 1 305 ? 19.151 -3.664 -38.660 1.00 89.56 305 PRO A CA 1
ATOM 2316 C C . PRO A 1 305 ? 18.085 -3.261 -37.632 1.00 89.56 305 PRO A C 1
ATOM 2318 O O . PRO A 1 305 ? 18.385 -2.761 -36.545 1.00 89.56 305 PRO A O 1
ATOM 2321 N N . ILE A 1 306 ? 16.832 -3.545 -37.974 1.00 89.56 306 ILE A N 1
ATOM 2322 C CA . ILE A 1 306 ? 15.617 -3.227 -37.204 1.00 89.56 306 ILE A CA 1
ATOM 2323 C C . ILE A 1 306 ? 15.046 -4.446 -36.472 1.00 89.56 306 ILE A C 1
ATOM 2325 O O . ILE A 1 306 ? 13.971 -4.410 -35.881 1.00 89.56 306 ILE A O 1
ATOM 2329 N N . GLY A 1 307 ? 15.753 -5.568 -36.523 1.00 89.12 307 GLY A N 1
ATOM 2330 C CA . GLY A 1 307 ? 15.366 -6.753 -35.785 1.00 89.12 307 GLY A CA 1
ATOM 2331 C C . GLY A 1 307 ? 16.400 -7.859 -35.860 1.00 89.12 307 GLY A C 1
ATOM 2332 O O . GLY A 1 307 ? 17.412 -7.757 -36.560 1.00 89.12 307 GLY A O 1
ATOM 2333 N N . ARG A 1 308 ? 16.143 -8.922 -35.100 1.00 90.31 308 ARG A N 1
ATOM 2334 C CA . ARG A 1 308 ? 16.955 -10.139 -35.084 1.00 90.31 308 ARG A CA 1
ATOM 2335 C C . ARG A 1 308 ? 16.083 -11.376 -35.023 1.00 90.31 308 ARG A C 1
ATOM 2337 O O . ARG A 1 308 ? 15.093 -11.409 -34.296 1.00 90.31 308 ARG A O 1
ATOM 2344 N N . VAL A 1 309 ? 16.487 -12.420 -35.734 1.00 91.69 309 VAL A N 1
ATOM 2345 C CA . VAL A 1 309 ? 15.811 -13.721 -35.680 1.00 91.69 309 VAL A CA 1
ATOM 2346 C C . VAL A 1 309 ? 15.995 -14.354 -34.298 1.00 91.69 309 VAL A C 1
ATOM 2348 O O . VAL A 1 309 ? 17.122 -14.479 -33.821 1.00 91.69 309 VAL A O 1
ATOM 2351 N N . LEU A 1 310 ? 14.907 -14.795 -33.666 1.00 88.19 310 LEU A N 1
ATOM 2352 C CA . LEU A 1 310 ? 14.943 -15.575 -32.421 1.00 88.19 310 LEU A CA 1
ATOM 2353 C C . LEU A 1 310 ? 14.720 -17.069 -32.687 1.00 88.19 310 LEU A C 1
ATOM 2355 O O . LEU A 1 310 ? 15.388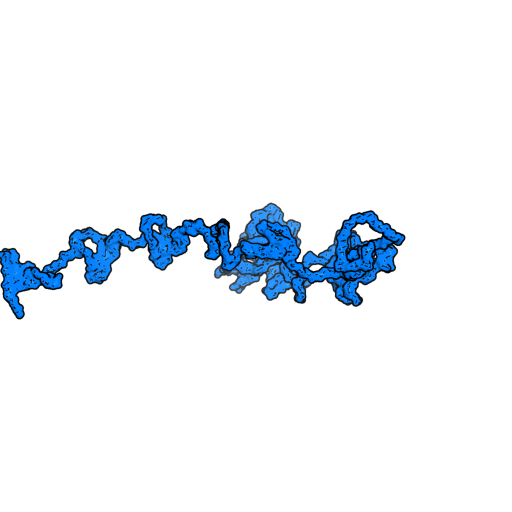 -17.912 -32.096 1.00 88.19 310 LEU A O 1
ATOM 2359 N N . SER A 1 311 ? 13.792 -17.396 -33.587 1.00 88.00 311 SER A N 1
ATOM 2360 C CA . SER A 1 311 ? 13.472 -18.760 -34.024 1.00 88.00 311 SER A CA 1
ATOM 2361 C C . SER A 1 311 ? 12.939 -18.736 -35.467 1.00 88.00 311 SER A C 1
ATOM 2363 O O . SER A 1 311 ? 12.720 -17.644 -35.998 1.00 88.00 311 SER A O 1
ATOM 2365 N N . PRO A 1 312 ? 12.673 -19.887 -36.117 1.00 91.12 312 PRO A N 1
ATOM 2366 C CA . PRO A 1 312 ? 12.153 -19.903 -37.486 1.00 91.12 312 PRO A CA 1
ATOM 2367 C C . PRO A 1 312 ? 10.895 -19.056 -37.706 1.00 91.12 312 PRO A C 1
ATOM 2369 O O . PRO A 1 312 ? 10.738 -18.468 -38.772 1.00 91.12 312 PRO A O 1
ATOM 2372 N N . THR A 1 313 ? 10.047 -18.931 -36.684 1.00 90.12 313 THR A N 1
ATOM 2373 C CA . THR A 1 313 ? 8.769 -18.208 -36.746 1.00 90.12 313 THR A CA 1
ATOM 2374 C C . THR A 1 313 ? 8.730 -16.961 -35.862 1.00 90.12 313 THR A C 1
ATOM 2376 O O . THR A 1 313 ? 7.663 -16.373 -35.695 1.00 90.12 313 THR A O 1
ATOM 2379 N N . SER A 1 314 ? 9.843 -16.554 -35.240 1.00 86.75 314 SER A N 1
ATOM 2380 C CA . SER A 1 314 ? 9.850 -15.392 -34.343 1.00 86.75 314 SER A CA 1
ATOM 2381 C C . SER A 1 314 ? 11.089 -14.520 -34.477 1.00 86.75 314 SER A C 1
ATOM 2383 O O . SER A 1 314 ? 12.211 -15.001 -34.646 1.00 86.75 314 SER A O 1
ATOM 2385 N N . VAL A 1 315 ? 10.873 -13.215 -34.353 1.00 89.94 315 VAL A N 1
ATOM 2386 C CA . VAL A 1 315 ? 11.915 -12.189 -34.411 1.00 89.94 315 VAL A CA 1
ATOM 2387 C C . VAL A 1 315 ? 11.754 -11.240 -33.231 1.00 89.94 315 VAL A C 1
ATOM 2389 O O . VAL A 1 315 ? 10.646 -11.023 -32.743 1.00 89.94 315 VAL A O 1
ATOM 2392 N N . PHE A 1 316 ? 12.855 -10.660 -32.776 1.00 87.25 316 PHE A N 1
ATOM 2393 C CA . PHE A 1 316 ? 12.832 -9.484 -31.921 1.00 87.25 316 PHE A CA 1
ATOM 2394 C C . PHE A 1 316 ? 12.896 -8.251 -32.822 1.00 87.25 316 PHE A C 1
ATOM 2396 O O . PHE A 1 316 ? 13.895 -8.064 -33.515 1.00 87.25 316 PHE A O 1
ATOM 2403 N N . PHE A 1 317 ? 11.830 -7.457 -32.849 1.00 87.94 317 PHE A N 1
ATOM 2404 C CA . PHE A 1 317 ? 11.717 -6.210 -33.602 1.00 87.94 317 PHE A CA 1
ATOM 2405 C C . PHE A 1 317 ? 12.077 -5.015 -32.714 1.00 87.94 317 PHE A C 1
ATOM 2407 O O . PHE A 1 317 ? 11.716 -4.985 -31.536 1.00 87.94 317 PHE A O 1
ATOM 2414 N N . ASP A 1 318 ? 12.775 -4.031 -33.271 1.00 82.12 318 ASP A N 1
ATOM 2415 C CA . ASP A 1 318 ? 13.205 -2.826 -32.562 1.00 82.12 318 ASP A CA 1
ATOM 2416 C C . ASP A 1 318 ? 13.349 -1.636 -33.527 1.00 82.12 318 ASP A C 1
ATOM 2418 O O . ASP A 1 318 ? 13.557 -1.817 -34.725 1.00 82.12 318 ASP A O 1
ATOM 2422 N N . GLN A 1 319 ? 13.324 -0.400 -33.027 1.00 71.94 319 GLN A N 1
ATOM 2423 C CA . GLN A 1 319 ? 13.457 0.821 -33.841 1.00 71.94 319 GLN A CA 1
ATOM 2424 C C . GLN A 1 319 ? 14.909 1.135 -34.251 1.00 71.94 319 GLN A C 1
ATOM 2426 O O . GLN A 1 319 ? 15.312 2.291 -34.376 1.00 71.94 319 GLN A O 1
ATOM 2431 N N . GLY A 1 320 ? 15.700 0.091 -34.496 1.00 64.88 320 GLY A N 1
ATOM 2432 C CA . GLY A 1 320 ? 17.141 0.174 -34.685 1.00 64.88 320 GLY A CA 1
ATOM 2433 C C . GLY A 1 320 ? 17.859 -0.019 -33.356 1.00 64.88 320 GLY A C 1
ATOM 2434 O O . GLY A 1 320 ? 18.104 0.928 -32.611 1.00 64.88 320 GLY A O 1
ATOM 2435 N N . LEU A 1 321 ? 18.255 -1.265 -33.083 1.00 51.62 321 LEU A N 1
ATOM 2436 C CA . LEU A 1 321 ? 19.297 -1.535 -32.096 1.00 51.62 321 LEU A CA 1
ATOM 2437 C C . LEU A 1 321 ? 20.512 -0.719 -32.528 1.00 51.62 321 LEU A C 1
ATOM 2439 O O . LEU A 1 321 ? 20.884 -0.810 -33.696 1.00 51.62 321 LEU A O 1
ATOM 2443 N N . GLY A 1 322 ? 21.103 0.069 -31.626 1.00 51.44 322 GLY A N 1
ATOM 2444 C CA . GLY A 1 322 ? 22.326 0.845 -31.857 1.00 51.44 322 GLY A CA 1
ATOM 2445 C C . GLY A 1 322 ? 23.515 -0.031 -32.262 1.00 51.44 322 GLY A C 1
ATOM 2446 O O . GLY A 1 322 ? 24.463 -0.204 -31.501 1.00 51.44 322 GLY A O 1
ATOM 2447 N N . GLY A 1 323 ? 23.449 -0.622 -33.452 1.00 48.09 323 GLY A N 1
ATOM 2448 C CA . GLY A 1 323 ? 24.516 -1.348 -34.098 1.00 48.09 323 GLY A CA 1
ATOM 2449 C C . GLY A 1 323 ? 25.679 -0.397 -34.290 1.00 48.09 323 GLY A C 1
ATOM 2450 O O . GLY A 1 323 ? 25.480 0.802 -34.499 1.00 48.09 323 GLY A O 1
ATOM 2451 N N . ALA A 1 324 ? 26.888 -0.943 -34.159 1.00 48.91 324 ALA A N 1
ATOM 2452 C CA . ALA A 1 324 ? 28.120 -0.209 -34.380 1.00 48.91 324 ALA A CA 1
ATOM 2453 C C . ALA A 1 324 ? 27.974 0.655 -35.638 1.00 48.91 324 ALA A C 1
ATOM 2455 O O . ALA A 1 324 ? 27.573 0.151 -36.690 1.00 48.91 324 ALA A O 1
ATOM 2456 N N . GLY A 1 325 ? 28.231 1.958 -35.488 1.00 45.59 325 GLY A N 1
ATOM 2457 C CA . GLY A 1 325 ? 28.165 2.898 -36.598 1.00 45.59 325 GLY A CA 1
ATOM 2458 C C . GLY A 1 325 ? 28.991 2.386 -37.783 1.00 45.59 325 GLY A C 1
ATOM 2459 O O . GLY A 1 325 ? 29.927 1.606 -37.576 1.00 45.59 325 GLY A O 1
ATOM 2460 N N . PRO A 1 326 ? 28.648 2.790 -39.016 1.00 47.78 326 PRO A N 1
ATOM 2461 C CA . PRO A 1 326 ? 29.390 2.367 -40.196 1.00 47.78 326 PRO A CA 1
ATOM 2462 C C . PRO A 1 326 ? 30.888 2.581 -39.964 1.00 47.78 326 PRO A C 1
ATOM 2464 O O . PRO A 1 326 ? 31.294 3.616 -39.424 1.00 47.78 326 PRO A O 1
ATOM 2467 N N . ALA A 1 327 ? 31.708 1.598 -40.347 1.00 49.84 327 ALA A N 1
ATOM 2468 C CA . ALA A 1 327 ? 33.146 1.808 -40.420 1.00 49.84 327 ALA A CA 1
ATOM 2469 C C . ALA A 1 327 ? 33.368 3.067 -41.268 1.00 49.84 327 ALA A C 1
ATOM 2471 O O . ALA A 1 327 ? 32.870 3.150 -42.393 1.00 49.84 327 ALA A O 1
ATOM 2472 N N . GLY A 1 328 ? 34.026 4.075 -40.687 1.00 46.00 328 GLY A N 1
ATOM 2473 C CA . GLY A 1 328 ? 34.291 5.329 -41.385 1.00 46.00 328 GLY A CA 1
ATOM 2474 C C . GLY A 1 328 ? 34.981 5.051 -42.726 1.00 46.00 328 GLY A C 1
ATOM 2475 O O . GLY A 1 328 ? 35.690 4.046 -42.838 1.00 46.00 328 GLY A O 1
ATOM 2476 N N . PRO A 1 329 ? 34.770 5.897 -43.749 1.00 48.34 329 PRO A N 1
ATOM 2477 C CA . PRO A 1 329 ? 35.388 5.693 -45.053 1.00 48.34 329 PRO A CA 1
ATOM 2478 C C . PRO A 1 329 ? 36.897 5.483 -44.889 1.00 48.34 329 PRO A C 1
ATOM 2480 O O . PRO A 1 329 ? 37.540 6.199 -44.117 1.00 48.34 329 PRO A O 1
ATOM 2483 N N . ILE A 1 330 ? 37.450 4.494 -45.602 1.00 52.91 330 ILE A N 1
ATOM 2484 C CA . ILE A 1 330 ? 38.901 4.308 -45.701 1.00 52.91 330 ILE A CA 1
ATOM 2485 C C . ILE A 1 330 ? 39.494 5.653 -46.130 1.00 52.91 330 ILE A C 1
ATOM 2487 O O . ILE A 1 330 ? 39.115 6.209 -47.164 1.00 52.91 330 ILE A O 1
ATOM 2491 N N . GLY A 1 331 ? 40.363 6.207 -45.279 1.00 45.62 331 GLY A N 1
ATOM 2492 C CA . GLY A 1 331 ? 41.097 7.431 -45.584 1.00 45.62 331 GLY A CA 1
ATOM 2493 C C . GLY A 1 331 ? 41.885 7.261 -46.887 1.00 45.62 331 GLY A C 1
ATOM 2494 O O . GLY A 1 331 ? 42.264 6.138 -47.217 1.00 45.62 331 GLY A O 1
ATOM 2495 N N . PRO A 1 332 ? 42.108 8.348 -47.644 1.00 48.84 332 PRO A N 1
ATOM 2496 C CA . PRO A 1 332 ? 42.684 8.273 -48.980 1.00 48.84 332 PRO A CA 1
ATOM 2497 C C . PRO A 1 332 ? 44.022 7.531 -48.947 1.00 48.84 332 PRO A C 1
ATOM 2499 O O . PRO A 1 332 ? 44.851 7.797 -48.076 1.00 48.84 332 PRO A O 1
ATOM 2502 N N . ASP A 1 333 ? 44.214 6.617 -49.901 1.00 56.03 333 ASP A N 1
ATOM 2503 C CA . ASP A 1 333 ? 45.469 5.898 -50.117 1.00 56.03 333 ASP A CA 1
ATOM 2504 C C . ASP A 1 333 ? 46.637 6.892 -50.168 1.00 56.03 333 ASP A C 1
ATOM 2506 O O . ASP A 1 333 ? 46.826 7.636 -51.132 1.00 56.03 333 ASP A O 1
ATOM 2510 N N . GLY A 1 334 ? 47.409 6.928 -49.086 1.00 48.81 334 GLY A N 1
ATOM 2511 C CA . GLY A 1 334 ? 48.514 7.858 -48.924 1.00 48.81 334 GLY A CA 1
ATOM 2512 C C . GLY A 1 334 ? 49.047 7.823 -47.501 1.00 48.81 334 GLY A C 1
ATOM 2513 O O . GLY A 1 334 ? 48.562 8.545 -46.640 1.00 48.81 334 GLY A O 1
ATOM 2514 N N . THR A 1 335 ? 50.033 6.951 -47.275 1.00 55.00 335 THR A N 1
ATOM 2515 C CA . THR A 1 335 ? 51.005 6.945 -46.161 1.00 55.00 335 THR A CA 1
ATOM 2516 C C . THR A 1 335 ? 50.813 8.058 -45.113 1.00 55.00 335 THR A C 1
ATOM 2518 O O . THR A 1 335 ? 51.158 9.209 -45.402 1.00 55.00 335 THR A O 1
ATOM 2521 N N . PRO A 1 336 ? 50.333 7.757 -43.889 1.00 45.44 336 PRO A N 1
ATOM 2522 C CA . PRO A 1 336 ? 50.208 8.771 -42.851 1.00 45.44 336 PRO A CA 1
ATOM 2523 C C . PRO A 1 336 ? 51.594 9.310 -42.496 1.00 45.44 336 PRO A C 1
ATOM 2525 O O . PRO A 1 336 ? 52.519 8.541 -42.222 1.00 45.44 336 PRO A O 1
ATOM 2528 N N . ALA A 1 337 ? 51.743 10.633 -42.500 1.00 47.75 337 ALA A N 1
ATOM 2529 C CA . ALA A 1 337 ? 52.934 11.278 -41.972 1.00 47.75 337 ALA A CA 1
ATOM 2530 C C . ALA A 1 337 ? 53.081 10.933 -40.480 1.00 47.75 337 ALA A C 1
ATOM 2532 O O . ALA A 1 337 ? 52.127 11.040 -39.707 1.00 47.75 337 ALA A O 1
ATOM 2533 N N . LEU A 1 338 ? 54.285 10.498 -40.102 1.00 50.38 338 LEU A N 1
ATOM 2534 C CA . LEU A 1 338 ? 54.672 10.188 -38.727 1.00 50.38 338 LEU A CA 1
ATOM 2535 C C . LEU A 1 338 ? 54.389 11.383 -37.805 1.00 50.38 338 LEU A C 1
ATOM 2537 O O . LEU A 1 338 ? 54.708 12.523 -38.142 1.00 50.38 338 LEU A O 1
ATOM 2541 N N . ALA A 1 339 ? 53.816 11.105 -36.633 1.00 45.19 339 ALA A N 1
ATOM 2542 C CA . ALA A 1 339 ? 53.561 12.096 -35.594 1.00 45.19 339 ALA A CA 1
ATOM 2543 C C . ALA A 1 339 ? 54.871 12.779 -35.156 1.00 45.19 339 ALA A C 1
ATOM 2545 O O . ALA A 1 339 ? 55.830 12.106 -34.778 1.00 45.19 339 ALA A O 1
ATOM 2546 N N . THR A 1 340 ? 54.910 14.112 -35.203 1.00 50.94 340 THR A N 1
ATOM 2547 C CA . THR A 1 340 ? 56.103 14.923 -34.891 1.00 50.94 340 THR A CA 1
ATOM 2548 C C . THR A 1 340 ? 56.150 15.485 -33.469 1.00 50.94 340 THR A C 1
ATOM 2550 O O . THR A 1 340 ? 57.059 16.252 -33.174 1.00 50.94 340 THR A O 1
ATOM 2553 N N . ASP A 1 341 ? 55.247 15.094 -32.566 1.00 48.91 341 ASP A N 1
ATOM 2554 C CA . ASP A 1 341 ? 55.346 15.477 -31.150 1.00 48.91 341 ASP A CA 1
ATOM 2555 C C . ASP A 1 341 ? 55.885 14.324 -30.297 1.00 48.91 341 ASP A C 1
ATOM 2557 O O . ASP A 1 341 ? 55.162 13.452 -29.816 1.00 48.91 341 ASP A O 1
ATOM 2561 N N . THR A 1 342 ? 57.202 14.327 -30.099 1.00 46.97 342 THR A N 1
ATOM 2562 C CA . THR A 1 342 ? 57.882 13.486 -29.111 1.00 46.97 342 THR A CA 1
ATOM 2563 C C . THR A 1 342 ? 57.862 14.167 -27.745 1.00 46.97 342 THR A C 1
ATOM 2565 O O . THR A 1 342 ? 58.787 14.901 -27.396 1.00 46.97 342 THR A O 1
ATOM 2568 N N . VAL A 1 343 ? 56.844 13.883 -26.932 1.00 44.47 343 VAL A N 1
ATOM 2569 C CA . VAL A 1 343 ? 56.977 13.995 -25.472 1.00 44.47 343 VAL A CA 1
ATOM 2570 C C . VAL A 1 343 ? 57.477 12.646 -24.965 1.00 44.47 343 VAL A C 1
ATOM 2572 O O . VAL A 1 343 ? 56.779 11.638 -25.049 1.00 44.47 343 VAL A O 1
ATOM 2575 N N . PHE A 1 344 ? 58.714 12.612 -24.469 1.00 45.06 344 PHE A N 1
ATOM 2576 C CA . PHE A 1 344 ? 59.331 11.398 -23.936 1.00 45.06 344 PHE A CA 1
ATOM 2577 C C . PHE A 1 344 ? 58.647 10.961 -22.633 1.00 45.06 344 PHE A C 1
ATOM 2579 O O . PHE A 1 344 ? 59.020 11.381 -21.539 1.00 45.06 344 PHE A O 1
ATOM 2586 N N . GLY A 1 345 ? 57.654 10.082 -22.753 1.00 52.16 345 GLY A N 1
ATOM 2587 C CA . GLY A 1 345 ? 57.173 9.239 -21.664 1.00 52.16 345 GLY A CA 1
ATOM 2588 C C . GLY A 1 345 ? 57.968 7.933 -21.621 1.00 52.16 345 GLY A C 1
ATOM 2589 O O . GLY A 1 345 ? 58.047 7.208 -22.611 1.00 52.16 345 GLY A O 1
ATOM 2590 N N . ILE A 1 346 ? 58.564 7.612 -20.475 1.00 56.28 346 ILE A N 1
ATOM 2591 C CA . ILE A 1 346 ? 59.227 6.320 -20.255 1.00 56.28 346 ILE A CA 1
ATOM 2592 C C . ILE A 1 346 ? 58.154 5.244 -20.054 1.00 56.28 346 ILE A C 1
ATOM 2594 O O . ILE A 1 346 ? 57.496 5.210 -19.017 1.00 56.28 346 ILE A O 1
ATOM 2598 N N . THR A 1 347 ? 57.996 4.344 -21.025 1.00 54.16 347 THR A N 1
ATOM 2599 C CA . THR A 1 347 ? 57.147 3.149 -20.892 1.00 54.16 347 THR A CA 1
ATOM 2600 C C . THR A 1 347 ? 58.020 1.964 -20.487 1.00 54.16 347 THR A C 1
ATOM 2602 O O . THR A 1 347 ? 58.930 1.582 -21.220 1.00 54.16 347 THR A O 1
ATOM 2605 N N . LYS A 1 348 ? 57.784 1.386 -19.302 1.00 58.38 348 LYS A N 1
ATOM 2606 C CA . LYS A 1 348 ? 58.487 0.174 -18.850 1.00 58.38 348 LYS A CA 1
ATOM 2607 C C . LYS A 1 348 ? 57.781 -1.059 -19.414 1.00 58.38 348 LYS A C 1
ATOM 2609 O O . LYS A 1 348 ? 56.622 -1.296 -19.092 1.00 58.38 348 LYS A O 1
ATOM 2614 N N . LEU A 1 349 ? 58.482 -1.841 -20.232 1.00 56.53 349 LEU A N 1
ATOM 2615 C CA . LEU A 1 349 ? 58.000 -3.128 -20.735 1.00 56.53 349 LEU A CA 1
ATOM 2616 C C . LEU A 1 349 ? 58.220 -4.220 -19.681 1.00 56.53 349 LEU A C 1
ATOM 2618 O O . LEU A 1 349 ? 59.277 -4.276 -19.053 1.00 56.53 349 LEU A O 1
ATOM 2622 N N . SER A 1 350 ? 57.238 -5.102 -19.496 1.00 58.53 350 SER A N 1
ATOM 2623 C CA . SER A 1 350 ? 57.344 -6.257 -18.592 1.00 58.53 350 SER A CA 1
ATOM 2624 C C . SER A 1 350 ? 58.234 -7.381 -19.144 1.00 58.53 350 SER A C 1
ATOM 2626 O O . SER A 1 350 ? 58.636 -8.263 -18.388 1.00 58.53 350 SER A O 1
ATOM 2628 N N . LEU A 1 351 ? 58.575 -7.336 -20.438 1.00 59.72 351 LEU A N 1
ATOM 2629 C CA . LEU A 1 351 ? 59.501 -8.240 -21.125 1.00 59.72 351 LEU A CA 1
ATOM 2630 C C . LEU A 1 351 ? 60.456 -7.438 -22.036 1.00 59.72 351 LEU A C 1
ATOM 2632 O O . LEU A 1 351 ? 60.070 -6.371 -22.517 1.00 59.72 351 LEU A O 1
ATOM 2636 N N . PRO A 1 352 ? 61.692 -7.912 -22.296 1.00 62.28 352 PRO A N 1
ATOM 2637 C CA . PRO A 1 352 ? 62.644 -7.200 -23.150 1.00 62.28 352 PRO A CA 1
ATOM 2638 C C . PRO A 1 352 ? 62.104 -7.026 -24.575 1.00 62.28 352 PRO A C 1
ATOM 2640 O O . PRO A 1 352 ? 61.616 -7.983 -25.175 1.00 62.28 352 PRO A O 1
ATOM 2643 N N . ALA A 1 353 ? 62.223 -5.821 -25.136 1.00 61.12 353 ALA A N 1
ATOM 2644 C CA . ALA A 1 353 ? 61.837 -5.569 -26.522 1.00 61.12 353 ALA A CA 1
ATOM 2645 C C . ALA A 1 353 ? 62.710 -6.380 -27.493 1.00 61.12 353 ALA A C 1
ATOM 2647 O O . ALA A 1 353 ? 63.933 -6.413 -27.357 1.00 61.12 353 ALA A O 1
ATOM 2648 N N . THR A 1 354 ? 62.093 -6.972 -28.518 1.00 68.12 354 THR A N 1
ATOM 2649 C CA . THR A 1 354 ? 62.796 -7.724 -29.575 1.00 68.12 354 THR A CA 1
ATOM 2650 C C . THR A 1 354 ? 63.787 -6.851 -30.356 1.00 68.12 354 THR A C 1
ATOM 2652 O O . THR A 1 354 ? 64.800 -7.347 -30.841 1.00 68.12 354 THR A O 1
ATOM 2655 N N . SER A 1 355 ? 63.535 -5.540 -30.436 1.00 63.44 355 SER A N 1
ATOM 2656 C CA . SER A 1 355 ? 64.486 -4.536 -30.918 1.00 63.44 355 SER A CA 1
ATOM 2657 C C . SER A 1 355 ? 64.606 -3.414 -29.890 1.00 63.44 355 SER A C 1
ATOM 2659 O O . SER A 1 355 ? 63.647 -2.689 -29.635 1.00 63.44 355 SER A O 1
ATOM 2661 N N . ALA A 1 356 ? 65.797 -3.252 -29.310 1.00 66.06 356 ALA A N 1
ATOM 2662 C CA . ALA A 1 356 ? 66.063 -2.243 -28.281 1.00 66.06 356 ALA A CA 1
ATOM 2663 C C . ALA A 1 356 ? 65.982 -0.794 -28.801 1.00 66.06 356 ALA A C 1
ATOM 2665 O O . ALA A 1 356 ? 65.863 0.137 -28.011 1.00 66.06 356 ALA A O 1
ATOM 2666 N N . ILE A 1 357 ? 66.050 -0.610 -30.122 1.00 66.44 357 ILE A N 1
ATOM 2667 C CA . ILE A 1 357 ? 66.054 0.702 -30.783 1.00 66.44 357 ILE A CA 1
ATOM 2668 C C . ILE A 1 357 ? 64.635 1.167 -31.142 1.00 66.44 357 ILE A C 1
ATOM 2670 O O . ILE A 1 357 ? 64.409 2.364 -31.251 1.00 66.44 357 ILE A O 1
ATOM 2674 N N . ASN A 1 358 ? 63.688 0.229 -31.279 1.00 62.41 358 ASN A N 1
ATOM 2675 C CA . ASN A 1 358 ? 62.273 0.481 -31.573 1.00 62.41 358 ASN A CA 1
ATOM 2676 C C . ASN A 1 358 ? 61.384 -0.398 -30.672 1.00 62.41 358 ASN A C 1
ATOM 2678 O O . ASN A 1 358 ? 60.796 -1.376 -31.147 1.00 62.41 358 ASN A O 1
ATOM 2682 N N . PRO A 1 359 ? 61.314 -0.113 -29.361 1.00 60.81 359 PRO A N 1
ATOM 2683 C CA . PRO A 1 359 ? 60.448 -0.859 -28.462 1.00 60.81 359 PRO A CA 1
ATOM 2684 C C . PRO A 1 359 ? 58.977 -0.557 -28.777 1.00 60.81 359 PRO A C 1
ATOM 2686 O O . PRO A 1 359 ? 58.509 0.564 -28.593 1.00 60.81 359 PRO A O 1
ATOM 2689 N N . ILE A 1 360 ? 58.234 -1.563 -29.242 1.00 62.69 360 ILE A N 1
ATOM 2690 C CA . ILE A 1 360 ? 56.783 -1.463 -29.427 1.00 62.69 360 ILE A CA 1
ATOM 2691 C C . ILE A 1 360 ? 56.121 -1.719 -28.064 1.00 62.69 360 ILE A C 1
ATOM 2693 O O . ILE A 1 360 ? 56.301 -2.785 -27.480 1.00 62.69 360 ILE A O 1
ATOM 2697 N N . ALA A 1 361 ? 55.388 -0.731 -27.538 1.00 60.44 361 ALA A N 1
ATOM 2698 C CA . ALA A 1 361 ? 54.761 -0.796 -26.210 1.00 60.44 361 ALA A CA 1
ATOM 2699 C C . ALA A 1 361 ? 53.651 -1.861 -26.108 1.00 60.44 361 ALA A C 1
ATOM 2701 O O . ALA A 1 361 ? 53.456 -2.459 -25.052 1.00 60.44 361 ALA A O 1
ATOM 2702 N N . VAL A 1 362 ? 52.953 -2.098 -27.217 1.00 58.66 362 VAL A N 1
ATOM 2703 C CA . VAL A 1 362 ? 51.929 -3.129 -27.411 1.00 58.66 362 VAL A CA 1
ATOM 2704 C C . VAL A 1 362 ? 52.088 -3.646 -28.836 1.00 58.66 362 VAL A C 1
ATOM 2706 O O . VAL A 1 362 ? 51.848 -2.910 -29.787 1.00 58.66 362 VAL A O 1
ATOM 2709 N N . GLY A 1 363 ? 52.611 -4.860 -28.997 1.00 59.50 363 GLY A N 1
ATOM 2710 C CA . GLY A 1 363 ? 52.741 -5.461 -30.322 1.00 59.50 363 GLY A CA 1
ATOM 2711 C C . GLY A 1 363 ? 51.381 -5.868 -30.884 1.00 59.50 363 GLY A C 1
ATOM 2712 O O . GLY A 1 363 ? 50.412 -6.019 -30.146 1.00 59.50 363 GLY A O 1
ATOM 2713 N N . ASP A 1 364 ? 51.332 -6.150 -32.181 1.00 59.00 364 ASP A N 1
ATOM 2714 C CA . ASP A 1 364 ? 50.172 -6.710 -32.899 1.00 59.00 364 ASP A CA 1
ATOM 2715 C C . ASP A 1 364 ? 49.745 -8.092 -32.345 1.00 59.00 364 ASP A C 1
ATOM 2717 O O . ASP A 1 364 ? 48.740 -8.675 -32.741 1.00 59.00 364 ASP A O 1
ATOM 2721 N N . ASN A 1 365 ? 50.542 -8.627 -31.419 1.00 53.12 365 ASN A N 1
ATOM 2722 C CA . ASN A 1 365 ? 50.329 -9.833 -30.638 1.00 53.12 365 ASN A CA 1
ATOM 2723 C C . ASN A 1 365 ? 49.691 -9.571 -29.258 1.00 53.12 365 ASN A C 1
ATOM 2725 O O . ASN A 1 365 ? 49.557 -10.516 -28.481 1.00 53.12 365 ASN A O 1
ATOM 2729 N N . ASP A 1 366 ? 49.301 -8.330 -28.935 1.00 60.50 366 ASP A N 1
ATOM 2730 C CA . ASP A 1 366 ? 48.533 -8.031 -27.728 1.00 60.50 366 ASP A CA 1
ATOM 2731 C C . ASP A 1 366 ? 47.137 -8.666 -27.853 1.00 60.50 366 ASP A C 1
ATOM 2733 O O . ASP A 1 366 ? 46.348 -8.263 -28.714 1.00 60.50 366 ASP A O 1
ATOM 2737 N N . PRO A 1 367 ? 46.785 -9.643 -26.999 1.00 58.81 367 PRO A N 1
ATOM 2738 C CA . PRO A 1 367 ? 45.518 -10.360 -27.107 1.00 58.81 367 PRO A CA 1
ATOM 2739 C C . PRO A 1 367 ? 44.297 -9.440 -27.010 1.00 58.81 367 PRO A C 1
ATOM 2741 O O . PRO A 1 367 ? 43.227 -9.792 -27.493 1.00 58.81 367 PRO A O 1
ATOM 2744 N N . ARG A 1 368 ? 44.440 -8.249 -26.412 1.00 62.81 368 ARG A N 1
ATOM 2745 C CA . ARG A 1 368 ? 43.360 -7.260 -26.290 1.00 62.81 368 ARG A CA 1
ATOM 2746 C C . ARG A 1 368 ? 43.013 -6.587 -27.622 1.00 62.81 368 ARG A C 1
ATOM 2748 O O . ARG A 1 368 ? 41.952 -5.982 -27.713 1.00 62.81 368 ARG A O 1
ATOM 2755 N N . MET A 1 369 ? 43.876 -6.694 -28.637 1.00 59.62 369 MET A N 1
ATOM 2756 C CA . MET A 1 369 ? 43.650 -6.147 -29.984 1.00 59.62 369 MET A CA 1
ATOM 2757 C C . MET A 1 369 ? 42.854 -7.093 -30.896 1.00 59.62 369 MET A C 1
ATOM 2759 O O . MET A 1 369 ? 42.351 -6.658 -31.928 1.00 59.62 369 MET A O 1
ATOM 2763 N N . VAL A 1 370 ? 42.729 -8.374 -30.528 1.00 58.38 370 VAL A N 1
ATOM 2764 C CA . VAL A 1 370 ? 42.032 -9.408 -31.322 1.00 58.38 370 VAL A CA 1
ATOM 2765 C C . VAL A 1 370 ? 40.912 -10.118 -30.561 1.00 58.38 370 VAL A C 1
ATOM 2767 O O . VAL A 1 370 ? 40.091 -10.794 -31.172 1.00 58.38 370 VAL A O 1
ATOM 2770 N N . ASP A 1 371 ? 40.851 -9.952 -29.241 1.00 58.53 371 ASP A N 1
ATOM 2771 C CA . ASP A 1 371 ? 39.858 -10.581 -28.382 1.00 58.53 371 ASP A CA 1
ATOM 2772 C C . ASP A 1 371 ? 39.201 -9.505 -27.513 1.00 58.53 371 ASP A C 1
ATOM 2774 O O . ASP A 1 371 ? 39.640 -9.205 -26.395 1.00 58.53 371 ASP A O 1
ATOM 2778 N N . ALA A 1 372 ? 38.151 -8.886 -28.063 1.00 55.00 372 ALA A N 1
ATOM 2779 C CA . ALA A 1 372 ? 37.241 -8.013 -27.332 1.00 55.00 372 ALA A CA 1
ATOM 2780 C C . ALA A 1 372 ? 36.431 -8.851 -26.329 1.00 55.00 372 ALA A C 1
ATOM 2782 O O . ALA A 1 372 ? 35.225 -9.049 -26.470 1.00 55.00 372 ALA A O 1
ATOM 2783 N N . ARG A 1 373 ? 37.105 -9.383 -25.307 1.00 61.16 373 ARG A N 1
ATOM 2784 C CA . ARG A 1 373 ? 36.438 -10.034 -24.186 1.00 61.16 373 ARG A CA 1
ATOM 2785 C C . ARG A 1 373 ? 35.694 -8.954 -23.433 1.00 61.16 373 ARG A C 1
ATOM 2787 O O . ARG A 1 373 ? 36.309 -8.004 -22.943 1.00 61.16 373 ARG A O 1
ATOM 2794 N N . ALA A 1 374 ? 34.383 -9.129 -23.293 1.00 60.34 374 ALA A N 1
ATOM 2795 C CA . ALA A 1 374 ? 33.681 -8.515 -22.179 1.00 60.34 374 ALA A CA 1
ATOM 2796 C C . ALA A 1 374 ? 34.513 -8.790 -20.913 1.00 60.34 374 ALA A C 1
ATOM 2798 O O . ALA A 1 374 ? 35.004 -9.919 -20.774 1.00 60.34 374 ALA A O 1
ATOM 2799 N N . PRO A 1 375 ? 34.758 -7.786 -20.049 1.00 66.12 375 PRO A N 1
ATOM 2800 C CA . PRO A 1 375 ? 35.587 -7.983 -18.872 1.00 66.12 375 PRO A CA 1
ATOM 2801 C C . PRO A 1 375 ? 35.070 -9.212 -18.134 1.00 66.12 375 PRO A C 1
ATOM 2803 O O . PRO A 1 375 ? 33.910 -9.252 -17.722 1.00 66.12 375 PRO A O 1
ATOM 2806 N N . LEU A 1 376 ? 35.919 -10.242 -18.039 1.00 61.12 376 LEU A N 1
ATOM 2807 C CA . LEU A 1 376 ? 35.612 -11.406 -17.222 1.00 61.12 376 LEU A CA 1
ATOM 2808 C C . LEU A 1 376 ? 35.273 -10.884 -15.829 1.00 61.12 376 LEU A C 1
ATOM 2810 O O . LEU A 1 376 ? 35.885 -9.914 -15.363 1.00 61.12 376 LEU A O 1
ATOM 2814 N N . THR A 1 377 ? 34.293 -11.504 -15.177 1.00 58.81 377 THR A N 1
ATOM 2815 C CA . THR A 1 377 ? 34.027 -11.240 -13.765 1.00 58.81 377 THR A CA 1
ATOM 2816 C C . THR A 1 377 ? 35.344 -11.356 -13.019 1.00 58.81 377 THR A C 1
ATOM 2818 O O . THR A 1 377 ? 35.956 -12.423 -12.981 1.00 58.81 377 THR A O 1
ATOM 2821 N N . HIS A 1 378 ? 35.808 -10.228 -12.502 1.00 67.06 378 HIS A N 1
ATOM 2822 C CA . HIS A 1 378 ? 37.031 -10.144 -11.742 1.00 67.06 378 HIS A CA 1
ATOM 2823 C C . HIS A 1 378 ? 36.641 -9.630 -10.365 1.00 67.06 378 HIS A C 1
ATOM 2825 O O . HIS A 1 378 ? 35.956 -8.616 -10.229 1.00 67.06 378 HIS A O 1
ATOM 2831 N N . GLU A 1 379 ? 37.017 -10.381 -9.343 1.00 75.25 379 GLU A N 1
ATOM 2832 C CA . GLU A 1 379 ? 36.788 -9.979 -7.967 1.00 75.25 379 GLU A CA 1
ATOM 2833 C C . GLU A 1 379 ? 37.890 -8.997 -7.576 1.00 75.25 379 GLU A C 1
ATOM 2835 O O . GLU A 1 379 ? 39.075 -9.331 -7.590 1.00 75.25 379 GLU A O 1
ATOM 2840 N N . GLN A 1 380 ? 37.502 -7.761 -7.266 1.00 82.62 380 GLN A N 1
ATOM 2841 C CA . GLN A 1 380 ? 38.398 -6.793 -6.643 1.00 82.62 380 GLN A CA 1
ATOM 2842 C C . GLN A 1 380 ? 38.235 -6.916 -5.126 1.00 82.62 380 GLN A C 1
ATOM 2844 O O . GLN A 1 380 ? 37.134 -6.679 -4.621 1.00 82.62 380 GLN A O 1
ATOM 2849 N N . PRO A 1 381 ? 39.286 -7.276 -4.370 1.00 83.56 381 PRO A N 1
ATOM 2850 C CA . PRO A 1 381 ? 39.180 -7.319 -2.922 1.00 83.56 381 PRO A CA 1
ATOM 2851 C C . PRO A 1 381 ? 38.992 -5.897 -2.378 1.00 83.56 381 PRO A C 1
ATOM 2853 O O . PRO A 1 381 ? 39.666 -4.956 -2.807 1.00 83.56 381 PRO A O 1
ATOM 2856 N N . ALA A 1 382 ? 38.123 -5.738 -1.377 1.00 83.44 382 ALA A N 1
ATOM 2857 C CA . ALA A 1 382 ? 37.815 -4.446 -0.749 1.00 83.44 382 ALA A CA 1
ATOM 2858 C C . ALA A 1 382 ? 39.038 -3.738 -0.119 1.00 83.44 382 ALA A C 1
ATOM 2860 O O . ALA A 1 382 ? 38.974 -2.556 0.216 1.00 83.44 382 ALA A O 1
ATOM 2861 N N . THR A 1 383 ? 40.165 -4.440 0.028 1.00 84.25 383 THR A N 1
ATOM 2862 C CA . THR A 1 383 ? 41.465 -3.891 0.446 1.00 84.25 383 THR A CA 1
ATOM 2863 C C . THR A 1 383 ? 42.132 -3.010 -0.616 1.00 84.25 383 THR A C 1
ATOM 2865 O O . THR A 1 383 ? 43.075 -2.292 -0.298 1.00 84.25 383 THR A O 1
ATOM 2868 N N . THR A 1 384 ? 41.661 -3.049 -1.867 1.00 85.19 384 THR A N 1
ATOM 2869 C CA . THR A 1 384 ? 42.244 -2.311 -3.007 1.00 85.19 384 THR A CA 1
ATOM 2870 C C . THR A 1 384 ? 41.378 -1.153 -3.501 1.00 85.19 384 THR A C 1
ATOM 2872 O O . THR A 1 384 ? 41.840 -0.326 -4.285 1.00 85.19 384 THR A O 1
ATOM 2875 N N . ILE A 1 385 ? 40.137 -1.063 -3.018 1.00 87.50 385 ILE A N 1
ATOM 2876 C CA . ILE A 1 385 ? 39.184 -0.026 -3.406 1.00 87.50 385 ILE A CA 1
ATOM 2877 C C . ILE A 1 385 ? 39.399 1.189 -2.502 1.00 87.50 385 ILE A C 1
ATOM 2879 O O . ILE A 1 385 ? 39.091 1.158 -1.308 1.00 87.50 385 ILE A O 1
ATOM 2883 N N . THR A 1 386 ? 39.956 2.258 -3.066 1.00 86.56 386 THR A N 1
ATOM 2884 C CA . THR A 1 386 ? 40.139 3.537 -2.374 1.00 86.56 386 THR A CA 1
ATOM 2885 C C . THR A 1 386 ? 38.873 4.383 -2.478 1.00 86.56 386 THR A C 1
ATOM 2887 O O . THR A 1 386 ? 38.150 4.344 -3.473 1.00 86.56 386 THR A O 1
ATOM 2890 N N . PHE A 1 387 ? 38.581 5.153 -1.436 1.00 83.31 387 PHE A N 1
ATOM 2891 C CA . PHE A 1 387 ? 37.450 6.077 -1.401 1.00 83.31 387 PHE A CA 1
ATOM 2892 C C . PHE A 1 387 ? 37.830 7.297 -0.558 1.00 83.31 387 PHE A C 1
ATOM 2894 O O . PHE A 1 387 ? 38.786 7.245 0.216 1.00 83.31 387 PHE A O 1
ATOM 2901 N N . THR A 1 388 ? 37.102 8.402 -0.710 1.00 86.75 388 THR A N 1
ATOM 2902 C CA . THR A 1 388 ? 37.282 9.580 0.145 1.00 86.75 388 THR A CA 1
ATOM 2903 C C . THR A 1 388 ? 36.592 9.325 1.486 1.00 86.75 388 THR A C 1
ATOM 2905 O O . THR A 1 388 ? 35.368 9.163 1.488 1.00 86.75 388 THR A O 1
ATOM 2908 N N . PRO A 1 389 ? 37.318 9.294 2.619 1.00 83.75 389 PRO A N 1
ATOM 2909 C CA . PRO A 1 389 ? 36.701 9.076 3.919 1.00 83.75 389 PRO A CA 1
ATOM 2910 C C . PRO A 1 389 ? 35.673 10.162 4.248 1.00 83.75 389 PRO A C 1
ATOM 2912 O O . PRO A 1 389 ? 35.866 11.337 3.930 1.00 83.75 389 PRO A O 1
ATOM 2915 N N . TYR A 1 390 ? 34.577 9.761 4.889 1.00 80.88 390 TYR A N 1
ATOM 2916 C CA . TYR A 1 390 ? 33.518 10.656 5.345 1.00 80.88 390 TYR A CA 1
ATOM 2917 C C . TYR A 1 390 ? 33.400 10.590 6.871 1.00 80.88 390 TYR A C 1
ATOM 2919 O O . TYR A 1 390 ? 33.449 9.507 7.454 1.00 80.88 390 TYR A O 1
ATOM 2927 N N . GLY A 1 391 ? 33.214 11.742 7.518 1.00 85.62 391 GLY A N 1
ATOM 2928 C CA . GLY A 1 391 ? 33.052 11.821 8.971 1.00 85.62 391 GLY A CA 1
ATOM 2929 C C . GLY A 1 391 ? 34.330 11.463 9.737 1.00 85.62 391 GLY A C 1
ATOM 2930 O O . GLY A 1 391 ? 35.377 12.060 9.498 1.00 85.62 391 GLY A O 1
ATOM 2931 N N . THR A 1 392 ? 34.224 10.521 10.679 1.00 83.69 392 THR A N 1
ATOM 2932 C CA . THR A 1 392 ? 35.320 10.061 11.558 1.00 83.69 392 THR A CA 1
ATOM 2933 C C . THR A 1 392 ? 36.182 8.958 10.947 1.00 83.69 392 THR A C 1
ATOM 2935 O O . THR A 1 392 ? 37.201 8.592 11.529 1.00 83.69 392 THR A O 1
ATOM 2938 N N . LEU A 1 393 ? 35.813 8.441 9.772 1.00 88.75 393 LEU A N 1
ATOM 2939 C CA . LEU A 1 393 ? 36.550 7.368 9.114 1.00 88.75 393 LEU A CA 1
ATOM 2940 C C . LEU A 1 393 ? 37.959 7.829 8.740 1.00 88.75 393 LEU A C 1
ATOM 2942 O O . LEU A 1 393 ? 38.149 8.879 8.128 1.00 88.75 393 LEU A O 1
ATOM 2946 N N . THR A 1 394 ? 38.952 7.011 9.076 1.00 86.00 394 THR A N 1
ATOM 2947 C CA . THR A 1 394 ? 40.370 7.288 8.788 1.00 86.00 394 THR A CA 1
ATOM 2948 C C . THR A 1 394 ? 41.001 6.246 7.861 1.00 86.00 394 THR A C 1
ATOM 2950 O O . THR A 1 394 ? 42.131 6.425 7.407 1.00 86.00 394 THR A O 1
ATOM 2953 N N . GLY A 1 395 ? 40.286 5.160 7.553 1.00 83.62 395 GLY A N 1
ATOM 2954 C CA . GLY A 1 395 ? 40.751 4.082 6.686 1.00 83.62 395 GLY A CA 1
ATOM 2955 C C . GLY A 1 395 ? 40.963 4.521 5.223 1.00 83.62 395 GLY A C 1
ATOM 2956 O O . GLY A 1 395 ? 40.061 5.111 4.636 1.00 83.62 395 GLY A O 1
ATOM 2957 N N . PRO A 1 396 ? 42.108 4.191 4.590 1.00 81.12 396 PRO A N 1
ATOM 2958 C CA . PRO A 1 396 ? 42.414 4.593 3.209 1.00 81.12 396 PRO A CA 1
ATOM 2959 C C . PRO A 1 396 ? 41.718 3.748 2.121 1.00 81.12 396 PRO A C 1
ATOM 2961 O O . PRO A 1 396 ? 41.810 4.075 0.938 1.00 81.12 396 PRO A O 1
ATOM 2964 N N . TYR A 1 397 ? 41.050 2.653 2.496 1.00 87.94 397 TYR A N 1
ATOM 2965 C CA . TYR A 1 397 ? 40.332 1.748 1.591 1.00 87.94 397 TYR A CA 1
ATOM 2966 C C . TYR A 1 397 ? 39.121 1.112 2.279 1.00 87.94 397 TYR A C 1
ATOM 2968 O O . TYR A 1 397 ? 39.040 1.074 3.512 1.00 87.94 397 TYR A O 1
ATOM 2976 N N . THR A 1 398 ? 38.180 0.610 1.476 1.00 87.69 398 THR A N 1
ATOM 2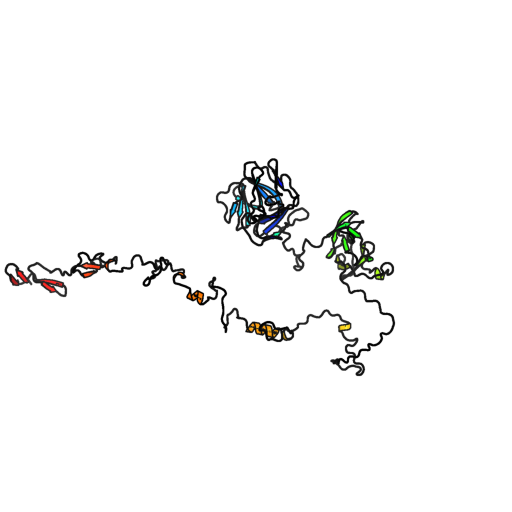977 C CA . THR A 1 398 ? 36.847 0.163 1.913 1.00 87.69 398 THR A CA 1
ATOM 2978 C C . THR A 1 398 ? 36.894 -0.854 3.055 1.00 87.69 398 THR A C 1
ATOM 2980 O O . THR A 1 398 ? 36.135 -0.722 4.011 1.00 87.69 398 THR A O 1
ATOM 2983 N N . GLN A 1 399 ? 37.819 -1.821 3.024 1.00 90.50 399 GLN A N 1
ATOM 2984 C CA . GLN A 1 399 ? 37.938 -2.826 4.091 1.00 90.50 399 GLN A CA 1
ATOM 2985 C C . GLN A 1 399 ? 38.237 -2.220 5.475 1.00 90.50 399 GLN A C 1
ATOM 2987 O O . GLN A 1 399 ? 37.630 -2.631 6.462 1.00 90.50 399 GLN A O 1
ATOM 2992 N N . ASN A 1 400 ? 39.142 -1.238 5.561 1.00 89.19 400 ASN A N 1
ATOM 2993 C CA . ASN A 1 400 ? 39.477 -0.599 6.839 1.00 89.19 400 ASN A CA 1
ATOM 2994 C C . ASN A 1 400 ? 38.334 0.269 7.347 1.00 89.19 400 ASN A C 1
ATOM 2996 O O . ASN A 1 400 ? 38.108 0.336 8.547 1.00 89.19 400 ASN A O 1
ATOM 3000 N N . ALA A 1 401 ? 37.608 0.915 6.440 1.00 89.69 401 ALA A N 1
ATOM 3001 C CA . ALA A 1 401 ? 36.453 1.717 6.805 1.00 89.69 401 ALA A CA 1
ATOM 3002 C C . ALA A 1 401 ? 35.327 0.862 7.391 1.00 89.69 401 ALA A C 1
ATOM 3004 O O . ALA A 1 401 ? 34.742 1.236 8.400 1.00 89.69 401 ALA A O 1
ATOM 3005 N N . ILE A 1 402 ? 35.069 -0.310 6.800 1.00 89.19 402 ILE A N 1
ATOM 3006 C CA . ILE A 1 402 ? 34.103 -1.271 7.342 1.00 89.19 402 ILE A CA 1
ATOM 3007 C C . ILE A 1 402 ? 34.556 -1.748 8.723 1.00 89.19 402 ILE A C 1
ATOM 3009 O O . ILE A 1 402 ? 33.759 -1.720 9.651 1.00 89.19 402 ILE A O 1
ATOM 3013 N N . GLN A 1 403 ? 35.832 -2.117 8.888 1.00 90.50 403 GLN A N 1
ATOM 3014 C CA . GLN A 1 403 ? 36.348 -2.541 10.193 1.00 90.50 403 GLN A CA 1
ATOM 3015 C C . GLN A 1 403 ? 36.204 -1.440 11.253 1.00 90.50 403 GLN A C 1
ATOM 3017 O O . GLN A 1 403 ? 35.747 -1.708 12.355 1.00 90.50 403 GLN A O 1
ATOM 3022 N N . GLN A 1 404 ? 36.527 -0.194 10.908 1.00 90.25 404 GLN A N 1
ATOM 3023 C CA . GLN A 1 404 ? 36.373 0.946 11.814 1.00 90.25 404 GLN A CA 1
ATOM 3024 C C . GLN A 1 404 ? 34.913 1.168 12.222 1.00 90.25 404 GLN A C 1
ATOM 3026 O O . GLN A 1 404 ? 34.642 1.391 13.395 1.00 90.25 404 GLN A O 1
ATOM 3031 N N . LEU A 1 405 ? 33.964 1.055 11.287 1.00 89.00 405 LEU A N 1
ATOM 3032 C CA . LEU A 1 405 ? 32.536 1.135 11.611 1.00 89.00 405 LEU A CA 1
ATOM 3033 C C . LEU A 1 405 ? 32.089 -0.002 12.537 1.00 89.00 405 LEU A C 1
ATOM 3035 O O . LEU A 1 405 ? 31.279 0.228 13.433 1.00 89.00 405 LEU A O 1
ATOM 3039 N N . GLU A 1 406 ? 32.602 -1.215 12.329 1.00 89.19 406 GLU A N 1
ATOM 3040 C CA . GLU A 1 406 ? 32.318 -2.359 13.199 1.00 89.19 406 GLU A CA 1
ATOM 3041 C C . GLU A 1 406 ? 32.888 -2.172 14.612 1.00 89.19 406 GLU A C 1
ATOM 3043 O O . GLU A 1 406 ? 32.233 -2.562 15.576 1.00 89.19 406 GLU A O 1
ATOM 3048 N N . ASP A 1 407 ? 34.053 -1.536 14.741 1.00 86.88 407 ASP A N 1
ATOM 3049 C CA . ASP A 1 407 ? 34.688 -1.252 16.032 1.00 86.88 407 ASP A CA 1
ATOM 3050 C C . ASP A 1 407 ? 34.030 -0.061 16.763 1.00 86.88 407 ASP A C 1
ATOM 3052 O O . ASP A 1 407 ? 34.027 -0.010 17.994 1.00 86.88 407 ASP A O 1
ATOM 3056 N N . GLU A 1 408 ? 33.469 0.904 16.023 1.00 85.56 408 GLU A N 1
ATOM 3057 C CA . GLU A 1 408 ? 32.846 2.119 16.572 1.00 85.56 408 GLU A CA 1
ATOM 3058 C C . GLU A 1 408 ? 31.341 1.971 16.858 1.00 85.56 408 GLU A C 1
ATOM 3060 O O . GLU A 1 408 ? 30.786 2.741 17.650 1.00 85.56 408 GLU A O 1
ATOM 3065 N N . LYS A 1 409 ? 30.647 1.003 16.242 1.00 87.81 409 LYS A N 1
ATOM 3066 C CA . LYS A 1 409 ? 29.214 0.789 16.491 1.00 87.81 409 LYS A CA 1
ATOM 3067 C C . LYS A 1 409 ? 28.968 0.117 17.844 1.00 87.81 409 LYS A C 1
ATOM 3069 O O . LYS A 1 409 ? 29.710 -0.752 18.293 1.00 87.81 409 LYS A O 1
ATOM 3074 N N . LEU A 1 410 ? 27.841 0.450 18.470 1.00 88.31 410 LEU A N 1
ATOM 3075 C CA . LEU A 1 410 ? 27.340 -0.305 19.617 1.00 88.31 410 LEU A CA 1
ATOM 3076 C C . LEU A 1 410 ? 26.703 -1.620 19.127 1.00 88.31 410 LEU A C 1
ATOM 3078 O O . LEU A 1 410 ? 25.800 -1.586 18.290 1.00 88.31 410 LEU A O 1
ATOM 3082 N N . SER A 1 411 ? 27.157 -2.768 19.640 1.00 88.94 411 SER A N 1
ATOM 3083 C CA . SER A 1 411 ? 26.580 -4.081 19.303 1.00 88.94 411 SER A CA 1
ATOM 3084 C C . SER A 1 411 ? 25.154 -4.244 19.848 1.00 88.94 411 SER A C 1
ATOM 3086 O O . SER A 1 411 ? 24.809 -3.683 20.890 1.00 88.94 411 SER A O 1
ATOM 3088 N N . LEU A 1 412 ? 24.337 -5.062 19.172 1.00 87.38 412 LEU A N 1
ATOM 3089 C CA . LEU A 1 412 ? 22.988 -5.427 19.627 1.00 87.38 412 LEU A CA 1
ATOM 3090 C C . LEU A 1 412 ? 23.007 -6.260 20.916 1.00 87.38 412 LEU A C 1
ATOM 3092 O O . LEU A 1 412 ? 22.083 -6.150 21.718 1.00 87.38 412 LEU A O 1
ATOM 3096 N N . ASP A 1 413 ? 24.078 -7.022 21.145 1.00 87.75 413 ASP A N 1
ATOM 3097 C CA . ASP A 1 413 ? 24.293 -7.775 22.390 1.00 87.75 413 ASP A CA 1
ATOM 3098 C C . ASP A 1 413 ? 24.748 -6.868 23.553 1.00 87.75 413 ASP A C 1
ATOM 3100 O O . ASP A 1 413 ? 24.949 -7.327 24.679 1.00 87.75 413 ASP A O 1
ATOM 3104 N N . GLY A 1 414 ? 24.901 -5.567 23.289 1.00 84.44 414 GLY A N 1
ATOM 3105 C CA . GLY A 1 414 ? 25.358 -4.559 24.235 1.00 84.44 414 GLY A CA 1
ATOM 3106 C C . GLY A 1 414 ? 26.833 -4.192 24.072 1.00 84.44 414 GLY A C 1
ATOM 3107 O O . GLY A 1 414 ? 27.582 -4.766 23.284 1.00 84.44 414 GLY A O 1
ATOM 3108 N N . GLY A 1 415 ? 27.257 -3.181 24.827 1.00 87.12 415 GLY A N 1
ATOM 3109 C CA . GLY A 1 415 ? 28.624 -2.672 24.827 1.00 87.12 415 GLY A CA 1
ATOM 3110 C C . GLY A 1 415 ? 28.791 -1.510 25.803 1.00 87.12 415 GLY A C 1
ATOM 3111 O O . GLY A 1 415 ? 27.846 -1.113 26.487 1.00 87.12 415 GLY A O 1
ATOM 3112 N N . THR A 1 416 ? 30.000 -0.961 25.870 1.00 87.06 416 THR A N 1
ATOM 3113 C CA . THR A 1 416 ? 30.332 0.147 26.775 1.00 87.06 416 THR A CA 1
ATOM 3114 C C . THR A 1 416 ? 30.320 1.470 26.017 1.00 87.06 416 THR A C 1
ATOM 3116 O O . THR A 1 416 ? 31.110 1.660 25.096 1.00 87.06 416 THR A O 1
ATOM 3119 N N . LEU A 1 417 ? 29.474 2.413 26.435 1.00 87.62 417 LEU A N 1
ATOM 3120 C CA . LEU A 1 417 ? 29.520 3.798 25.961 1.00 87.62 417 LEU A CA 1
ATOM 3121 C C . LEU A 1 417 ? 30.498 4.601 26.827 1.00 87.62 417 LEU A C 1
ATOM 3123 O O . LEU A 1 417 ? 30.349 4.664 28.045 1.00 87.62 417 LEU A O 1
ATOM 3127 N N . THR A 1 418 ? 31.499 5.224 26.207 1.00 86.88 418 THR A N 1
ATOM 3128 C CA . THR A 1 418 ? 32.495 6.070 26.894 1.00 86.88 418 THR A CA 1
ATOM 3129 C C . THR A 1 418 ? 32.086 7.547 26.967 1.00 86.88 418 THR A C 1
ATOM 3131 O O . THR A 1 418 ? 32.739 8.331 27.654 1.00 86.88 418 THR A O 1
ATOM 3134 N N . GLY A 1 419 ? 30.999 7.927 26.284 1.00 88.25 419 GLY A N 1
ATOM 3135 C CA . GLY A 1 419 ? 30.409 9.268 26.280 1.00 88.25 419 GLY A CA 1
ATOM 3136 C C . GLY A 1 419 ? 28.966 9.295 26.797 1.00 88.25 419 GLY A C 1
ATOM 3137 O O . GLY A 1 419 ? 28.383 8.263 27.130 1.00 88.25 419 GLY A O 1
ATOM 3138 N N . PHE A 1 420 ? 28.375 10.493 26.864 1.00 87.00 420 PHE A N 1
ATOM 3139 C CA . PHE A 1 420 ? 26.983 10.663 27.290 1.00 87.00 420 PHE A CA 1
ATOM 3140 C C . PHE A 1 420 ? 25.991 10.119 26.251 1.00 87.00 420 PHE A C 1
ATOM 3142 O O . PHE A 1 420 ? 26.126 10.383 25.059 1.00 87.00 420 PHE A O 1
ATOM 3149 N N . LEU A 1 421 ? 24.946 9.435 26.726 1.00 88.62 421 LEU A N 1
ATOM 3150 C CA . LEU A 1 421 ? 23.780 9.047 25.931 1.00 88.62 421 LEU A CA 1
ATOM 3151 C C . LEU A 1 421 ? 22.615 10.000 26.232 1.00 88.62 421 LEU A C 1
ATOM 3153 O O . LEU A 1 421 ? 22.058 9.981 27.330 1.00 88.62 421 LEU A O 1
ATOM 3157 N N . THR A 1 422 ? 22.237 10.836 25.266 1.00 89.94 422 THR A N 1
ATOM 3158 C CA . THR A 1 422 ? 21.067 11.724 25.371 1.00 89.94 422 THR A CA 1
ATOM 3159 C C . THR A 1 422 ? 19.875 11.092 24.655 1.00 89.94 422 THR A C 1
ATOM 3161 O O . THR A 1 422 ? 19.946 10.820 23.460 1.00 89.94 422 THR A O 1
ATOM 3164 N N . LEU A 1 423 ? 18.774 10.857 25.374 1.00 91.88 423 LEU A N 1
ATOM 3165 C CA . LEU A 1 423 ? 17.544 10.289 24.811 1.00 91.88 423 LEU A CA 1
ATOM 3166 C C . LEU A 1 423 ? 16.572 11.409 24.417 1.00 91.88 423 LEU A C 1
ATOM 3168 O O . LEU A 1 423 ? 16.431 12.389 25.147 1.00 91.88 423 LEU A O 1
ATOM 3172 N N . ALA A 1 424 ? 15.892 11.256 23.278 1.00 92.00 424 ALA A N 1
ATOM 3173 C CA . ALA A 1 424 ? 15.009 12.288 22.725 1.00 92.00 424 ALA A CA 1
ATOM 3174 C C . ALA A 1 424 ? 13.727 12.522 23.549 1.00 92.00 424 ALA A C 1
ATOM 3176 O O . ALA A 1 424 ? 13.144 13.601 23.483 1.00 92.00 424 ALA A O 1
ATOM 3177 N N . ALA A 1 425 ? 13.278 11.516 24.305 1.00 94.19 425 ALA A N 1
ATOM 3178 C CA . ALA A 1 425 ? 12.072 11.573 25.122 1.00 94.19 425 ALA A CA 1
ATOM 3179 C C . ALA A 1 425 ? 12.119 10.545 26.266 1.00 94.19 425 ALA A C 1
ATOM 3181 O O . ALA A 1 425 ? 13.015 9.701 26.334 1.00 94.19 425 ALA A O 1
ATOM 3182 N N . ASN A 1 426 ? 11.124 10.614 27.152 1.00 93.31 426 ASN A N 1
ATOM 3183 C CA . ASN A 1 426 ? 10.892 9.619 28.198 1.00 93.31 426 ASN A CA 1
ATOM 3184 C C . ASN A 1 426 ? 10.489 8.252 27.596 1.00 93.31 426 ASN A C 1
ATOM 3186 O O . ASN A 1 426 ? 9.923 8.211 26.499 1.00 93.31 426 ASN A O 1
ATOM 3190 N N . PRO A 1 427 ? 10.764 7.130 28.288 1.00 94.75 427 PRO A N 1
ATOM 3191 C CA . PRO A 1 427 ? 10.385 5.799 27.817 1.00 94.75 427 PRO A CA 1
ATOM 3192 C C . PRO A 1 427 ? 8.856 5.647 27.725 1.00 94.75 427 PRO A C 1
ATOM 3194 O O . PRO A 1 427 ? 8.125 6.139 28.580 1.00 94.75 427 PRO A O 1
ATOM 3197 N N . VAL A 1 428 ? 8.388 4.941 26.688 1.00 93.12 428 VAL A N 1
ATOM 3198 C CA . VAL A 1 428 ? 6.963 4.614 26.461 1.00 93.12 428 VAL A CA 1
ATOM 3199 C C . VAL A 1 428 ? 6.744 3.102 26.529 1.00 93.12 428 VAL A C 1
ATOM 3201 O O . VAL A 1 428 ? 5.777 2.653 27.134 1.00 93.12 428 VAL A O 1
ATOM 3204 N N . ASN A 1 429 ? 7.664 2.308 25.962 1.00 93.19 429 ASN A N 1
ATOM 3205 C CA . ASN A 1 429 ? 7.621 0.849 26.063 1.00 93.19 429 ASN A CA 1
ATOM 3206 C C . ASN A 1 429 ? 8.499 0.343 27.221 1.00 93.19 429 ASN A C 1
ATOM 3208 O O . ASN A 1 429 ? 9.537 0.951 27.496 1.00 93.19 429 ASN A O 1
ATOM 3212 N N . PRO A 1 430 ? 8.169 -0.817 27.827 1.00 90.75 430 PRO A N 1
ATOM 3213 C CA . PRO A 1 430 ? 8.927 -1.379 28.951 1.00 90.75 430 PRO A CA 1
ATOM 3214 C C . PRO A 1 430 ? 10.413 -1.653 28.674 1.00 90.75 430 PRO A C 1
ATOM 3216 O O . PRO A 1 430 ? 11.208 -1.682 29.605 1.00 90.75 430 PRO A O 1
ATOM 3219 N N . LEU A 1 431 ? 10.791 -1.858 27.408 1.00 91.06 431 LEU A N 1
ATOM 3220 C CA . LEU A 1 431 ? 12.172 -2.150 26.999 1.00 91.06 431 LEU A CA 1
ATOM 3221 C C . LEU A 1 431 ? 12.946 -0.910 26.519 1.00 91.06 431 LEU A C 1
ATOM 3223 O O . LEU A 1 431 ? 14.052 -1.037 26.001 1.00 91.06 431 LEU A O 1
ATOM 3227 N N . HIS A 1 432 ? 12.381 0.293 26.652 1.00 94.31 432 HIS A N 1
ATOM 3228 C CA . HIS A 1 432 ? 13.110 1.523 26.343 1.00 94.31 432 HIS A CA 1
ATOM 3229 C C . HIS A 1 432 ? 14.121 1.856 27.445 1.00 94.31 432 HIS A C 1
ATOM 3231 O O . HIS A 1 432 ? 13.858 1.670 28.632 1.00 94.31 432 HIS A O 1
ATOM 3237 N N . ALA A 1 433 ? 15.253 2.444 27.056 1.00 91.75 433 ALA A N 1
ATOM 3238 C CA . ALA A 1 433 ? 16.144 3.090 28.010 1.00 91.75 433 ALA A CA 1
ATOM 3239 C C . ALA A 1 433 ? 15.425 4.271 28.692 1.00 91.75 433 ALA A C 1
ATOM 3241 O O . ALA A 1 433 ? 14.707 5.035 28.043 1.00 91.75 433 ALA A O 1
ATOM 3242 N N . ALA A 1 434 ? 15.627 4.429 29.999 1.00 93.38 434 ALA A N 1
ATOM 3243 C CA . ALA A 1 434 ? 15.026 5.499 30.788 1.00 93.38 434 ALA A CA 1
ATOM 3244 C C . ALA A 1 434 ? 16.035 6.625 31.054 1.00 93.38 434 ALA A C 1
ATOM 3246 O O . ALA A 1 434 ? 17.185 6.369 31.411 1.00 93.38 434 ALA A O 1
ATOM 3247 N N . THR A 1 435 ? 15.605 7.885 30.923 1.00 93.19 435 THR A N 1
ATOM 3248 C CA . THR A 1 435 ? 16.423 9.026 31.360 1.00 93.19 435 THR A CA 1
ATOM 3249 C C . THR A 1 435 ? 16.447 9.100 32.887 1.00 93.19 435 THR A C 1
ATOM 3251 O O . THR A 1 435 ? 15.476 8.739 33.552 1.00 93.19 435 THR A O 1
ATOM 3254 N N . LYS A 1 436 ? 17.530 9.633 33.468 1.00 91.06 436 LYS A N 1
ATOM 3255 C CA . LYS A 1 436 ? 17.572 9.899 34.914 1.00 91.06 436 LYS A CA 1
ATOM 3256 C C . LYS A 1 436 ? 16.446 10.843 35.351 1.00 91.06 436 LYS A C 1
ATOM 3258 O O . LYS A 1 436 ? 15.816 10.584 36.365 1.00 91.06 436 LYS A O 1
ATOM 3263 N N . LEU A 1 437 ? 16.159 11.882 34.560 1.00 91.50 437 LEU A N 1
ATOM 3264 C CA . LEU A 1 437 ? 15.054 12.807 34.827 1.00 91.50 437 LEU A CA 1
ATOM 3265 C C . LEU A 1 437 ? 13.706 12.078 34.904 1.00 91.50 437 LEU A C 1
ATOM 3267 O O . LEU A 1 437 ? 12.926 12.364 35.803 1.00 91.50 437 LEU A O 1
ATOM 3271 N N . TYR A 1 438 ? 13.446 11.132 33.994 1.00 93.88 438 TYR A N 1
ATOM 3272 C CA . TYR A 1 438 ? 12.235 10.316 34.040 1.00 93.88 438 TYR A CA 1
ATOM 3273 C C . TYR A 1 438 ? 12.149 9.542 35.354 1.00 93.88 438 TYR A C 1
ATOM 3275 O O . TYR A 1 438 ? 11.157 9.683 36.062 1.00 93.88 438 TYR A O 1
ATOM 3283 N N . VAL A 1 439 ? 13.201 8.796 35.712 1.00 92.94 439 VAL A N 1
ATOM 3284 C CA . VAL A 1 439 ? 13.239 8.001 36.951 1.00 92.94 439 VAL A CA 1
ATOM 3285 C C . VAL A 1 439 ? 13.074 8.885 38.188 1.00 92.94 439 VAL A C 1
ATOM 3287 O O . VAL A 1 439 ? 12.285 8.556 39.066 1.00 92.94 439 VAL A O 1
ATOM 3290 N N . ASP A 1 440 ? 13.754 10.030 38.233 1.00 93.62 440 ASP A N 1
ATOM 3291 C CA . ASP A 1 440 ? 13.670 10.983 39.346 1.00 93.62 440 ASP A CA 1
ATOM 3292 C C . ASP A 1 440 ? 12.295 11.671 39.436 1.00 93.62 440 ASP A C 1
ATOM 3294 O O . ASP A 1 440 ? 11.921 12.161 40.499 1.00 93.62 440 ASP A O 1
ATOM 3298 N N . SER A 1 441 ? 11.544 11.727 38.330 1.00 91.50 441 SER A N 1
ATOM 3299 C CA . SER A 1 441 ? 10.194 12.306 38.280 1.00 91.50 441 SER A CA 1
ATOM 3300 C C . SER A 1 441 ? 9.082 11.325 38.654 1.00 91.50 441 SER A C 1
ATOM 3302 O O . SER A 1 441 ? 7.939 11.747 38.839 1.00 91.50 441 SER A O 1
ATOM 3304 N N . LEU A 1 442 ? 9.391 10.027 38.764 1.00 91.25 442 LEU A N 1
ATOM 3305 C CA . LEU A 1 442 ? 8.434 9.031 39.232 1.00 91.25 442 LEU A CA 1
ATOM 3306 C C . LEU A 1 442 ? 8.091 9.313 40.698 1.00 91.25 442 LEU A C 1
ATOM 3308 O O . LEU A 1 442 ? 8.959 9.557 41.534 1.00 91.25 442 LEU A O 1
ATOM 3312 N N . THR A 1 443 ? 6.800 9.290 41.011 1.00 88.31 443 THR A N 1
ATOM 3313 C CA . THR A 1 443 ? 6.281 9.553 42.359 1.00 88.31 443 THR A CA 1
ATOM 3314 C C . THR A 1 443 ? 5.455 8.366 42.824 1.00 88.31 443 THR A C 1
ATOM 3316 O O . THR A 1 443 ? 5.199 7.431 42.075 1.00 88.31 443 THR A O 1
ATOM 3319 N N . LEU A 1 444 ? 4.965 8.396 44.058 1.00 83.81 444 LEU A N 1
ATOM 3320 C CA . LEU A 1 444 ? 4.072 7.350 44.555 1.00 83.81 444 LEU A CA 1
ATOM 3321 C C . LEU A 1 444 ? 2.814 7.176 43.678 1.00 83.81 444 LEU A C 1
ATOM 3323 O O . LEU A 1 444 ? 2.315 6.068 43.538 1.00 83.81 444 LEU A O 1
ATOM 3327 N N . ALA A 1 445 ? 2.358 8.251 43.025 1.00 81.31 445 ALA A N 1
ATOM 3328 C CA . ALA A 1 445 ? 1.243 8.226 42.079 1.00 81.31 445 ALA A CA 1
ATOM 3329 C C . ALA A 1 445 ? 1.578 7.572 40.724 1.00 81.31 445 ALA A C 1
ATOM 3331 O O . ALA A 1 445 ? 0.667 7.321 39.941 1.00 81.31 445 ALA A O 1
ATOM 3332 N N . SER A 1 446 ? 2.857 7.319 40.409 1.00 86.94 446 SER A N 1
ATOM 3333 C CA . SER A 1 446 ? 3.232 6.614 39.173 1.00 86.94 446 SER A CA 1
ATOM 3334 C C . SER A 1 446 ? 3.154 5.091 39.297 1.00 86.94 446 SER A C 1
ATOM 3336 O O . SER A 1 446 ? 3.352 4.391 38.307 1.00 86.94 446 SER A O 1
ATOM 3338 N N . LEU A 1 447 ? 2.911 4.568 40.500 1.00 88.75 447 LEU A N 1
ATOM 3339 C CA . LEU A 1 447 ? 2.744 3.142 40.740 1.00 88.75 447 LEU A CA 1
ATOM 3340 C C . LEU A 1 447 ? 1.308 2.728 40.419 1.00 88.75 447 LEU A C 1
ATOM 3342 O O . LEU A 1 447 ? 0.353 3.280 40.954 1.00 88.75 447 LEU A O 1
ATOM 3346 N N . THR A 1 448 ? 1.151 1.741 39.543 1.00 87.88 448 THR A N 1
ATOM 3347 C CA . THR A 1 448 ? -0.163 1.265 39.079 1.00 87.88 448 THR A CA 1
ATOM 3348 C C . THR A 1 448 ? -1.015 0.629 40.177 1.00 87.88 448 THR A C 1
ATOM 3350 O O . THR A 1 448 ? -2.234 0.578 40.060 1.00 87.88 448 THR A O 1
ATOM 3353 N N . ASP A 1 449 ? -0.377 0.125 41.229 1.00 88.88 449 ASP A N 1
ATOM 3354 C CA . ASP A 1 449 ? -1.008 -0.486 42.394 1.00 88.88 449 ASP A CA 1
ATOM 3355 C C . ASP A 1 449 ? -1.258 0.521 43.526 1.00 88.88 449 ASP A C 1
ATOM 3357 O O . ASP A 1 449 ? -1.710 0.119 44.596 1.00 88.88 449 ASP A O 1
ATOM 3361 N N . VAL A 1 450 ? -1.002 1.817 43.307 1.00 89.25 450 VAL A N 1
ATOM 3362 C CA . VAL A 1 450 ? -1.246 2.880 44.286 1.00 89.25 450 VAL A CA 1
ATOM 3363 C C . VAL A 1 450 ? -2.311 3.850 43.782 1.00 89.25 450 VAL A C 1
ATOM 3365 O O . VAL A 1 450 ? -2.195 4.436 42.711 1.00 89.25 450 VAL A O 1
ATOM 3368 N N . THR A 1 451 ? -3.334 4.092 44.598 1.00 86.38 451 THR A N 1
ATOM 3369 C CA . THR A 1 451 ? -4.360 5.113 44.356 1.00 86.38 451 THR A CA 1
ATOM 3370 C C . THR A 1 451 ? -4.353 6.144 45.483 1.00 86.38 451 THR A C 1
ATOM 3372 O O . THR A 1 451 ? -4.659 5.831 46.632 1.00 86.38 451 THR A O 1
ATOM 3375 N N . LEU A 1 452 ? -4.028 7.402 45.168 1.00 84.62 452 LEU A N 1
ATOM 3376 C CA . LEU A 1 452 ? -4.080 8.498 46.139 1.00 84.62 452 LEU A CA 1
ATOM 3377 C C . LEU A 1 452 ? -5.469 9.157 46.107 1.00 84.62 452 LEU A C 1
ATOM 3379 O O . LEU A 1 452 ? -5.828 9.785 45.115 1.00 84.62 452 LEU A O 1
ATOM 3383 N N . LEU A 1 453 ? -6.251 9.038 47.183 1.00 76.50 453 LEU A N 1
ATOM 3384 C CA . LEU A 1 453 ? -7.607 9.608 47.285 1.00 76.50 453 LEU A CA 1
ATOM 3385 C C . LEU A 1 453 ? -7.624 11.076 47.758 1.00 76.50 453 LEU A C 1
ATOM 3387 O O . LEU A 1 453 ? -8.687 11.677 47.902 1.00 76.50 453 LEU A O 1
ATOM 3391 N N . GLY A 1 454 ? -6.451 11.671 47.984 1.00 74.06 454 GLY A N 1
ATOM 3392 C CA . GLY A 1 454 ? -6.277 13.071 48.373 1.00 74.06 454 GLY A CA 1
ATOM 3393 C C . GLY A 1 454 ? -4.800 13.484 48.397 1.00 74.06 454 GLY A C 1
ATOM 3394 O O . GLY A 1 454 ? -3.929 12.622 48.241 1.00 74.06 454 GLY A O 1
ATOM 3395 N N . PRO A 1 455 ? -4.489 14.784 48.580 1.00 70.12 455 PRO A N 1
ATOM 3396 C CA . PRO A 1 455 ? -3.109 15.254 48.664 1.00 70.12 455 PRO A CA 1
ATOM 3397 C C . PRO A 1 455 ? -2.402 14.618 49.866 1.00 70.12 455 PRO A C 1
ATOM 3399 O O . PRO A 1 455 ? -2.874 14.736 50.996 1.00 70.12 455 PRO A O 1
ATOM 3402 N N . ALA A 1 456 ? -1.269 13.959 49.611 1.00 69.00 456 ALA A N 1
ATOM 3403 C CA . ALA A 1 456 ? -0.468 13.337 50.657 1.00 69.00 456 ALA A CA 1
ATOM 3404 C C . ALA A 1 456 ? 0.070 14.404 51.624 1.00 69.00 456 ALA A C 1
ATOM 3406 O O . ALA A 1 456 ? 0.762 15.340 51.218 1.00 69.00 456 ALA A O 1
ATOM 3407 N N . SER A 1 457 ? -0.257 14.258 52.901 1.00 72.25 457 SER A N 1
ATOM 3408 C CA . SER A 1 457 ? 0.241 15.083 53.996 1.00 72.25 457 SER A CA 1
ATOM 3409 C C . SER A 1 457 ? 1.353 14.356 54.750 1.00 72.25 457 SER A C 1
ATOM 3411 O O . SER A 1 457 ? 1.445 13.128 54.751 1.00 72.25 457 SER A O 1
ATOM 3413 N N . LEU A 1 458 ? 2.227 15.118 55.413 1.00 70.94 458 LEU A N 1
ATOM 3414 C CA . LEU A 1 458 ? 3.255 14.531 56.270 1.00 70.94 458 LEU A CA 1
ATOM 3415 C C . LEU A 1 458 ? 2.585 13.701 57.380 1.00 70.94 458 LEU A C 1
ATOM 3417 O O . LEU A 1 458 ? 1.834 14.247 58.187 1.00 70.94 458 LEU A O 1
ATOM 3421 N N . GLY A 1 459 ? 2.883 12.401 57.427 1.00 69.88 459 GLY A N 1
ATOM 3422 C CA . GLY A 1 459 ? 2.305 11.459 58.392 1.00 69.88 459 GLY A CA 1
ATOM 3423 C C . GLY A 1 459 ? 1.200 10.556 57.836 1.00 69.88 459 GLY A C 1
ATOM 3424 O O . GLY A 1 459 ? 0.710 9.704 58.577 1.00 69.88 459 GLY A O 1
ATOM 3425 N N . ASP A 1 460 ? 0.835 10.697 56.559 1.00 75.62 460 ASP A N 1
ATOM 3426 C CA . ASP A 1 460 ? -0.037 9.734 55.886 1.00 75.62 460 ASP A CA 1
ATOM 3427 C C . ASP A 1 460 ? 0.656 8.369 55.757 1.00 75.62 460 ASP A C 1
ATOM 3429 O O . ASP A 1 460 ? 1.866 8.274 55.532 1.00 75.62 460 ASP A O 1
ATOM 3433 N N . VAL A 1 461 ? -0.127 7.299 55.891 1.00 77.06 461 VAL A N 1
ATOM 3434 C CA . VAL A 1 461 ? 0.333 5.912 55.772 1.00 77.06 461 VAL A CA 1
ATOM 3435 C C . VAL A 1 461 ? -0.381 5.275 54.586 1.00 77.06 461 VAL A C 1
ATOM 3437 O O . VAL A 1 461 ? -1.597 5.409 54.460 1.00 77.06 461 VAL A O 1
ATOM 3440 N N . LEU A 1 462 ? 0.360 4.570 53.729 1.00 82.75 462 LEU A N 1
ATOM 3441 C CA . LEU A 1 462 ? -0.245 3.721 52.706 1.00 82.75 462 LEU A CA 1
ATOM 3442 C C . LEU A 1 462 ? -0.817 2.456 53.349 1.00 82.75 462 LEU A C 1
ATOM 3444 O O . LEU A 1 462 ? -0.114 1.750 54.072 1.00 82.75 462 LEU A O 1
ATOM 3448 N N . SER A 1 463 ? -2.074 2.145 53.048 1.00 80.88 463 SER A N 1
ATOM 3449 C CA . SER A 1 463 ? -2.739 0.916 53.482 1.00 80.88 463 SER A CA 1
ATOM 3450 C C . SER A 1 463 ? -3.263 0.132 52.283 1.00 80.88 463 SER A C 1
ATOM 3452 O O . SER A 1 463 ? -3.759 0.723 51.326 1.00 80.88 463 SER A O 1
ATOM 3454 N N . TYR A 1 464 ? -3.117 -1.193 52.314 1.00 84.56 464 TYR A N 1
ATOM 3455 C CA . TYR A 1 464 ? -3.658 -2.07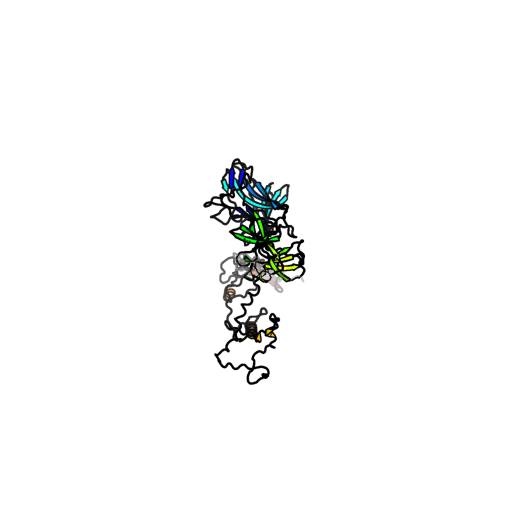6 51.282 1.00 84.56 464 TYR A CA 1
ATOM 3456 C C . TYR A 1 464 ? -5.121 -2.392 51.601 1.00 84.56 464 TYR A C 1
ATOM 3458 O O . TYR A 1 464 ? -5.411 -2.938 52.665 1.00 84.56 464 TYR A O 1
ATOM 3466 N N . ASP A 1 465 ? -6.038 -2.050 50.700 1.00 78.19 465 ASP A N 1
ATOM 3467 C CA . ASP A 1 465 ? -7.486 -2.226 50.900 1.00 78.19 465 ASP A CA 1
ATOM 3468 C C . ASP A 1 465 ? -8.017 -3.602 50.453 1.00 78.19 465 ASP A C 1
ATOM 3470 O O . ASP A 1 465 ? -9.214 -3.874 50.545 1.00 78.19 465 ASP A O 1
ATOM 3474 N N . GLY A 1 466 ? -7.124 -4.483 49.990 1.00 79.88 466 GLY A N 1
ATOM 3475 C CA . GLY A 1 466 ? -7.464 -5.772 49.386 1.00 79.88 466 GLY A CA 1
ATOM 3476 C C . GLY A 1 466 ? -7.383 -5.783 47.857 1.00 79.88 466 GLY A C 1
ATOM 3477 O O . GLY A 1 466 ? -7.471 -6.859 47.269 1.00 79.88 466 GLY A O 1
ATOM 3478 N N . ALA A 1 467 ? -7.184 -4.627 47.217 1.00 84.50 467 ALA A N 1
ATOM 3479 C CA . ALA A 1 467 ? -6.979 -4.502 45.776 1.00 84.50 467 ALA A CA 1
ATOM 3480 C C . ALA A 1 467 ? -5.806 -3.571 45.430 1.00 84.50 467 ALA A C 1
ATOM 3482 O O . ALA A 1 467 ? -4.939 -3.957 44.645 1.00 84.50 467 ALA A O 1
ATOM 3483 N N . VAL A 1 468 ? -5.747 -2.383 46.035 1.00 87.25 468 VAL A N 1
ATOM 3484 C CA . VAL A 1 468 ? -4.730 -1.351 45.786 1.00 87.25 468 VAL A CA 1
ATOM 3485 C C . VAL A 1 468 ? -4.210 -0.758 47.097 1.00 87.25 468 VAL A C 1
ATOM 3487 O O . VAL A 1 468 ? -4.838 -0.826 48.154 1.00 87.25 468 VAL A O 1
ATOM 3490 N N . TRP A 1 469 ? -3.026 -0.160 47.044 1.00 88.75 469 TRP A N 1
ATOM 3491 C CA . TRP A 1 469 ? -2.501 0.670 48.119 1.00 88.75 469 TRP A CA 1
ATOM 3492 C C . TRP A 1 469 ? -3.145 2.049 48.057 1.00 88.75 469 TRP A C 1
ATOM 3494 O O . TRP A 1 469 ? -3.085 2.721 47.030 1.00 88.75 469 TRP A O 1
ATOM 3504 N N . THR A 1 470 ? -3.727 2.512 49.158 1.00 84.50 470 THR A N 1
ATOM 3505 C CA . THR A 1 470 ? -4.332 3.844 49.233 1.00 84.50 470 THR A CA 1
ATOM 3506 C C . THR A 1 470 ? -3.722 4.673 50.353 1.00 84.50 470 THR A C 1
ATOM 3508 O O . THR A 1 470 ? -3.346 4.137 51.396 1.00 84.50 470 THR A O 1
ATOM 3511 N N . ASN A 1 471 ? -3.623 5.993 50.153 1.00 79.75 471 ASN A N 1
ATOM 3512 C CA . ASN A 1 471 ? -3.289 6.941 51.229 1.00 79.75 471 ASN A CA 1
ATOM 3513 C C . ASN A 1 471 ? -4.514 7.366 52.046 1.00 79.75 471 ASN A C 1
ATOM 3515 O O . ASN A 1 471 ? -4.430 8.284 52.863 1.00 79.75 471 ASN A O 1
ATOM 3519 N N . THR A 1 472 ? -5.661 6.731 51.810 1.00 67.31 472 THR A N 1
ATOM 3520 C CA . THR A 1 472 ? -6.818 6.873 52.680 1.00 67.31 472 THR A CA 1
ATOM 3521 C C . THR A 1 472 ? -6.363 6.528 54.082 1.00 67.31 472 THR A C 1
ATOM 3523 O O . THR A 1 472 ? -5.758 5.479 54.296 1.00 67.31 472 THR A O 1
ATOM 3526 N N . ILE A 1 473 ? -6.676 7.397 55.042 1.00 59.19 473 ILE A N 1
ATOM 3527 C CA . ILE A 1 473 ? -6.723 6.989 56.441 1.00 59.19 473 ILE A CA 1
ATOM 3528 C C . ILE A 1 473 ? -7.639 5.761 56.422 1.00 59.19 473 ILE A C 1
ATOM 3530 O O . ILE A 1 473 ? -8.807 5.945 56.063 1.00 59.19 473 ILE A O 1
ATOM 3534 N N . PRO A 1 474 ? -7.157 4.534 56.719 1.00 56.47 474 PRO A N 1
ATOM 3535 C CA . PRO A 1 474 ? -8.043 3.399 56.891 1.00 56.47 474 PRO A CA 1
ATOM 3536 C C . PRO A 1 474 ? -9.212 3.904 57.714 1.00 56.47 474 PRO A C 1
ATOM 3538 O O . PRO A 1 474 ? -8.998 4.587 58.723 1.00 56.47 474 PRO A O 1
ATOM 3541 N N . SER A 1 475 ? -10.436 3.613 57.286 1.00 60.22 475 SER A N 1
ATOM 3542 C CA . SER A 1 475 ? -11.666 3.991 57.991 1.00 60.22 475 SER A CA 1
ATOM 3543 C C . SER A 1 475 ? -11.659 3.567 59.466 1.00 60.22 475 SER A C 1
ATOM 3545 O O . SER A 1 475 ? -12.544 3.956 60.224 1.00 60.22 475 SER A O 1
ATOM 3547 N N . PHE A 1 476 ? -10.622 2.847 59.901 1.00 62.34 476 PHE A N 1
ATOM 3548 C CA . PHE A 1 476 ? -10.294 2.657 61.285 1.00 62.34 476 PHE A CA 1
ATOM 3549 C C . PHE A 1 476 ? -8.767 2.569 61.579 1.00 62.34 476 PHE A C 1
ATOM 3551 O O . PHE A 1 476 ? -8.238 1.484 61.798 1.00 62.34 476 PHE A O 1
ATOM 3558 N N . ILE A 1 477 ? -8.032 3.698 61.631 1.00 65.19 477 ILE A N 1
ATOM 3559 C CA . ILE A 1 477 ? -6.829 3.781 62.497 1.00 65.19 477 ILE A CA 1
ATOM 3560 C C . ILE A 1 477 ? -7.292 4.311 63.857 1.00 65.19 477 ILE A C 1
ATOM 3562 O O . ILE A 1 477 ? -7.602 5.504 63.954 1.00 65.19 477 ILE A O 1
ATOM 3566 N N . PRO A 1 478 ? -7.338 3.479 64.912 1.00 69.69 478 PRO A N 1
ATOM 3567 C CA . PRO A 1 478 ? -7.609 3.950 66.262 1.00 69.69 478 PRO A CA 1
ATOM 3568 C C . PRO A 1 478 ? -6.490 4.910 66.679 1.00 69.69 478 PRO A C 1
ATOM 3570 O O . PRO A 1 478 ? -5.395 4.499 67.049 1.00 69.69 478 PRO A O 1
ATOM 3573 N N . LYS A 1 479 ? -6.754 6.216 66.614 1.00 72.88 479 LYS A N 1
ATOM 3574 C CA . LYS A 1 479 ? -5.858 7.259 67.139 1.00 72.88 479 LYS A CA 1
ATOM 3575 C C . LYS A 1 479 ? -5.955 7.375 68.657 1.00 72.88 479 LYS A C 1
ATOM 3577 O O . LYS A 1 479 ? -5.137 8.041 69.284 1.00 72.88 479 LYS A O 1
ATOM 3582 N N . THR A 1 480 ? -6.966 6.746 69.247 1.00 80.25 480 THR A N 1
ATOM 3583 C CA . THR A 1 480 ? -7.188 6.683 70.687 1.00 80.25 480 THR A CA 1
ATOM 3584 C C . THR A 1 480 ? -7.686 5.297 71.074 1.00 80.25 480 THR A C 1
ATOM 3586 O O . THR A 1 480 ? -8.317 4.608 70.273 1.00 80.25 480 THR A O 1
ATOM 3589 N N . PHE A 1 481 ? -7.446 4.914 72.328 1.00 82.75 481 PHE A N 1
ATOM 3590 C CA . PHE A 1 481 ? -7.902 3.641 72.888 1.00 82.75 481 PHE A CA 1
ATOM 3591 C C . PHE A 1 481 ? -9.424 3.434 72.752 1.00 82.75 481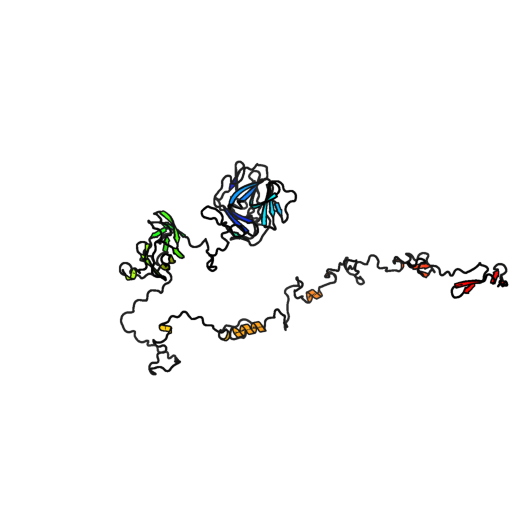 PHE A C 1
ATOM 3593 O O . PHE A 1 481 ? -9.855 2.322 72.493 1.00 82.75 481 PHE A O 1
ATOM 3600 N N . LEU A 1 482 ? -10.230 4.506 72.824 1.00 85.88 482 LEU A N 1
ATOM 3601 C CA . LEU A 1 482 ? -11.699 4.443 72.719 1.00 85.88 482 LEU A CA 1
ATOM 3602 C C . LEU A 1 482 ? -12.230 4.114 71.327 1.00 85.88 482 LEU A C 1
ATOM 3604 O O . LEU A 1 482 ? -13.412 3.820 71.167 1.00 85.88 482 LEU A O 1
ATOM 3608 N N . GLN A 1 483 ? -11.397 4.275 70.304 1.00 82.88 483 GLN A N 1
ATOM 3609 C CA . GLN A 1 483 ? -11.834 3.975 68.956 1.00 82.88 483 GLN A CA 1
ATOM 3610 C C . GLN A 1 483 ? -11.849 2.457 68.758 1.00 82.88 483 GLN A C 1
ATOM 3612 O O . GLN A 1 483 ? -12.689 1.986 67.999 1.00 82.88 483 GLN A O 1
ATOM 3617 N N . LEU A 1 484 ? -10.923 1.711 69.381 1.00 86.94 484 LEU A N 1
ATOM 3618 C CA . LEU A 1 484 ? -10.768 0.266 69.192 1.00 86.94 484 LEU A CA 1
ATOM 3619 C C . LEU A 1 484 ? -12.108 -0.458 69.381 1.00 86.94 484 LEU A C 1
ATOM 3621 O O . LEU A 1 484 ? -12.809 -0.235 70.365 1.00 86.94 484 LEU A O 1
ATOM 3625 N N . THR A 1 485 ? -12.468 -1.324 68.431 1.00 86.94 485 THR A N 1
ATOM 3626 C CA . THR A 1 485 ? -13.767 -2.022 68.424 1.00 86.94 485 THR A CA 1
ATOM 3627 C C . THR A 1 485 ? -13.916 -3.026 69.561 1.00 86.94 485 THR A C 1
ATOM 3629 O O . THR A 1 485 ? -15.028 -3.386 69.932 1.00 86.94 485 THR A O 1
ATOM 3632 N N . ASP A 1 486 ? -12.792 -3.486 70.093 1.00 90.38 486 ASP A N 1
ATOM 3633 C CA . ASP A 1 486 ? -12.661 -4.405 71.213 1.00 90.38 486 ASP A CA 1
ATOM 3634 C C . ASP A 1 486 ? -12.309 -3.675 72.519 1.00 90.38 486 ASP A C 1
ATOM 3636 O O . ASP A 1 486 ? -11.874 -4.315 73.468 1.00 90.38 486 ASP A O 1
ATOM 3640 N N . ALA A 1 487 ? -12.499 -2.354 72.601 1.00 91.62 487 ALA A N 1
ATOM 3641 C CA . ALA A 1 487 ? -12.307 -1.571 73.820 1.00 91.62 487 ALA A CA 1
ATOM 3642 C C . ALA A 1 487 ? -13.571 -0.765 74.181 1.00 91.62 487 ALA A C 1
ATOM 3644 O O . ALA A 1 487 ? -14.465 -0.579 73.351 1.00 91.62 487 ALA A O 1
ATOM 3645 N N . PRO A 1 488 ? -13.681 -0.245 75.417 1.00 91.12 488 PRO A N 1
ATOM 3646 C CA . PRO A 1 488 ? -14.794 0.620 75.792 1.00 91.12 488 PRO A CA 1
ATOM 3647 C C . PRO A 1 488 ? -14.810 1.907 74.962 1.00 91.12 488 PRO A C 1
ATOM 3649 O O . PRO A 1 488 ? -13.780 2.549 74.780 1.00 91.12 488 PRO A O 1
ATOM 3652 N N . SER A 1 489 ? -15.997 2.339 74.535 1.00 89.88 489 SER A N 1
ATOM 3653 C CA . SER A 1 489 ? -16.177 3.497 73.645 1.00 89.88 489 SER A CA 1
ATOM 3654 C C . SER A 1 489 ? -16.289 4.851 74.364 1.00 89.88 489 SER A C 1
ATOM 3656 O O . SER A 1 489 ? -16.510 5.880 73.724 1.00 89.88 489 SER A O 1
ATOM 3658 N N . SER A 1 490 ? -16.144 4.890 75.696 1.00 90.88 490 SER A N 1
ATOM 3659 C CA . SER A 1 490 ? -16.177 6.129 76.483 1.00 90.88 490 SER A CA 1
ATOM 3660 C C . SER A 1 490 ? -15.421 6.016 77.809 1.00 90.88 490 SER A C 1
ATOM 3662 O O . SER A 1 490 ? -15.464 4.982 78.471 1.00 90.88 490 SER A O 1
ATOM 3664 N N . TYR A 1 491 ? -14.795 7.118 78.237 1.00 92.25 491 TYR A N 1
ATOM 3665 C CA . TYR A 1 491 ? -14.254 7.276 79.597 1.00 92.25 491 TYR A CA 1
ATOM 3666 C C . TYR A 1 491 ? -15.275 7.851 80.592 1.00 92.25 491 TYR A C 1
ATOM 3668 O O . TYR A 1 491 ? -15.014 7.895 81.796 1.00 92.25 491 TYR A O 1
ATOM 3676 N N . VAL A 1 492 ? -16.430 8.332 80.121 1.00 93.62 492 VAL A N 1
ATOM 3677 C CA . VAL A 1 492 ? -17.433 8.962 80.990 1.00 93.62 492 VAL A CA 1
ATOM 3678 C C . VAL A 1 492 ? -17.969 7.925 81.979 1.00 93.62 492 VAL A C 1
ATOM 3680 O O . VAL A 1 492 ? -18.431 6.856 81.586 1.00 93.62 492 VAL A O 1
ATOM 3683 N N . GLY A 1 493 ? -17.880 8.241 83.274 1.00 89.81 493 GLY A N 1
ATOM 3684 C CA . GLY A 1 493 ? -18.297 7.347 84.360 1.00 89.81 493 GLY A CA 1
ATOM 3685 C C . GLY A 1 493 ? -17.293 6.247 84.725 1.00 89.81 493 GLY A C 1
ATOM 3686 O O . GLY A 1 493 ? -17.587 5.451 85.606 1.00 89.81 493 GLY A O 1
ATOM 3687 N N . GLN A 1 494 ? -16.109 6.215 84.103 1.00 92.12 494 GLN A N 1
ATOM 3688 C CA . GLN A 1 494 ? -15.100 5.160 84.302 1.00 92.12 494 GLN A CA 1
ATOM 3689 C C . GLN A 1 494 ? -13.970 5.576 85.264 1.00 92.12 494 GLN A C 1
ATOM 3691 O O . GLN A 1 494 ? -12.925 4.930 85.334 1.00 92.12 494 GLN A O 1
ATOM 3696 N N . ALA A 1 495 ? -14.140 6.689 85.986 1.00 91.62 495 ALA A N 1
ATOM 3697 C CA . ALA A 1 495 ? -13.116 7.207 86.888 1.00 91.62 495 ALA A CA 1
ATOM 3698 C C . ALA A 1 495 ? -12.781 6.180 87.987 1.00 91.62 495 ALA A C 1
ATOM 3700 O O . ALA A 1 495 ? -13.664 5.731 88.713 1.00 91.62 495 ALA A O 1
ATOM 3701 N N . GLY A 1 496 ? -11.498 5.826 88.113 1.00 86.38 496 GLY A N 1
ATOM 3702 C CA . GLY A 1 496 ? -11.003 4.865 89.109 1.00 86.38 496 GLY A CA 1
ATOM 3703 C C . GLY A 1 496 ? -11.079 3.389 88.697 1.00 86.38 496 GLY A C 1
ATOM 3704 O O . GLY A 1 496 ? -10.646 2.531 89.464 1.00 86.38 496 GLY A O 1
ATOM 3705 N N . LEU A 1 497 ? -11.592 3.082 87.505 1.00 90.50 497 LEU A N 1
ATOM 3706 C CA . LEU A 1 497 ? -11.577 1.733 86.936 1.00 90.50 497 LEU A CA 1
ATOM 3707 C C . LEU A 1 497 ? -10.259 1.472 86.184 1.00 90.50 497 LEU A C 1
ATOM 3709 O O . LEU A 1 497 ? -9.572 2.409 85.776 1.00 90.50 497 LEU A O 1
ATOM 3713 N N . PHE A 1 498 ? -9.904 0.201 85.984 1.00 89.50 498 PHE A N 1
ATOM 3714 C CA . PHE A 1 498 ? -8.732 -0.217 85.205 1.00 89.50 498 PHE A CA 1
ATOM 3715 C C . PHE A 1 498 ? -9.156 -1.018 83.971 1.00 89.50 498 PHE A C 1
ATOM 3717 O O . PHE A 1 498 ? -10.236 -1.608 83.948 1.00 89.50 498 PHE A O 1
ATOM 3724 N N . ALA A 1 499 ? -8.311 -1.036 82.939 1.00 92.38 499 ALA A N 1
ATOM 3725 C CA . ALA A 1 499 ? -8.537 -1.868 81.762 1.00 92.38 499 ALA A CA 1
ATOM 3726 C C . ALA A 1 499 ? -8.189 -3.333 82.071 1.00 92.38 499 ALA A C 1
ATOM 3728 O O . ALA A 1 499 ? -7.097 -3.620 82.564 1.00 92.38 499 ALA A O 1
ATOM 3729 N N . ARG A 1 500 ? -9.096 -4.259 81.756 1.00 90.31 500 ARG A N 1
ATOM 3730 C CA . ARG A 1 500 ? -8.873 -5.712 81.830 1.00 90.31 500 ARG A CA 1
ATOM 3731 C C . ARG A 1 500 ? -9.490 -6.419 80.632 1.00 90.31 500 ARG A C 1
ATOM 3733 O O . ARG A 1 500 ? -10.342 -5.839 79.971 1.00 90.31 500 ARG A O 1
ATOM 3740 N N . VAL A 1 501 ? -9.112 -7.674 80.394 1.00 93.69 501 VAL A N 1
ATOM 3741 C CA . VAL A 1 501 ? -9.830 -8.547 79.451 1.00 93.69 501 VAL A CA 1
ATOM 3742 C C . VAL A 1 501 ? -11.234 -8.816 79.998 1.00 93.69 501 VAL A C 1
ATOM 3744 O O . VAL A 1 501 ? -11.394 -9.082 81.192 1.00 93.69 501 VAL A O 1
ATOM 3747 N N . ASN A 1 502 ? -12.247 -8.691 79.146 1.00 90.88 502 ASN A N 1
ATOM 3748 C CA . ASN A 1 502 ? -13.631 -8.960 79.514 1.00 90.88 502 ASN A CA 1
ATOM 3749 C C . ASN A 1 502 ? -13.842 -10.455 79.820 1.00 90.88 502 ASN A C 1
ATOM 3751 O O . ASN A 1 502 ? -13.043 -11.311 79.445 1.00 90.88 502 ASN A O 1
ATOM 3755 N N . ILE A 1 503 ? -14.945 -10.795 80.488 1.00 87.56 503 ILE A N 1
ATOM 3756 C CA . ILE A 1 503 ? -15.219 -12.190 80.884 1.00 87.56 503 ILE A CA 1
ATOM 3757 C C . ILE A 1 503 ? -15.394 -13.149 79.693 1.00 87.56 503 ILE A C 1
ATOM 3759 O O . ILE A 1 503 ? -15.263 -14.358 79.853 1.00 87.56 503 ILE A O 1
ATOM 3763 N N . GLY A 1 504 ? -15.715 -12.612 78.513 1.00 89.56 504 GLY A N 1
ATOM 3764 C CA . GLY A 1 504 ? -15.863 -13.380 77.279 1.00 89.56 504 GLY A CA 1
ATOM 3765 C C . GLY A 1 504 ? -14.560 -13.590 76.507 1.00 89.56 504 GLY A C 1
ATOM 3766 O O . GLY A 1 504 ? -14.607 -14.245 75.475 1.00 89.56 504 GLY A O 1
ATOM 3767 N N . GLU A 1 505 ? -13.436 -13.025 76.965 1.00 93.56 505 GLU A N 1
ATOM 3768 C CA . GLU A 1 505 ? -12.126 -13.044 76.291 1.00 93.56 505 GLU A CA 1
ATOM 3769 C C . GLU A 1 505 ? -12.136 -12.467 74.861 1.00 93.56 505 GLU A C 1
ATOM 3771 O O . GLU A 1 505 ? -11.285 -12.780 74.032 1.00 93.56 505 GLU A O 1
ATOM 3776 N N . THR A 1 506 ? -13.098 -11.596 74.560 1.00 93.94 506 THR A N 1
ATOM 3777 C CA . THR A 1 506 ? -13.315 -11.011 73.225 1.00 93.94 506 THR A CA 1
ATOM 3778 C C . THR A 1 506 ? -12.872 -9.557 73.109 1.00 93.94 506 THR A C 1
ATOM 3780 O O . THR A 1 506 ? -12.958 -8.983 72.026 1.00 93.94 506 THR A O 1
ATOM 3783 N N . GLY A 1 507 ? -12.424 -8.944 74.205 1.00 93.69 507 GLY A N 1
ATOM 3784 C CA . GLY A 1 507 ? -11.964 -7.561 74.214 1.00 93.69 507 GLY A CA 1
ATOM 3785 C C . GLY A 1 507 ? -11.586 -7.074 75.605 1.00 93.69 507 GLY A C 1
ATOM 3786 O O . GLY A 1 507 ? -11.488 -7.849 76.557 1.00 93.69 507 GLY A O 1
ATOM 3787 N N . LEU A 1 508 ? -11.381 -5.771 75.718 1.00 93.56 508 LEU A N 1
ATOM 3788 C CA . LEU A 1 508 ? -11.074 -5.061 76.944 1.00 93.56 508 LEU A CA 1
ATOM 3789 C C . LEU A 1 508 ? -12.319 -4.357 77.496 1.00 93.56 508 LEU A C 1
ATOM 3791 O O . LEU A 1 508 ? -13.151 -3.832 76.759 1.00 93.56 508 LEU A O 1
ATOM 3795 N N . GLU A 1 509 ? -12.422 -4.301 78.818 1.00 92.44 509 GLU A N 1
ATOM 3796 C CA . GLU A 1 509 ? -13.438 -3.544 79.547 1.00 92.44 509 GLU A CA 1
ATOM 3797 C C . GLU A 1 509 ? -12.804 -2.695 80.657 1.00 92.44 509 GLU A C 1
ATOM 3799 O O . GLU A 1 509 ? -11.725 -3.020 81.161 1.00 92.44 509 GLU A O 1
ATOM 3804 N N . PHE A 1 510 ? -13.477 -1.612 81.057 1.00 92.62 510 PHE A N 1
ATOM 3805 C CA . PHE A 1 510 ? -13.130 -0.884 82.277 1.00 92.62 510 PHE A CA 1
ATOM 3806 C C . PHE A 1 510 ? -13.871 -1.503 83.457 1.00 92.62 510 PHE A C 1
ATOM 3808 O O . PHE A 1 510 ? -15.100 -1.522 83.487 1.00 92.62 510 PHE A O 1
ATOM 3815 N N . ALA A 1 511 ? -13.123 -2.009 84.433 1.00 90.06 511 ALA A N 1
ATOM 3816 C CA . ALA A 1 511 ? -13.684 -2.682 85.595 1.00 90.06 511 ALA A CA 1
ATOM 3817 C C . ALA A 1 511 ? -13.135 -2.114 86.904 1.00 90.06 511 ALA A C 1
ATOM 3819 O O . ALA A 1 511 ? -12.016 -1.602 86.976 1.00 90.06 511 ALA A O 1
ATOM 3820 N N . ALA A 1 512 ? -13.938 -2.213 87.961 1.00 86.69 512 ALA A N 1
ATOM 3821 C CA . ALA A 1 512 ? -13.510 -1.831 89.297 1.00 86.69 512 ALA A CA 1
ATOM 3822 C C . ALA A 1 512 ? -12.495 -2.846 89.817 1.00 86.69 512 ALA A C 1
ATOM 3824 O O . ALA A 1 512 ? -12.651 -4.052 89.609 1.00 86.69 512 ALA A O 1
ATOM 3825 N N . SER A 1 513 ? -11.475 -2.365 90.533 1.00 72.06 513 SER A N 1
ATOM 3826 C CA . SER A 1 513 ? -10.602 -3.238 91.321 1.00 72.06 513 SER A CA 1
ATOM 3827 C C . SER A 1 513 ? -11.373 -3.680 92.552 1.00 72.06 513 SER A C 1
ATOM 3829 O O . SER A 1 513 ? -11.291 -3.072 93.615 1.00 72.06 513 SER A O 1
ATOM 3831 N N . ALA A 1 514 ? -12.220 -4.686 92.370 1.00 64.88 514 ALA A N 1
ATOM 3832 C CA . ALA A 1 514 ? -12.979 -5.291 93.443 1.00 64.88 514 ALA A CA 1
ATOM 3833 C C . ALA A 1 514 ? -12.548 -6.751 93.561 1.00 64.88 514 ALA A C 1
ATOM 3835 O O . ALA A 1 514 ? -12.997 -7.610 92.807 1.00 64.88 514 ALA A O 1
ATOM 3836 N N . GLY A 1 515 ? -11.681 -7.034 94.533 1.00 67.50 515 GLY A N 1
ATOM 3837 C CA . GLY A 1 515 ? -11.751 -8.329 95.190 1.00 67.50 515 GLY A CA 1
ATOM 3838 C C . GLY A 1 515 ? -13.043 -8.328 95.993 1.00 67.50 515 GLY A C 1
ATOM 3839 O O . GLY A 1 515 ? -13.189 -7.508 96.896 1.00 67.50 515 GLY A O 1
ATOM 3840 N N . THR A 1 516 ? -14.013 -9.167 95.634 1.00 71.19 516 THR A N 1
ATOM 3841 C CA . THR A 1 516 ? -15.177 -9.386 96.495 1.00 71.19 516 THR A CA 1
ATOM 3842 C C . THR A 1 516 ? -14.657 -10.008 97.793 1.00 71.19 516 THR A C 1
ATOM 3844 O O . THR A 1 516 ? -14.018 -11.060 97.714 1.00 71.19 516 THR A O 1
ATOM 3847 N N . PRO A 1 517 ? -14.858 -9.380 98.968 1.00 74.19 517 PRO A N 1
ATOM 3848 C CA . PRO A 1 517 ? -14.553 -10.030 100.237 1.00 74.19 517 PRO A CA 1
ATOM 3849 C C . PRO A 1 517 ? -15.309 -11.361 100.299 1.00 74.19 517 PRO A C 1
ATOM 3851 O O . PRO A 1 517 ? -16.475 -11.424 99.904 1.00 74.19 517 PRO A O 1
ATOM 3854 N N . ALA A 1 518 ? -14.656 -12.431 100.735 1.00 78.56 518 ALA A N 1
ATOM 3855 C CA . ALA A 1 518 ? -15.328 -13.707 100.939 1.00 78.56 518 ALA A CA 1
ATOM 3856 C C . ALA A 1 518 ? -16.171 -13.656 102.221 1.00 78.56 518 ALA A C 1
ATOM 3858 O O . ALA A 1 518 ? -15.877 -12.886 103.127 1.00 78.56 518 ALA A O 1
ATOM 3859 N N . GLY A 1 519 ? -17.201 -14.493 102.334 1.00 78.44 519 GLY A N 1
ATOM 3860 C CA . GLY A 1 519 ? -17.908 -14.657 103.606 1.00 78.44 519 GLY A CA 1
ATOM 3861 C C . GLY A 1 519 ? -18.864 -13.523 104.001 1.00 78.44 519 GLY A C 1
ATOM 3862 O O . GLY A 1 519 ? -19.158 -12.614 103.225 1.00 78.44 519 GLY A O 1
ATOM 3863 N N . ALA A 1 520 ? -19.422 -13.617 105.208 1.00 82.06 520 ALA A N 1
ATOM 3864 C CA . ALA A 1 520 ? -20.382 -12.644 105.735 1.00 82.06 520 ALA A CA 1
ATOM 3865 C C . ALA A 1 520 ? -19.694 -11.350 106.215 1.00 82.06 520 ALA A C 1
ATOM 3867 O O . ALA A 1 520 ? -18.528 -11.361 106.594 1.00 82.06 520 ALA A O 1
ATOM 3868 N N . ASN A 1 521 ? -20.435 -10.236 106.316 1.00 80.94 521 ASN A N 1
ATOM 3869 C CA . ASN A 1 521 ? -19.913 -8.939 106.802 1.00 80.94 521 ASN A CA 1
ATOM 3870 C C . ASN A 1 521 ? -19.350 -8.972 108.238 1.00 80.94 521 ASN A C 1
ATOM 3872 O O . ASN A 1 521 ? -18.776 -7.986 108.698 1.00 80.94 521 ASN A O 1
ATOM 3876 N N . THR A 1 522 ? -19.558 -10.075 108.956 1.00 83.19 522 THR A N 1
ATOM 3877 C CA . THR A 1 522 ? -19.007 -10.317 110.287 1.00 83.19 522 THR A CA 1
ATOM 3878 C C . THR A 1 522 ? -17.710 -11.112 110.253 1.00 83.19 522 THR A C 1
ATOM 3880 O O . THR A 1 522 ? -17.121 -11.273 111.303 1.00 83.19 522 THR A O 1
ATOM 3883 N N . GLU A 1 523 ? -17.255 -11.650 109.125 1.00 88.56 523 GLU A N 1
ATOM 3884 C CA . GLU A 1 523 ? -16.093 -12.547 109.050 1.00 88.56 523 GLU A CA 1
ATOM 3885 C C . GLU A 1 523 ? -14.822 -11.797 108.642 1.00 88.56 523 GLU A C 1
ATOM 3887 O O . GLU A 1 523 ? -14.835 -10.893 107.799 1.00 88.56 523 GLU A O 1
ATOM 3892 N N . ILE A 1 524 ? -13.695 -12.171 109.250 1.00 85.75 524 ILE A N 1
ATOM 3893 C CA . ILE A 1 524 ? -12.410 -11.523 108.988 1.00 85.75 524 ILE A CA 1
ATOM 3894 C C . ILE A 1 524 ? -11.761 -12.092 107.732 1.00 85.75 524 ILE A C 1
ATOM 3896 O O . ILE A 1 524 ? -11.602 -13.302 107.578 1.00 85.75 524 ILE A O 1
ATOM 3900 N N . GLN A 1 525 ? -11.356 -11.182 106.845 1.00 88.00 525 GLN A N 1
ATOM 3901 C CA . GLN A 1 525 ? -10.719 -11.513 105.577 1.00 88.00 525 GLN A CA 1
ATOM 3902 C C . GLN A 1 525 ? -9.250 -11.891 105.770 1.00 88.00 525 GLN A C 1
ATOM 3904 O O . GLN A 1 525 ? -8.510 -11.202 106.475 1.00 88.00 525 GLN A O 1
ATOM 3909 N N . TYR A 1 526 ? -8.800 -12.926 105.069 1.00 85.12 526 TYR A N 1
ATOM 3910 C CA . TYR A 1 526 ? -7.393 -13.297 104.958 1.00 85.12 526 TYR A CA 1
ATOM 3911 C C . TYR A 1 526 ? -7.013 -13.580 103.501 1.00 85.12 526 TYR A C 1
ATOM 3913 O O . TYR A 1 526 ? -7.863 -13.800 102.639 1.00 85.12 526 TYR A O 1
ATOM 3921 N N . ASN A 1 527 ? -5.715 -13.562 103.206 1.00 82.62 527 ASN A N 1
ATOM 3922 C CA . ASN A 1 527 ? -5.211 -13.959 101.896 1.00 82.62 527 ASN A CA 1
ATOM 3923 C C . ASN A 1 527 ? -5.082 -15.488 101.841 1.00 82.62 527 ASN A C 1
ATOM 3925 O O . ASN A 1 527 ? -4.236 -16.062 102.526 1.00 82.62 527 ASN A O 1
ATOM 3929 N N . ASN A 1 528 ? -5.898 -16.135 101.014 1.00 81.12 528 ASN A N 1
ATOM 3930 C CA . ASN A 1 528 ? -5.812 -17.556 100.718 1.00 81.12 528 ASN A CA 1
ATOM 3931 C C . ASN A 1 528 ? -5.139 -17.766 99.355 1.00 81.12 528 ASN A C 1
ATOM 3933 O O . ASN A 1 528 ? -5.810 -17.863 98.326 1.00 81.12 528 ASN A O 1
ATOM 3937 N N . SER A 1 529 ? -3.805 -17.798 99.344 1.00 81.56 529 SER A N 1
ATOM 3938 C CA . SER A 1 529 ? -2.997 -18.055 98.139 1.00 81.56 529 SER A CA 1
ATOM 3939 C C . SER A 1 529 ? -3.343 -17.158 96.936 1.00 81.56 529 SER A C 1
ATOM 3941 O O . SER A 1 529 ? -3.361 -17.610 95.795 1.00 81.56 529 SER A O 1
ATOM 3943 N N . GLY A 1 530 ? -3.615 -15.876 97.185 1.00 74.50 530 GLY A N 1
ATOM 3944 C CA . GLY A 1 530 ? -3.906 -14.860 96.167 1.00 74.50 530 GLY A CA 1
ATOM 3945 C C . GLY A 1 530 ? -5.387 -14.504 96.009 1.00 74.50 530 GLY A C 1
ATOM 3946 O O . GLY A 1 530 ? -5.693 -13.561 95.286 1.00 74.50 530 GLY A O 1
ATOM 3947 N N . SER A 1 531 ? -6.299 -15.201 96.696 1.00 78.19 531 SER A N 1
ATOM 3948 C CA . SER A 1 531 ? -7.732 -14.866 96.761 1.00 78.19 531 SER A CA 1
ATOM 3949 C C . SER A 1 531 ? -8.126 -14.368 98.154 1.00 78.19 531 SER A C 1
ATOM 3951 O O . SER A 1 531 ? -7.542 -14.795 99.150 1.00 78.19 531 SER A O 1
ATOM 3953 N N . PHE A 1 532 ? -9.132 -13.495 98.253 1.00 83.38 532 PHE A N 1
ATOM 3954 C CA . PHE A 1 532 ? -9.730 -13.153 99.548 1.00 83.38 532 PHE A CA 1
ATOM 3955 C C . PHE A 1 532 ? -10.502 -14.367 100.079 1.00 83.38 532 PHE A C 1
ATOM 3957 O O . PHE A 1 532 ? -11.432 -14.839 99.433 1.00 83.38 532 PHE A O 1
ATOM 3964 N N . GLY A 1 533 ? -10.076 -14.902 101.221 1.00 84.06 533 GLY A N 1
ATOM 3965 C CA . GLY A 1 533 ? -10.778 -15.929 101.985 1.00 84.06 533 GLY A CA 1
ATOM 3966 C C . GLY A 1 533 ? -11.375 -15.333 103.256 1.00 84.06 533 GLY A C 1
ATOM 3967 O O . GLY A 1 533 ? -10.927 -14.287 103.724 1.00 84.06 533 GLY A O 1
ATOM 3968 N N . ALA A 1 534 ? -12.372 -16.008 103.817 1.00 87.25 534 ALA A N 1
ATOM 3969 C CA . ALA A 1 534 ? -12.977 -15.647 105.090 1.00 87.25 534 ALA A CA 1
ATOM 3970 C C . ALA A 1 534 ? -13.116 -16.888 105.956 1.00 87.25 534 ALA A C 1
ATOM 3972 O O . ALA A 1 534 ? -13.367 -17.984 105.452 1.00 87.25 534 ALA A O 1
ATOM 3973 N N . ASP A 1 535 ? -12.895 -16.711 107.251 1.00 85.25 535 ASP A N 1
ATOM 3974 C CA . ASP A 1 535 ? -13.023 -17.779 108.226 1.00 85.25 535 ASP A CA 1
ATOM 3975 C C . ASP A 1 535 ? -14.290 -17.532 109.044 1.00 85.25 535 ASP A C 1
ATOM 3977 O O . ASP A 1 535 ? -14.354 -16.604 109.851 1.00 85.25 535 ASP A O 1
ATOM 3981 N N . SER A 1 536 ? -15.304 -18.374 108.845 1.00 84.81 536 SER A N 1
ATOM 3982 C CA . SER A 1 536 ? -16.572 -18.290 109.577 1.00 84.81 536 SER A CA 1
ATOM 3983 C C . SER A 1 536 ? -16.414 -18.511 111.081 1.00 84.81 536 SER A C 1
ATOM 3985 O O . SER A 1 536 ? -17.296 -18.168 111.867 1.00 84.81 536 SER A O 1
ATOM 3987 N N . SER A 1 537 ? -15.292 -19.094 111.507 1.00 83.69 537 SER A N 1
ATOM 3988 C CA . SER A 1 537 ? -14.952 -19.249 112.915 1.00 83.69 537 SER A CA 1
ATOM 3989 C C . SER A 1 537 ? -14.328 -17.984 113.511 1.00 83.69 537 SER A C 1
ATOM 3991 O O . SER A 1 537 ? -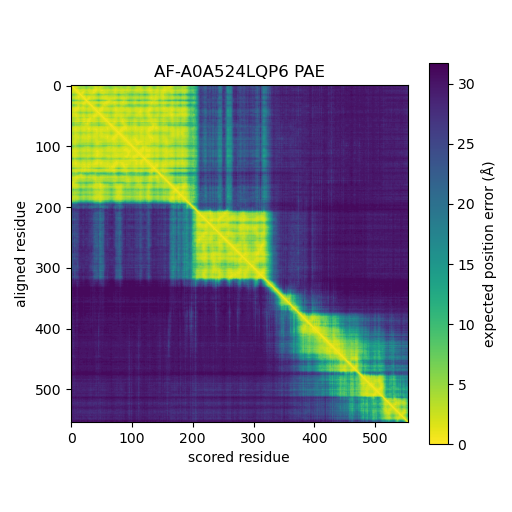14.271 -17.855 114.733 1.00 83.69 537 SER A O 1
ATOM 3993 N N . PHE A 1 538 ? -13.941 -17.011 112.682 1.00 86.69 538 PHE A N 1
ATOM 3994 C CA . PHE A 1 538 ? -13.280 -15.785 113.103 1.00 86.69 538 PHE A CA 1
ATOM 3995 C C . PHE A 1 538 ? -14.077 -14.543 112.707 1.00 86.69 538 PHE A C 1
ATOM 3997 O O . PHE A 1 538 ? -13.964 -14.010 111.601 1.00 86.69 538 PHE A O 1
ATOM 4004 N N . THR A 1 539 ? -14.897 -14.069 113.648 1.00 86.94 539 THR A N 1
ATOM 4005 C CA . THR A 1 539 ? -15.881 -13.010 113.395 1.00 86.94 539 THR A CA 1
ATOM 4006 C C . THR A 1 539 ? -15.636 -11.740 114.208 1.00 86.94 539 THR A C 1
ATOM 4008 O O . THR A 1 539 ? -15.242 -11.796 115.373 1.00 86.94 539 THR A O 1
ATOM 4011 N N . TYR A 1 540 ? -15.921 -10.585 113.616 1.00 84.88 540 TYR A N 1
ATOM 4012 C CA . TYR A 1 540 ? -16.005 -9.285 114.261 1.00 84.88 540 TYR A CA 1
ATOM 4013 C C . TYR A 1 540 ? -17.454 -8.799 114.304 1.00 84.88 540 TYR A C 1
ATOM 4015 O O . TYR A 1 540 ? -18.137 -8.710 113.284 1.00 84.88 540 TYR A O 1
ATOM 4023 N N . ASP A 1 541 ? -17.921 -8.460 115.502 1.00 81.56 541 ASP A N 1
ATOM 4024 C CA . ASP A 1 541 ? -19.229 -7.850 115.710 1.00 81.56 541 ASP A CA 1
ATOM 4025 C C . ASP A 1 541 ? -19.084 -6.324 115.740 1.00 81.56 541 ASP A C 1
ATOM 4027 O O . ASP A 1 541 ? -18.615 -5.745 116.721 1.00 81.56 541 ASP A O 1
ATOM 4031 N N . LEU A 1 542 ? -19.531 -5.674 114.665 1.00 79.56 542 LEU A N 1
ATOM 4032 C CA . LEU A 1 542 ? -19.512 -4.218 114.493 1.00 79.56 542 LEU A CA 1
ATOM 4033 C C . LEU A 1 542 ? -20.308 -3.460 115.566 1.00 79.56 542 LEU A C 1
ATOM 4035 O O . LEU A 1 542 ? -20.015 -2.296 115.828 1.00 79.56 542 LEU A O 1
ATOM 4039 N N . THR A 1 543 ? -21.307 -4.094 116.188 1.00 80.88 543 THR A N 1
ATOM 4040 C CA . THR A 1 543 ? -22.188 -3.441 117.170 1.00 80.88 543 THR A CA 1
ATOM 4041 C C . THR A 1 543 ? -21.534 -3.378 118.543 1.00 80.88 543 THR A C 1
ATOM 4043 O O . THR A 1 543 ? -21.669 -2.387 119.257 1.00 80.88 543 THR A O 1
ATOM 4046 N N . SER A 1 544 ? -20.824 -4.442 118.922 1.00 84.19 544 SER A N 1
ATOM 4047 C CA . SER A 1 544 ? -20.135 -4.533 120.213 1.00 84.19 544 SER A CA 1
ATOM 4048 C C . SER A 1 544 ? -18.643 -4.200 120.136 1.00 84.19 544 SER A C 1
ATOM 4050 O O . SER A 1 544 ? -18.002 -4.047 121.174 1.00 84.19 544 SER A O 1
ATOM 4052 N N . GLY A 1 545 ? -18.076 -4.097 118.929 1.00 83.19 545 GLY A N 1
ATOM 4053 C CA . GLY A 1 545 ? -16.640 -3.946 118.697 1.00 83.19 545 GLY A CA 1
ATOM 4054 C C . GLY A 1 545 ? -15.824 -5.175 119.112 1.00 83.19 545 GLY A C 1
ATOM 4055 O O . GLY A 1 545 ? -14.604 -5.080 119.251 1.00 83.19 545 GLY A O 1
ATOM 4056 N N . ALA A 1 546 ? -16.481 -6.313 119.354 1.00 81.81 546 ALA A N 1
ATOM 4057 C CA . ALA A 1 546 ? -15.855 -7.512 119.889 1.00 81.81 546 ALA A CA 1
ATOM 4058 C C . ALA A 1 546 ? -15.373 -8.445 118.777 1.00 81.81 546 ALA A C 1
ATOM 4060 O O . ALA A 1 546 ? -16.058 -8.682 117.782 1.00 81.81 546 ALA A O 1
ATOM 4061 N N . PHE A 1 547 ? -14.204 -9.034 119.002 1.00 85.75 547 PHE A N 1
ATOM 4062 C CA . PHE A 1 547 ? -13.593 -10.014 118.118 1.00 85.75 547 PHE A CA 1
ATOM 4063 C C . PHE A 1 547 ? -13.770 -11.415 118.712 1.00 85.75 547 PHE A C 1
ATOM 4065 O O . PHE A 1 547 ? -13.475 -11.629 119.890 1.00 85.75 547 PHE A O 1
ATOM 4072 N N . ARG A 1 548 ? -14.302 -12.357 117.931 1.00 82.19 548 ARG A N 1
ATOM 4073 C CA . ARG A 1 548 ? -14.710 -13.686 118.398 1.00 82.19 548 ARG A CA 1
ATOM 4074 C C . ARG A 1 548 ? -14.058 -14.777 117.561 1.00 82.19 548 ARG A C 1
ATOM 4076 O O . ARG A 1 548 ? -14.213 -14.799 116.344 1.00 82.19 548 ARG A O 1
ATOM 4083 N N . VAL A 1 549 ? -13.397 -15.708 118.245 1.00 84.88 549 VAL A N 1
ATOM 4084 C CA . VAL A 1 549 ? -12.963 -16.993 117.689 1.00 84.88 549 VAL A CA 1
ATOM 4085 C C . VAL A 1 549 ? -13.916 -18.054 118.225 1.00 84.88 549 VAL A C 1
ATOM 4087 O O . VAL A 1 549 ? -13.972 -18.282 119.434 1.00 84.88 549 VAL A O 1
ATOM 4090 N N . SER A 1 550 ? -14.680 -18.684 117.345 1.00 76.25 550 SER A N 1
ATOM 4091 C CA . SER A 1 550 ? -15.445 -19.885 117.670 1.00 76.25 550 SER A CA 1
ATOM 4092 C C . SER A 1 550 ? -14.551 -21.102 117.419 1.00 76.25 550 SER A C 1
ATOM 4094 O O . SER A 1 550 ? -13.837 -21.117 116.421 1.00 76.25 550 SER A O 1
ATOM 4096 N N . PRO A 1 551 ? -14.544 -22.137 118.271 1.00 63.50 551 PRO A N 1
ATOM 4097 C CA . PRO A 1 551 ? -13.833 -23.368 117.950 1.00 63.50 551 PRO A CA 1
ATOM 4098 C C . PRO A 1 551 ? -14.527 -24.013 116.741 1.00 63.50 551 PRO A C 1
ATOM 4100 O O . PRO A 1 551 ? -15.664 -24.469 116.859 1.00 63.50 551 PRO A O 1
ATOM 4103 N N . GLY A 1 552 ? -13.888 -23.992 115.570 1.00 57.00 552 GLY A N 1
ATOM 4104 C CA . GLY A 1 552 ? -14.402 -24.672 114.382 1.00 57.00 552 GLY A CA 1
ATOM 4105 C C . GLY A 1 552 ? -14.567 -26.172 114.642 1.00 57.00 552 GLY A C 1
ATOM 4106 O O . GLY A 1 552 ? -13.765 -26.782 115.350 1.00 57.00 552 GLY A O 1
ATOM 4107 N N . THR A 1 553 ? -15.630 -26.768 114.105 1.00 57.72 553 THR A N 1
ATOM 4108 C CA . THR A 1 553 ? -15.799 -28.227 114.089 1.00 57.72 553 THR A CA 1
ATOM 4109 C C . THR A 1 553 ? -14.760 -28.796 113.119 1.00 57.72 553 THR A C 1
ATOM 4111 O O . THR A 1 553 ? -14.743 -28.379 111.964 1.00 57.72 553 THR A O 1
ATOM 4114 N N . VAL A 1 554 ? -13.860 -29.659 113.612 1.00 47.56 554 VAL A N 1
ATOM 4115 C CA . VAL A 1 554 ? -12.802 -30.325 112.819 1.00 47.56 554 VAL A CA 1
ATOM 4116 C C . VAL A 1 554 ? -13.400 -31.190 111.719 1.00 47.56 554 VAL A C 1
ATOM 4118 O O . VAL A 1 554 ? -14.383 -31.905 112.029 1.00 47.56 554 VAL A O 1
#

Radius of gyration: 51.4 Å; Cα contacts (8 Å, |Δi|>4): 991; chains: 1; bounding box: 107×56×176 Å